Protein AF-A0A7S0W665-F1 (afdb_monomer)

pLDDT: mean 83.33, std 20.2, range [22.94, 98.56]

Solvent-accessible surface area (backbone atoms only — not comparable to full-atom values): 24867 Å² total; per-residue (Å²): 119,85,79,91,74,81,78,84,68,89,77,84,79,77,81,88,81,90,80,93,69,88,80,58,79,70,71,75,69,66,83,73,74,69,75,84,69,72,83,66,93,44,66,67,61,49,51,56,45,65,55,64,51,69,68,56,41,49,50,51,48,54,51,50,30,53,57,55,37,33,49,62,50,24,72,65,39,92,52,82,74,76,44,81,63,64,92,49,66,62,63,49,42,55,52,49,39,51,44,54,76,58,11,66,56,42,41,50,40,43,49,72,77,48,74,51,60,57,49,49,51,40,48,49,51,52,39,51,72,31,31,80,39,80,90,37,50,65,50,40,52,49,48,48,51,40,49,27,50,47,34,43,35,70,54,44,32,51,58,27,61,45,73,47,80,86,70,98,48,89,91,57,80,89,78,74,45,22,45,52,32,52,51,40,47,40,49,42,47,40,73,75,62,30,58,78,79,50,62,68,43,45,66,55,51,42,48,30,50,34,36,29,26,57,49,44,50,55,49,24,61,70,22,21,47,34,56,45,50,51,44,53,61,36,59,32,64,73,53,32,54,51,37,91,64,28,60,60,55,41,38,38,49,38,47,28,50,39,27,27,60,67,65,20,42,73,48,22,29,42,39,54,50,42,55,54,76,39,50,66,60,54,51,52,47,50,47,39,63,77,40,32,61,59,48,60,70,68,54,75,81,77,62,90,86,64,73,65,46,97,84,66,66,72,70,46,50,66,59,51,57,71,50,48,82,69,49,66,51,63,57,59,50,48,44,52,67,61,50,42,58,55,49,54,48,52,31,63,77,64,72,54,84,53,68,67,61,52,37,52,51,49,48,73,54,81,62,83,92,70,58,72,83,75,75,81,89,71,69,68,60,72,73,92,48,71,67,59,51,52,49,47,52,52,48,53,52,49,53,52,49,68,66,29,59,76,73,61,77,64,66,67,90,77,57,83,78,73,86,81,78,79,76,83,129

InterPro domains:
  IPR026705 HID1/Ecm30 [PTHR21575] (2-288)

Nearest PDB structures (foldseek):
  6v9i-assembly1_C  TM=2.830E-01  e=7.952E+00  Streptococcus sp. 'group G'
  7z87-assembly1_A  TM=1.787E-01  e=2.219E+00  Homo sapiens
  1qja-assembly1_B  TM=1.885E-01  e=2.510E+00  Homo sapiens
  6eww-assembly2_C  TM=2.090E-01  e=3.949E+00  Homo sapiens
  8x84-assembly1_A  TM=1.357E-01  e=3.637E+00  Drosophila melanogaster

Radius of gyration: 24.03 Å; Cα contacts (8 Å, |Δi|>4): 404; chains: 1; bounding box: 70×60×61 Å

Mean predicted aligned error: 9.69 Å

Structure (mmCIF, N/CA/C/O backbone):
data_AF-A0A7S0W665-F1
#
_entry.id   AF-A0A7S0W665-F1
#
loop_
_atom_site.group_PDB
_atom_site.id
_atom_site.type_symbol
_atom_site.label_atom_id
_atom_site.label_alt_id
_atom_site.label_comp_id
_atom_site.label_asym_id
_atom_site.label_entity_id
_atom_site.label_seq_id
_atom_site.pdbx_PDB_ins_code
_atom_site.Cartn_x
_atom_site.Cartn_y
_atom_site.Cartn_z
_atom_site.occupancy
_atom_site.B_iso_or_equiv
_atom_site.auth_seq_id
_atom_site.auth_comp_id
_atom_site.auth_asym_id
_atom_site.auth_atom_id
_atom_site.pdbx_PDB_model_num
ATOM 1 N N . ALA A 1 1 ? 0.084 18.029 -2.088 1.00 31.22 1 ALA A N 1
ATOM 2 C CA . ALA A 1 1 ? -0.510 18.255 -3.415 1.00 31.22 1 ALA A CA 1
ATOM 3 C C . ALA A 1 1 ? -1.843 17.535 -3.381 1.00 31.22 1 ALA A C 1
ATOM 5 O O . ALA A 1 1 ? -1.833 16.328 -3.185 1.00 31.22 1 ALA A O 1
ATOM 6 N N . CYS A 1 2 ? -2.950 18.279 -3.377 1.00 26.92 2 CYS A N 1
ATOM 7 C CA . CYS A 1 2 ? -4.285 17.713 -3.210 1.00 26.92 2 CYS A CA 1
ATOM 8 C C . CYS A 1 2 ? -4.665 16.903 -4.447 1.00 26.92 2 CYS A C 1
ATOM 10 O O . CYS A 1 2 ? -4.682 17.425 -5.556 1.00 26.92 2 CYS A O 1
ATOM 12 N N . LEU A 1 3 ? -4.980 15.628 -4.242 1.00 28.55 3 LEU A N 1
ATOM 13 C CA . LEU A 1 3 ? -5.912 14.928 -5.113 1.00 28.55 3 LEU A CA 1
ATOM 14 C C . LEU A 1 3 ? -7.303 15.428 -4.716 1.00 28.55 3 LEU A C 1
ATOM 16 O O . LEU A 1 3 ? -7.787 15.053 -3.640 1.00 28.55 3 LEU A O 1
ATOM 20 N N . ASP A 1 4 ? -7.889 16.303 -5.534 1.00 25.70 4 ASP A N 1
ATOM 21 C CA . ASP A 1 4 ? -9.275 16.750 -5.384 1.00 25.70 4 ASP A CA 1
ATOM 22 C C . ASP A 1 4 ? -10.193 15.533 -5.506 1.00 25.70 4 ASP A C 1
ATOM 24 O O . ASP A 1 4 ? -10.394 14.968 -6.579 1.00 25.70 4 ASP A O 1
ATOM 28 N N . TYR A 1 5 ? -10.700 15.087 -4.362 1.00 34.47 5 TYR A N 1
ATOM 29 C CA . TYR A 1 5 ? -11.682 14.023 -4.259 1.00 34.47 5 TYR A CA 1
ATOM 30 C C . TYR A 1 5 ? -12.914 14.606 -3.585 1.00 34.47 5 TYR A C 1
ATOM 32 O O . TYR A 1 5 ? -12.886 14.940 -2.402 1.00 34.47 5 TYR A O 1
ATOM 40 N N . THR A 1 6 ? -13.992 14.732 -4.350 1.00 25.66 6 THR A N 1
ATOM 41 C CA . THR A 1 6 ? -15.334 14.956 -3.819 1.00 25.66 6 THR A CA 1
ATOM 42 C C . THR A 1 6 ? -15.996 13.586 -3.646 1.00 25.66 6 THR A C 1
ATOM 44 O O . THR A 1 6 ? -16.159 12.869 -4.635 1.00 25.66 6 THR A O 1
ATOM 47 N N . PRO A 1 7 ? -16.351 13.169 -2.418 1.00 29.12 7 PRO A N 1
ATOM 48 C CA . PRO A 1 7 ? -17.139 11.958 -2.222 1.00 29.12 7 PRO A CA 1
ATOM 49 C C . PRO A 1 7 ? -18.530 12.138 -2.860 1.00 29.12 7 PRO A C 1
ATOM 51 O O . PRO A 1 7 ? -19.078 13.243 -2.808 1.00 29.12 7 PRO A O 1
ATOM 54 N N . PRO A 1 8 ? -19.128 11.088 -3.454 1.00 28.75 8 PRO A N 1
ATOM 55 C CA . PRO A 1 8 ? -20.492 11.182 -3.958 1.00 28.75 8 PRO A CA 1
ATOM 56 C C . PRO A 1 8 ? -21.454 11.455 -2.795 1.00 28.75 8 PRO A C 1
ATOM 58 O O . PRO A 1 8 ? -21.436 10.739 -1.792 1.00 28.75 8 PRO A O 1
ATOM 61 N N . SER A 1 9 ? -22.288 12.492 -2.922 1.00 29.56 9 SER A N 1
ATOM 62 C CA . SER A 1 9 ? -23.358 12.763 -1.963 1.00 29.56 9 SER A CA 1
ATOM 63 C C . SER A 1 9 ? -24.398 11.639 -1.996 1.00 29.56 9 SER A C 1
ATOM 65 O O . SER A 1 9 ? -24.643 11.011 -3.028 1.00 29.56 9 SER A O 1
ATOM 67 N N . ALA A 1 10 ? -25.037 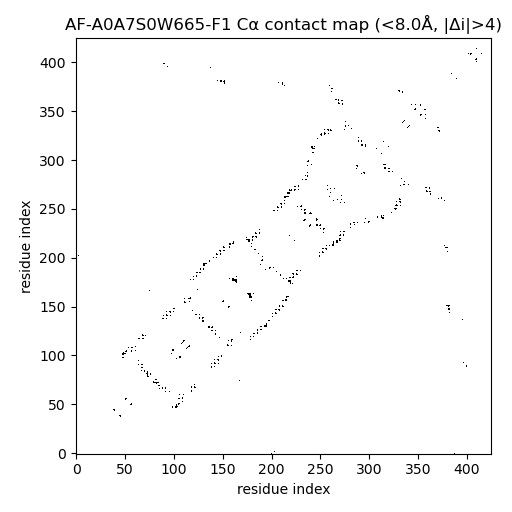11.393 -0.854 1.00 31.16 10 ALA A N 1
ATOM 68 C CA . ALA A 1 10 ? -26.037 10.342 -0.663 1.00 31.16 10 ALA A CA 1
ATOM 69 C C . ALA A 1 10 ? -27.364 10.559 -1.435 1.00 31.16 10 ALA A C 1
ATOM 71 O O . ALA A 1 10 ? -28.306 9.789 -1.258 1.00 31.16 10 ALA A O 1
ATOM 72 N N . ASP A 1 11 ? -27.448 11.554 -2.324 1.00 29.58 11 ASP A N 1
ATOM 73 C CA . ASP A 1 11 ? -28.678 11.927 -3.038 1.00 29.58 11 ASP A CA 1
ATOM 74 C C . ASP A 1 11 ? -28.893 11.191 -4.374 1.00 29.58 11 ASP A C 1
ATOM 76 O O . ASP A 1 11 ? -29.840 11.473 -5.104 1.00 29.58 11 ASP A O 1
ATOM 80 N N . GLY A 1 12 ? -28.090 10.168 -4.684 1.00 30.52 12 GLY A N 1
ATOM 81 C CA . GLY A 1 12 ? -28.318 9.289 -5.843 1.00 30.52 12 GLY A CA 1
ATOM 82 C C . GLY A 1 12 ? -29.525 8.342 -5.719 1.00 30.52 12 GLY A C 1
ATOM 83 O O . GLY A 1 12 ? -29.734 7.498 -6.586 1.00 30.52 12 GLY A O 1
ATOM 84 N N . ALA A 1 13 ? -30.314 8.439 -4.644 1.00 29.20 13 ALA A N 1
ATOM 85 C CA . ALA A 1 13 ? -31.317 7.447 -4.261 1.00 29.20 13 ALA A CA 1
ATOM 86 C C . ALA A 1 13 ? -32.775 7.841 -4.566 1.00 29.20 13 ALA A C 1
ATOM 88 O O . ALA A 1 13 ? -33.661 7.459 -3.805 1.00 29.20 13 ALA A O 1
ATOM 89 N N . LYS A 1 14 ? -33.070 8.572 -5.654 1.00 27.14 14 LYS A N 1
ATOM 90 C CA . LYS A 1 14 ? -34.447 8.677 -6.191 1.00 27.14 14 LYS A CA 1
ATOM 91 C C . LYS A 1 14 ? -34.475 8.824 -7.716 1.00 27.14 14 LYS A C 1
ATOM 93 O O . LYS A 1 14 ? -34.171 9.885 -8.246 1.00 27.14 14 LYS A O 1
ATOM 98 N N . GLY A 1 15 ? -34.919 7.764 -8.393 1.00 25.14 15 GLY A N 1
ATOM 99 C CA . GLY A 1 15 ? -35.281 7.764 -9.812 1.00 25.14 15 GLY A CA 1
ATOM 100 C C . GLY A 1 15 ? -35.408 6.348 -10.381 1.00 25.14 15 GLY A C 1
ATOM 101 O O . GLY A 1 15 ? -34.435 5.815 -10.902 1.00 25.14 15 GLY A O 1
ATOM 102 N N . SER A 1 16 ? -36.593 5.736 -10.251 1.00 24.62 16 SER A N 1
ATOM 103 C CA . SER A 1 16 ? -37.032 4.588 -11.068 1.00 24.62 16 SER A CA 1
ATOM 104 C C . SER A 1 16 ? -37.129 5.032 -12.548 1.00 24.62 16 SER A C 1
ATOM 106 O O . SER A 1 16 ? -37.187 6.226 -12.817 1.00 24.62 16 SER A O 1
ATOM 108 N N . GLU A 1 17 ? -37.102 4.200 -13.592 1.00 22.94 17 GLU A N 1
ATOM 109 C CA . GLU A 1 17 ? -37.810 2.939 -13.806 1.00 22.94 17 GLU A CA 1
ATOM 110 C C . GLU A 1 17 ? -37.361 2.333 -15.164 1.00 22.94 17 GLU A C 1
ATOM 112 O O . GLU A 1 17 ? -37.094 3.065 -16.111 1.00 22.94 17 GLU A O 1
ATOM 117 N N . ALA A 1 18 ? -37.309 0.998 -15.244 1.00 27.09 18 ALA A N 1
ATOM 118 C CA . ALA A 1 18 ? -37.391 0.142 -16.441 1.00 27.09 18 ALA A CA 1
ATOM 119 C C . ALA A 1 18 ? -36.543 0.446 -17.709 1.00 27.09 18 ALA A C 1
ATOM 121 O O . ALA A 1 18 ? -36.953 1.190 -18.593 1.00 27.09 18 ALA A O 1
ATOM 122 N N . ALA A 1 19 ? -35.481 -0.346 -17.918 1.00 24.44 19 ALA A N 1
ATOM 123 C CA . ALA A 1 19 ? -35.120 -0.854 -19.250 1.00 24.44 19 ALA A CA 1
ATOM 124 C C . ALA A 1 19 ? -34.327 -2.168 -19.135 1.00 24.44 19 ALA A C 1
ATOM 126 O O . ALA A 1 19 ? -33.175 -2.200 -18.709 1.00 24.44 19 ALA A O 1
ATOM 127 N N . SER A 1 20 ? -34.975 -3.267 -19.518 1.00 31.30 20 SER A N 1
ATOM 128 C CA . SER A 1 20 ? -34.331 -4.538 -19.843 1.00 31.30 20 SER A CA 1
ATOM 129 C C . SER A 1 20 ? -33.418 -4.330 -21.053 1.00 31.30 20 SER A C 1
ATOM 131 O O . SER A 1 20 ? -33.881 -3.945 -22.124 1.00 31.30 20 SER A O 1
ATOM 133 N N . GLY A 1 21 ? -32.121 -4.561 -20.878 1.00 24.28 21 GLY A N 1
ATOM 134 C CA . GLY A 1 21 ? -31.141 -4.491 -21.953 1.00 24.28 21 GLY A CA 1
ATOM 135 C C . GLY A 1 21 ? -29.820 -5.068 -21.477 1.00 24.28 21 GLY A C 1
ATOM 136 O O . GLY A 1 21 ? -29.106 -4.446 -20.700 1.00 24.28 21 GLY A O 1
ATOM 137 N N . THR A 1 22 ? -29.508 -6.284 -21.914 1.00 28.11 22 THR A N 1
ATOM 138 C CA . THR A 1 22 ? -28.185 -6.900 -21.777 1.00 28.11 22 THR A CA 1
ATOM 139 C C . THR A 1 22 ? -27.123 -5.959 -22.343 1.00 28.11 22 THR A C 1
ATOM 141 O O . THR A 1 22 ? -26.999 -5.816 -23.559 1.00 28.11 22 THR A O 1
ATOM 144 N N . VAL A 1 23 ? -26.366 -5.309 -21.460 1.00 27.28 23 VAL A N 1
ATOM 145 C CA . VAL A 1 23 ? -25.225 -4.470 -21.831 1.00 27.28 23 VAL A CA 1
ATOM 146 C C . VAL A 1 23 ? -24.094 -5.391 -22.284 1.00 27.28 23 VAL A C 1
ATOM 148 O O . VAL A 1 23 ? -23.522 -6.146 -21.499 1.00 27.28 23 VAL A O 1
ATOM 151 N N . SER A 1 24 ? -23.825 -5.364 -23.588 1.00 26.41 24 SER A N 1
ATOM 152 C CA . SER A 1 24 ? -22.732 -6.084 -24.240 1.00 26.41 24 SER A CA 1
ATOM 153 C C . SER A 1 24 ? -21.379 -5.679 -23.646 1.00 26.41 24 SER A C 1
ATOM 155 O O . SER A 1 24 ? -21.122 -4.503 -23.383 1.00 26.41 24 SER A O 1
ATOM 157 N N . THR A 1 25 ? -20.485 -6.660 -23.502 1.00 30.62 25 THR A N 1
ATOM 158 C CA . THR A 1 25 ? -19.102 -6.554 -23.004 1.00 30.62 25 THR A CA 1
ATOM 159 C C . THR A 1 25 ? -18.267 -5.481 -23.725 1.00 30.62 25 THR A C 1
ATOM 161 O O . THR A 1 25 ? -17.247 -5.042 -23.199 1.00 30.62 25 THR A O 1
ATOM 164 N N . GLN A 1 26 ? -18.721 -5.002 -24.888 1.00 28.03 26 GLN A N 1
ATOM 165 C CA . GLN A 1 26 ? -18.111 -3.894 -25.621 1.00 28.03 26 GLN A CA 1
ATOM 166 C C . GLN A 1 26 ? -18.263 -2.530 -24.917 1.00 28.03 26 GLN A C 1
ATOM 168 O O . GLN A 1 26 ? -17.349 -1.719 -24.985 1.00 28.03 26 GLN A O 1
ATOM 173 N N . GLN A 1 27 ? -19.361 -2.267 -24.196 1.00 29.58 27 GLN A N 1
ATOM 174 C CA . GLN A 1 27 ? -19.613 -0.945 -23.587 1.00 29.58 27 GLN A CA 1
ATOM 175 C C . GLN A 1 27 ? -18.812 -0.688 -22.295 1.00 29.58 27 GLN A C 1
ATOM 177 O O . GLN A 1 27 ? -18.712 0.450 -21.845 1.00 29.58 27 GLN A O 1
ATOM 182 N N . VAL A 1 28 ? -18.174 -1.718 -21.726 1.00 35.41 28 VAL A N 1
ATOM 183 C CA . VAL A 1 28 ? -17.243 -1.582 -20.585 1.00 35.41 28 VAL A CA 1
ATOM 184 C C . VAL A 1 28 ? -15.841 -1.142 -21.046 1.00 35.41 28 VAL A C 1
ATOM 186 O O . VAL A 1 28 ? -15.062 -0.631 -20.245 1.00 35.41 28 VAL A O 1
ATOM 189 N N . LEU A 1 29 ? -15.518 -1.274 -22.339 1.00 33.09 29 LEU A N 1
ATOM 190 C CA . LEU A 1 29 ? -14.212 -0.902 -22.904 1.00 33.09 29 LEU A CA 1
ATOM 191 C C . LEU A 1 29 ? -14.072 0.599 -23.235 1.00 33.09 29 LEU A C 1
ATOM 193 O O . LEU A 1 29 ? -12.955 1.059 -23.460 1.00 33.09 29 LEU A O 1
ATOM 197 N N . ASP A 1 30 ? -15.155 1.382 -23.186 1.00 27.45 30 ASP A N 1
ATOM 198 C CA . ASP A 1 30 ? -15.173 2.780 -23.656 1.00 27.45 30 ASP A CA 1
ATOM 199 C C . ASP A 1 30 ? -14.904 3.856 -22.581 1.00 27.45 30 ASP A C 1
ATOM 201 O O . ASP A 1 30 ? -15.060 5.051 -22.837 1.00 27.45 30 ASP A O 1
ATOM 205 N N . THR A 1 31 ? -14.431 3.494 -21.382 1.00 32.62 31 THR A N 1
ATOM 206 C CA . THR A 1 31 ? -14.080 4.486 -20.335 1.00 32.62 31 THR A CA 1
ATOM 207 C C . THR A 1 31 ? -12.664 5.066 -20.441 1.00 32.62 31 THR A C 1
ATOM 209 O O . THR A 1 31 ? -12.255 5.844 -19.582 1.00 32.62 31 THR A O 1
ATOM 212 N N . VAL A 1 32 ? -11.920 4.776 -21.514 1.00 36.34 32 VAL A N 1
ATOM 213 C CA . VAL A 1 32 ? -10.632 5.434 -21.806 1.00 36.34 32 VAL A CA 1
ATOM 214 C C . VAL A 1 32 ? -10.781 6.350 -23.016 1.00 36.34 32 VAL A C 1
ATOM 216 O O . VAL A 1 32 ? -10.191 6.119 -24.069 1.00 36.34 32 VAL A O 1
ATOM 219 N N . LYS A 1 33 ? -11.552 7.429 -22.863 1.00 31.08 33 LYS A N 1
ATOM 220 C CA . LYS A 1 33 ? -11.381 8.608 -23.716 1.00 31.08 33 LYS A CA 1
ATOM 221 C C . LYS A 1 33 ? -10.301 9.489 -23.102 1.00 31.08 33 LYS A C 1
ATOM 223 O O . LYS A 1 33 ? -10.585 10.497 -22.469 1.00 31.08 33 LYS A O 1
ATOM 228 N N . THR A 1 34 ? -9.046 9.090 -23.282 1.00 38.66 34 THR A N 1
ATOM 229 C CA . THR A 1 34 ? -8.000 10.098 -23.420 1.00 38.66 34 THR A CA 1
ATOM 230 C C . THR A 1 34 ? -8.235 10.740 -24.776 1.00 38.66 34 THR A C 1
ATOM 232 O O . THR A 1 34 ? -8.180 10.064 -25.802 1.00 38.66 34 THR A O 1
ATOM 235 N N . GLU A 1 35 ? -8.583 12.024 -24.780 1.00 33.91 35 GLU A N 1
ATOM 236 C CA . GLU A 1 35 ? -8.567 12.827 -25.997 1.00 33.91 35 GLU A CA 1
ATOM 237 C C . GLU A 1 35 ? -7.259 12.533 -26.740 1.00 33.91 35 GLU A C 1
ATOM 239 O O . GLU A 1 35 ? -6.186 12.504 -26.124 1.00 33.91 35 GLU A O 1
ATOM 244 N N . HIS A 1 36 ? -7.348 12.242 -28.041 1.00 37.19 36 HIS A N 1
ATOM 245 C CA . HIS A 1 36 ? -6.182 12.125 -28.907 1.00 37.19 36 HIS A CA 1
ATOM 246 C C . HIS A 1 36 ? -5.455 13.475 -28.897 1.00 37.19 36 HIS A C 1
ATOM 248 O O . HIS A 1 36 ? -5.715 14.333 -29.736 1.00 37.19 36 HIS A O 1
ATOM 254 N N . LYS A 1 37 ? -4.563 13.681 -27.920 1.00 45.69 37 LYS A N 1
ATOM 255 C CA . LYS A 1 37 ? -3.607 14.784 -27.931 1.00 45.69 37 LYS A CA 1
ATOM 256 C C . LYS A 1 37 ? -2.843 14.687 -29.245 1.00 45.69 37 LYS A C 1
ATOM 258 O O . LYS A 1 37 ? -2.347 13.608 -29.587 1.00 45.69 37 LYS A O 1
ATOM 263 N N . GLU A 1 38 ? -2.814 15.804 -29.966 1.00 46.25 38 GLU A N 1
ATOM 264 C CA . GLU A 1 38 ? -2.086 15.993 -31.219 1.00 46.25 38 GLU A CA 1
ATOM 265 C C . GLU A 1 38 ? -0.729 15.284 -31.168 1.00 46.25 38 GLU A C 1
ATOM 267 O O . GLU A 1 38 ? -0.041 15.312 -30.142 1.00 46.25 38 GLU A O 1
ATOM 272 N N . ALA A 1 39 ? -0.380 14.604 -32.266 1.00 46.72 39 ALA A N 1
ATOM 273 C CA . ALA A 1 39 ? 0.860 13.853 -32.397 1.00 46.72 39 ALA A CA 1
ATOM 274 C C . ALA A 1 39 ? 2.031 14.716 -31.918 1.00 46.72 39 ALA A C 1
ATOM 276 O O . ALA A 1 39 ? 2.359 15.739 -32.521 1.00 46.72 39 ALA A O 1
ATOM 277 N N . SER A 1 40 ? 2.642 14.333 -30.796 1.00 54.03 40 SER A N 1
ATOM 278 C CA . SER A 1 40 ? 3.812 15.046 -30.311 1.00 54.03 40 SER A CA 1
ATOM 279 C C . SER A 1 40 ? 4.882 14.964 -31.395 1.00 54.03 40 SER A C 1
ATOM 281 O O . SER A 1 40 ? 5.171 13.865 -31.864 1.00 54.03 40 SER A O 1
ATOM 283 N N . GLY A 1 41 ? 5.525 16.076 -31.752 1.00 66.31 41 GLY A N 1
ATOM 284 C CA . GLY A 1 41 ? 6.663 16.081 -32.684 1.00 66.31 41 GLY A CA 1
ATOM 285 C C . GLY A 1 41 ? 7.897 15.294 -32.200 1.00 66.31 41 GLY A C 1
ATOM 286 O O . GLY A 1 41 ? 8.976 15.435 -32.768 1.00 66.31 41 GLY A O 1
ATOM 287 N N . ASN A 1 42 ? 7.781 14.491 -31.136 1.00 83.69 42 ASN A N 1
ATOM 288 C CA . ASN A 1 42 ? 8.840 13.644 -30.613 1.00 83.69 42 ASN A CA 1
ATOM 289 C C . ASN A 1 42 ? 8.759 12.241 -31.238 1.00 83.69 42 ASN A C 1
ATOM 291 O O . ASN A 1 42 ? 7.949 11.409 -30.829 1.00 83.69 42 ASN A O 1
ATOM 295 N N . ALA A 1 43 ? 9.652 11.977 -32.194 1.00 87.62 43 ALA A N 1
ATOM 296 C CA . ALA A 1 43 ? 9.725 10.701 -32.904 1.00 87.62 43 ALA A CA 1
ATOM 297 C C . ALA A 1 43 ? 9.966 9.490 -31.981 1.00 87.62 43 ALA A C 1
ATOM 299 O O . ALA A 1 43 ? 9.463 8.406 -32.258 1.00 87.62 43 ALA A O 1
ATOM 300 N N . PHE A 1 44 ? 10.688 9.657 -30.865 1.00 86.00 44 PHE A N 1
ATOM 301 C CA . PHE A 1 44 ? 10.937 8.566 -29.913 1.00 86.00 44 PHE A CA 1
ATOM 302 C C . PHE A 1 44 ? 9.683 8.200 -29.124 1.00 86.00 44 PHE A C 1
ATOM 304 O O . PHE A 1 44 ? 9.409 7.026 -28.898 1.00 86.00 44 PHE A O 1
ATOM 311 N N . ARG A 1 45 ? 8.908 9.208 -28.722 1.00 86.44 45 ARG A N 1
ATOM 312 C CA . ARG A 1 45 ? 7.636 9.008 -28.030 1.00 86.44 45 ARG A CA 1
ATOM 313 C C . ARG A 1 45 ? 6.619 8.323 -28.942 1.00 86.44 45 ARG A C 1
ATOM 315 O O . ARG A 1 45 ? 5.941 7.398 -28.508 1.00 86.44 45 ARG A O 1
ATOM 322 N N . GLU A 1 46 ? 6.572 8.726 -30.211 1.00 87.81 46 GLU A N 1
ATOM 323 C CA . GLU A 1 46 ? 5.716 8.080 -31.207 1.00 87.81 46 GLU A CA 1
ATOM 324 C C . GLU A 1 46 ? 6.130 6.625 -31.462 1.00 87.81 46 GLU A C 1
ATOM 326 O O . GLU A 1 46 ? 5.276 5.741 -31.473 1.00 87.81 46 GLU A O 1
ATOM 331 N N . ALA A 1 47 ? 7.433 6.352 -31.581 1.00 87.06 47 ALA A N 1
ATOM 332 C CA . ALA A 1 47 ? 7.945 4.990 -31.724 1.00 87.06 47 ALA A CA 1
ATOM 333 C C . ALA A 1 47 ? 7.582 4.104 -30.518 1.00 87.06 47 ALA A C 1
ATOM 335 O O . ALA A 1 47 ? 7.152 2.969 -30.694 1.00 87.06 47 ALA A O 1
ATOM 336 N N . LEU A 1 48 ? 7.689 4.627 -29.289 1.00 86.56 48 LEU A N 1
ATOM 337 C CA . LEU A 1 48 ? 7.279 3.893 -28.086 1.00 86.56 48 LEU A CA 1
ATOM 338 C C . LEU A 1 48 ? 5.774 3.624 -28.048 1.00 86.56 48 LEU A C 1
ATOM 340 O O . LEU A 1 48 ? 5.369 2.555 -27.605 1.00 86.56 48 LEU A O 1
ATOM 344 N N . ARG A 1 49 ? 4.950 4.573 -28.500 1.00 89.19 49 ARG A N 1
ATOM 345 C CA . ARG A 1 49 ? 3.487 4.440 -28.519 1.00 89.19 49 ARG A CA 1
ATOM 346 C C . ARG A 1 49 ? 3.001 3.420 -29.548 1.00 89.19 49 ARG A C 1
ATOM 348 O O . ARG A 1 49 ? 1.987 2.775 -29.317 1.00 89.19 49 ARG A O 1
ATOM 355 N N . THR A 1 50 ? 3.693 3.324 -30.679 1.00 89.00 50 THR A N 1
ATOM 356 C CA . THR A 1 50 ? 3.284 2.512 -31.839 1.00 89.00 50 THR A CA 1
ATOM 357 C C . THR A 1 50 ? 3.878 1.108 -31.850 1.00 89.00 50 THR A C 1
ATOM 359 O O . THR A 1 50 ? 3.460 0.296 -32.665 1.00 89.00 50 THR A O 1
ATOM 362 N N . ALA A 1 51 ? 4.823 0.803 -30.956 1.00 87.88 51 ALA A N 1
ATOM 363 C CA . ALA A 1 51 ? 5.356 -0.546 -30.800 1.00 87.88 51 ALA A CA 1
ATOM 364 C C . ALA A 1 51 ? 4.270 -1.502 -30.272 1.00 87.88 51 ALA A C 1
ATOM 366 O O . ALA A 1 51 ? 3.981 -1.517 -29.075 1.00 87.88 51 ALA A O 1
ATOM 367 N N . ASP A 1 52 ? 3.683 -2.298 -31.161 1.00 89.31 52 ASP A N 1
ATOM 368 C CA . ASP A 1 52 ? 2.530 -3.166 -30.893 1.00 89.31 52 ASP A CA 1
ATOM 369 C C . ASP A 1 52 ? 2.825 -4.661 -31.106 1.00 89.31 52 ASP A C 1
ATOM 371 O O . ASP A 1 52 ? 2.099 -5.521 -30.603 1.00 89.31 52 ASP A O 1
ATOM 375 N N . SER A 1 53 ? 3.905 -4.996 -31.820 1.00 92.88 53 SER A N 1
ATOM 376 C CA . SER A 1 53 ? 4.235 -6.386 -32.119 1.00 92.88 53 SER A CA 1
ATOM 377 C C . SER A 1 53 ? 4.567 -7.165 -30.842 1.00 92.88 53 SER A C 1
ATOM 379 O O . SER A 1 53 ? 5.292 -6.684 -29.966 1.00 92.88 53 SER A O 1
ATOM 381 N N . GLU A 1 54 ? 4.076 -8.407 -30.744 1.00 91.75 54 GLU A N 1
ATOM 382 C CA . GLU A 1 54 ? 4.309 -9.267 -29.573 1.00 91.75 54 GLU A CA 1
ATOM 383 C C . GLU A 1 54 ? 5.810 -9.438 -29.282 1.00 91.75 54 GLU A C 1
ATOM 385 O O . GLU A 1 54 ? 6.237 -9.431 -28.128 1.00 91.75 54 GLU A O 1
ATOM 390 N N . ALA A 1 55 ? 6.630 -9.531 -30.333 1.00 93.81 55 ALA A N 1
ATOM 391 C CA . ALA A 1 55 ? 8.079 -9.636 -30.215 1.00 93.81 55 ALA A CA 1
ATOM 392 C C . ALA A 1 55 ? 8.704 -8.381 -29.580 1.00 93.81 55 ALA A C 1
ATOM 394 O O . ALA A 1 55 ? 9.568 -8.514 -28.707 1.00 93.81 55 ALA A O 1
ATOM 395 N N . ASP A 1 56 ? 8.250 -7.186 -29.969 1.00 93.06 56 ASP A N 1
ATOM 396 C CA . ASP A 1 56 ? 8.759 -5.919 -29.439 1.00 93.06 56 ASP A CA 1
ATOM 397 C C . ASP A 1 56 ? 8.355 -5.733 -27.976 1.00 93.06 56 ASP A C 1
ATOM 399 O O . ASP A 1 56 ? 9.211 -5.462 -27.128 1.00 93.06 56 ASP A O 1
ATOM 403 N N . VAL A 1 57 ? 7.079 -5.951 -27.636 1.00 93.38 57 VAL A N 1
ATOM 404 C CA . VAL A 1 57 ? 6.610 -5.831 -26.243 1.00 93.38 57 VAL A CA 1
ATOM 405 C C . VAL A 1 57 ? 7.245 -6.886 -25.335 1.00 93.38 57 VAL A C 1
ATOM 407 O O . VAL A 1 57 ? 7.635 -6.570 -24.207 1.00 93.38 57 VAL A O 1
ATOM 410 N N . ALA A 1 58 ? 7.467 -8.107 -25.835 1.00 94.62 58 ALA A N 1
ATOM 411 C CA . ALA A 1 58 ? 8.191 -9.151 -25.115 1.00 94.62 58 ALA A CA 1
ATOM 412 C C . ALA A 1 58 ? 9.662 -8.784 -24.891 1.00 94.62 58 ALA A C 1
ATOM 414 O O . ALA A 1 58 ? 10.192 -8.990 -23.794 1.00 94.62 58 ALA A O 1
ATOM 415 N N . PHE A 1 59 ? 10.332 -8.234 -25.908 1.00 95.25 59 PHE A N 1
ATOM 416 C CA . PHE A 1 59 ? 11.707 -7.755 -25.796 1.00 95.25 59 PHE A CA 1
ATOM 417 C C . PHE A 1 59 ? 11.818 -6.627 -24.765 1.00 95.25 59 PHE A C 1
ATOM 419 O O . PHE A 1 59 ? 12.670 -6.700 -23.873 1.00 95.25 59 PHE A O 1
ATOM 426 N N . MET A 1 60 ? 10.924 -5.635 -24.834 1.00 94.81 60 MET A N 1
ATOM 427 C CA . MET A 1 60 ? 10.863 -4.530 -23.877 1.00 94.81 60 MET A CA 1
ATOM 428 C C . MET A 1 60 ? 10.662 -5.046 -22.451 1.00 94.81 60 MET A C 1
ATOM 430 O O . MET A 1 60 ? 11.437 -4.693 -21.561 1.00 94.81 60 MET A O 1
ATOM 434 N N . PHE A 1 61 ? 9.691 -5.937 -22.227 1.00 95.75 61 PHE A N 1
ATOM 435 C CA . PHE A 1 61 ? 9.417 -6.492 -20.901 1.00 95.75 61 PHE A CA 1
ATOM 436 C C . PHE A 1 61 ? 10.619 -7.263 -20.344 1.00 95.75 61 PHE A C 1
ATOM 438 O O . PHE A 1 61 ? 11.060 -6.992 -19.227 1.00 95.75 61 PHE A O 1
ATOM 445 N N . ARG A 1 62 ? 11.206 -8.177 -21.129 1.00 96.38 62 ARG A N 1
ATOM 446 C CA . ARG A 1 62 ? 12.382 -8.959 -20.706 1.00 96.38 62 ARG A CA 1
ATOM 447 C C . ARG A 1 62 ? 13.577 -8.061 -20.397 1.00 96.38 62 ARG A C 1
ATOM 449 O O . ARG A 1 62 ? 14.290 -8.303 -19.424 1.00 96.38 62 ARG A O 1
ATOM 456 N N . GLY A 1 63 ? 13.798 -7.024 -21.206 1.00 95.62 63 GLY A N 1
ATOM 457 C CA . GLY A 1 63 ? 14.841 -6.028 -20.975 1.00 95.62 63 GLY A CA 1
ATOM 458 C C . GLY A 1 63 ? 14.639 -5.282 -19.656 1.00 95.62 63 GLY A C 1
ATOM 459 O O . GLY A 1 63 ? 15.559 -5.239 -18.836 1.00 95.62 63 GLY A O 1
ATOM 460 N N . MET A 1 64 ? 13.428 -4.764 -19.430 1.00 95.44 64 MET A N 1
ATOM 461 C CA . MET A 1 64 ? 13.039 -4.057 -18.205 1.00 95.44 64 MET A CA 1
ATOM 462 C C . MET A 1 64 ? 13.174 -4.944 -16.966 1.00 95.44 64 MET A C 1
ATOM 464 O O . MET A 1 64 ? 13.851 -4.563 -16.012 1.00 95.44 64 MET A O 1
ATOM 468 N N . SER A 1 65 ? 12.591 -6.145 -16.999 1.00 95.62 65 SER A N 1
ATOM 469 C CA . SER A 1 65 ? 12.652 -7.120 -15.904 1.00 95.62 65 SER A CA 1
ATOM 470 C C . SER A 1 65 ? 14.102 -7.464 -15.548 1.00 95.62 65 SER A C 1
ATOM 472 O O . SER A 1 65 ? 14.508 -7.355 -14.387 1.00 95.62 65 SER A O 1
ATOM 474 N N . ARG A 1 66 ? 14.934 -7.794 -16.546 1.00 95.38 66 ARG A N 1
ATOM 475 C CA . ARG A 1 66 ? 16.347 -8.138 -16.328 1.00 95.38 66 ARG A CA 1
ATOM 476 C C . ARG A 1 66 ? 17.129 -6.997 -15.679 1.00 95.38 66 ARG A C 1
ATOM 478 O O . ARG A 1 66 ? 17.913 -7.243 -14.766 1.00 95.38 66 ARG A O 1
ATOM 485 N N . LEU A 1 67 ? 16.938 -5.765 -16.151 1.00 96.12 67 LEU A N 1
ATOM 486 C CA . LEU A 1 67 ? 17.649 -4.599 -15.625 1.00 96.12 67 LEU A CA 1
ATOM 487 C C . LEU A 1 67 ? 17.166 -4.220 -14.216 1.00 96.12 67 LEU A C 1
ATOM 489 O O . LEU A 1 67 ? 18.000 -3.948 -13.358 1.00 96.12 67 LEU A O 1
ATOM 493 N N . LEU A 1 68 ? 15.858 -4.279 -13.937 1.00 95.38 68 LEU A N 1
ATOM 494 C CA . LEU A 1 68 ? 15.310 -4.007 -12.600 1.00 95.38 68 LEU A CA 1
ATOM 495 C C . LEU A 1 68 ? 15.768 -5.033 -11.558 1.00 95.38 68 LEU A C 1
ATOM 497 O O . LEU A 1 68 ? 15.998 -4.684 -10.404 1.00 95.38 68 LEU A O 1
ATOM 501 N N . ASN A 1 69 ? 15.911 -6.300 -11.950 1.00 93.75 69 ASN A N 1
ATOM 502 C CA . ASN A 1 69 ? 16.351 -7.359 -11.044 1.00 93.75 69 ASN A CA 1
ATOM 503 C C . ASN A 1 69 ? 17.872 -7.381 -10.818 1.00 93.75 69 ASN A C 1
ATOM 505 O O . ASN A 1 69 ? 18.318 -8.003 -9.852 1.00 93.75 69 ASN A O 1
ATOM 509 N N . ASN A 1 70 ? 18.667 -6.712 -11.661 1.00 94.25 70 ASN A N 1
ATOM 510 C CA . ASN A 1 70 ? 20.129 -6.756 -11.591 1.00 94.25 70 ASN A CA 1
ATOM 511 C C . ASN A 1 70 ? 20.704 -6.299 -10.232 1.00 94.25 70 ASN A C 1
ATOM 513 O O . ASN A 1 70 ? 21.520 -7.051 -9.699 1.00 94.25 70 ASN A O 1
ATOM 517 N N . PRO A 1 71 ? 20.281 -5.172 -9.618 1.00 90.38 71 PRO A N 1
ATOM 518 C CA . PRO A 1 71 ? 20.825 -4.758 -8.322 1.00 90.38 71 PRO A CA 1
ATOM 519 C C . PRO A 1 71 ? 20.610 -5.802 -7.219 1.00 90.38 71 PRO A C 1
ATOM 521 O O . PRO A 1 71 ? 21.534 -6.134 -6.481 1.00 90.38 71 PRO A O 1
ATOM 524 N N . GLY A 1 72 ? 19.414 -6.400 -7.164 1.00 86.88 72 GLY A N 1
ATOM 525 C CA . GLY A 1 72 ? 19.102 -7.459 -6.201 1.00 86.88 72 GLY A CA 1
ATOM 526 C C . GLY A 1 72 ? 19.871 -8.761 -6.455 1.00 86.88 72 GLY A C 1
ATOM 527 O O . GLY A 1 72 ? 20.214 -9.470 -5.516 1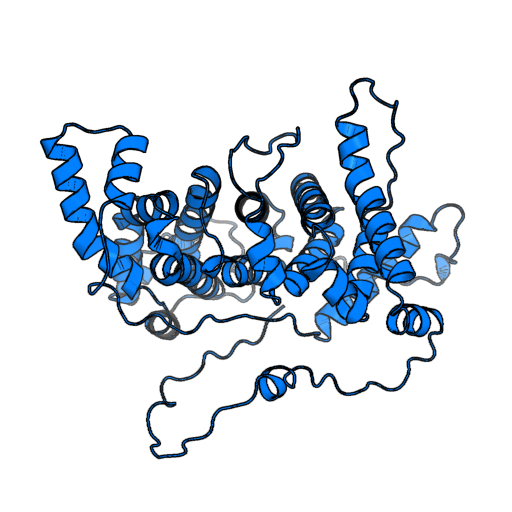.00 86.88 72 GLY A O 1
ATOM 528 N N . GLN A 1 73 ? 20.166 -9.086 -7.716 1.00 88.69 73 GLN A N 1
ATOM 529 C CA . GLN A 1 73 ? 21.012 -10.234 -8.063 1.00 88.69 73 GLN A CA 1
ATOM 530 C C . GLN A 1 73 ? 22.481 -9.979 -7.711 1.00 88.69 73 GLN A C 1
ATOM 532 O O . GLN A 1 73 ? 23.158 -10.883 -7.226 1.00 88.69 73 GLN A O 1
ATOM 537 N N . ALA A 1 74 ? 22.966 -8.753 -7.922 1.00 86.62 74 ALA A N 1
ATOM 538 C CA . ALA A 1 74 ? 24.330 -8.366 -7.593 1.00 86.62 74 ALA A CA 1
ATOM 539 C C . ALA A 1 74 ? 24.591 -8.421 -6.083 1.00 86.62 74 ALA A C 1
ATOM 541 O O . ALA A 1 74 ? 25.619 -8.953 -5.663 1.00 86.62 74 ALA A O 1
ATOM 542 N N . SER A 1 75 ? 23.639 -7.950 -5.273 1.00 83.56 75 SER A N 1
ATOM 543 C CA . SER A 1 75 ? 23.737 -7.985 -3.811 1.00 83.56 75 SER A CA 1
ATOM 544 C C . SER A 1 75 ? 23.561 -9.386 -3.216 1.00 83.56 75 SER A C 1
ATOM 546 O O . SER A 1 75 ? 24.167 -9.691 -2.191 1.00 83.56 75 SER A O 1
ATOM 548 N N . ALA A 1 76 ? 22.773 -10.252 -3.860 1.00 82.12 76 ALA A N 1
ATOM 549 C CA . ALA A 1 76 ? 22.539 -11.627 -3.416 1.00 82.12 76 ALA A CA 1
ATOM 550 C C . ALA A 1 76 ? 23.579 -12.642 -3.927 1.00 82.12 76 ALA A C 1
ATOM 552 O O . ALA A 1 76 ? 23.477 -13.829 -3.607 1.00 82.12 76 ALA A O 1
ATOM 553 N N . SER A 1 77 ? 24.558 -12.217 -4.734 1.00 83.56 77 SER A N 1
ATOM 554 C CA . SER A 1 77 ? 25.568 -13.133 -5.264 1.00 83.56 77 SER A CA 1
ATOM 555 C C . SER A 1 77 ? 26.470 -13.682 -4.156 1.00 83.56 77 SER A C 1
ATOM 557 O O . SER A 1 77 ? 26.933 -12.942 -3.290 1.00 83.56 77 SER A O 1
ATOM 559 N N . TYR A 1 78 ? 26.767 -14.984 -4.218 1.00 80.75 78 TYR A N 1
ATOM 560 C CA . TYR A 1 78 ? 27.630 -15.662 -3.244 1.00 80.75 78 TYR A CA 1
ATOM 561 C C . TYR A 1 78 ? 29.038 -15.052 -3.191 1.00 80.75 78 TYR A C 1
ATOM 563 O O . TYR A 1 78 ? 29.626 -14.917 -2.120 1.00 80.75 78 TYR A O 1
ATOM 571 N N . LEU A 1 79 ? 29.574 -14.666 -4.353 1.00 84.25 79 LEU A N 1
ATOM 572 C CA . LEU A 1 79 ? 30.862 -13.991 -4.452 1.00 84.25 79 LEU A CA 1
ATOM 573 C C . LEU A 1 79 ? 30.630 -12.492 -4.656 1.00 84.25 79 LEU A C 1
ATOM 575 O O . LEU A 1 79 ? 30.188 -12.068 -5.727 1.00 84.25 79 LEU A O 1
ATOM 579 N N . VAL A 1 80 ? 30.951 -11.695 -3.637 1.00 79.00 80 VAL A N 1
ATOM 580 C CA . VAL A 1 80 ? 30.831 -10.230 -3.678 1.00 79.00 80 VAL A CA 1
ATOM 581 C C . VAL A 1 80 ? 31.579 -9.679 -4.898 1.00 79.00 80 VAL A 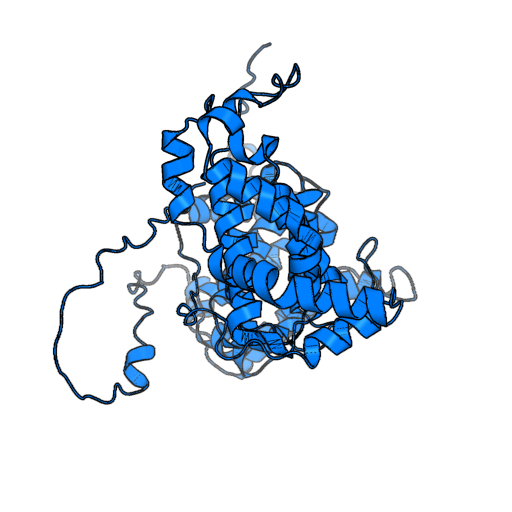C 1
ATOM 583 O O . VAL A 1 80 ? 32.750 -9.987 -5.107 1.00 79.00 80 VAL A O 1
ATOM 586 N N . GLY A 1 81 ? 30.892 -8.885 -5.724 1.00 78.88 81 GLY A N 1
ATOM 587 C CA . GLY A 1 81 ? 31.459 -8.273 -6.934 1.00 78.88 81 GLY A CA 1
ATOM 588 C C . GLY A 1 81 ? 31.496 -9.165 -8.183 1.00 78.88 81 GLY A C 1
ATOM 589 O O . GLY A 1 81 ? 31.942 -8.706 -9.231 1.00 78.88 81 GLY A O 1
ATOM 590 N N . SER A 1 82 ? 31.007 -10.411 -8.119 1.00 88.06 82 SER A N 1
ATOM 591 C CA . SER A 1 82 ? 30.946 -11.315 -9.289 1.00 88.06 82 SER A CA 1
ATOM 592 C C . SER A 1 82 ? 29.907 -10.916 -10.339 1.00 88.06 82 SER A C 1
ATOM 594 O O . SER A 1 82 ? 30.058 -11.237 -11.515 1.00 88.06 82 SER A O 1
ATOM 596 N N . ILE A 1 83 ? 28.860 -10.201 -9.928 1.00 89.00 83 ILE A N 1
ATOM 597 C CA . ILE A 1 83 ? 27.862 -9.614 -10.818 1.00 89.00 83 ILE A CA 1
ATOM 598 C C . ILE A 1 83 ? 28.028 -8.100 -10.738 1.00 89.00 83 ILE A C 1
ATOM 600 O O . ILE A 1 83 ? 27.967 -7.518 -9.654 1.00 89.00 83 ILE A O 1
ATOM 604 N N . LYS A 1 84 ? 28.235 -7.457 -11.891 1.00 88.94 84 LYS A N 1
ATOM 605 C CA . LYS A 1 84 ? 28.304 -5.997 -11.974 1.00 88.94 84 LYS A CA 1
ATOM 606 C C . LYS A 1 84 ? 26.918 -5.405 -11.726 1.00 88.94 84 LYS A C 1
ATOM 608 O O . LYS A 1 84 ? 25.980 -5.686 -12.476 1.00 88.94 84 LYS A O 1
ATOM 613 N N . GLU A 1 85 ? 26.823 -4.561 -10.706 1.00 89.69 85 GLU A N 1
ATOM 614 C CA . GLU A 1 85 ? 25.634 -3.757 -10.447 1.00 89.69 85 GLU A CA 1
ATOM 615 C C . GLU A 1 85 ? 25.506 -2.651 -11.502 1.00 89.69 85 GLU A C 1
ATOM 617 O O . GLU A 1 85 ? 26.441 -1.888 -11.770 1.00 89.69 85 GLU A O 1
ATOM 622 N N . ILE A 1 86 ? 24.333 -2.576 -12.123 1.00 90.50 86 ILE A N 1
ATOM 623 C CA . ILE A 1 86 ? 23.978 -1.558 -13.100 1.00 90.50 86 ILE A CA 1
ATOM 624 C C . ILE A 1 86 ? 23.213 -0.460 -12.365 1.00 90.50 86 ILE A C 1
ATOM 626 O O . ILE A 1 86 ? 22.027 -0.586 -12.069 1.00 90.50 86 ILE A O 1
ATOM 630 N N . GLY A 1 87 ? 23.883 0.657 -12.102 1.00 86.81 87 GLY A N 1
ATOM 631 C CA . GLY A 1 87 ? 23.244 1.816 -11.491 1.00 86.81 87 GLY A CA 1
ATOM 632 C C . GLY A 1 87 ? 22.455 2.622 -12.516 1.00 86.81 87 GLY A C 1
ATOM 633 O O . GLY A 1 87 ? 22.918 3.699 -12.861 1.00 86.81 87 GLY A O 1
ATOM 634 N N . CYS A 1 88 ? 21.313 2.140 -13.019 1.00 91.06 88 CYS A N 1
ATOM 635 C CA . CYS A 1 88 ? 20.389 2.905 -13.886 1.00 91.06 88 CYS A CA 1
ATOM 636 C C . CYS A 1 88 ? 18.907 2.800 -13.470 1.00 91.06 88 CYS A C 1
ATOM 638 O O . CYS A 1 88 ? 17.999 2.983 -14.280 1.00 91.06 88 CYS A O 1
ATOM 640 N N . THR A 1 89 ? 18.644 2.481 -12.199 1.00 92.75 89 THR A N 1
ATOM 641 C CA . THR A 1 89 ? 17.289 2.210 -11.696 1.00 92.75 89 THR A CA 1
ATOM 642 C C . THR A 1 89 ? 16.337 3.394 -11.874 1.00 92.75 89 THR A C 1
ATOM 644 O O . THR A 1 89 ? 15.183 3.193 -12.231 1.00 92.75 89 THR A O 1
ATOM 647 N N . GLN A 1 90 ? 16.797 4.630 -11.658 1.00 93.19 90 GLN A N 1
ATOM 648 C CA . GLN A 1 90 ? 15.948 5.823 -11.779 1.00 93.19 90 GLN A CA 1
ATOM 649 C C . GLN A 1 90 ? 15.506 6.058 -13.226 1.00 93.19 90 GLN A C 1
ATOM 651 O O . GLN A 1 90 ? 14.326 6.267 -13.496 1.00 93.19 90 GLN A O 1
ATOM 656 N N . GLU A 1 91 ? 16.451 5.964 -14.157 1.00 94.00 91 GLU A N 1
ATOM 657 C CA . GLU A 1 91 ? 16.223 6.094 -15.593 1.00 94.00 91 GLU A CA 1
ATOM 658 C C . GLU A 1 91 ? 15.277 5.000 -16.087 1.00 94.00 91 GLU A C 1
ATOM 660 O O . GLU A 1 91 ? 14.336 5.265 -16.832 1.00 94.00 91 GLU A O 1
ATOM 665 N N . LEU A 1 92 ? 15.487 3.772 -15.614 1.00 95.56 92 LEU A N 1
ATOM 666 C CA . LEU A 1 92 ? 14.664 2.629 -15.972 1.00 95.56 92 LEU A CA 1
ATOM 667 C C . LEU A 1 92 ? 13.215 2.794 -15.502 1.00 95.56 92 LEU A C 1
ATOM 669 O O . LEU A 1 92 ? 12.296 2.512 -16.264 1.00 95.56 92 LEU A O 1
ATOM 673 N N . LEU A 1 93 ? 13.003 3.303 -14.285 1.00 96.44 93 LEU A N 1
ATOM 674 C CA . LEU A 1 93 ? 11.668 3.591 -13.753 1.00 96.44 93 LEU A CA 1
ATOM 675 C C . LEU A 1 93 ? 10.966 4.712 -14.524 1.00 96.44 93 LEU A C 1
ATOM 677 O O . LEU A 1 93 ? 9.763 4.624 -14.753 1.00 96.44 93 LEU A O 1
ATOM 681 N N . ILE A 1 94 ? 11.704 5.741 -14.950 1.00 95.00 94 ILE A N 1
ATOM 682 C CA . ILE A 1 94 ? 11.179 6.824 -15.795 1.00 95.00 94 ILE A CA 1
ATOM 683 C C . ILE A 1 94 ? 10.671 6.259 -17.127 1.00 95.00 94 ILE A C 1
ATOM 685 O O . ILE A 1 94 ? 9.541 6.549 -17.525 1.00 95.00 94 ILE A O 1
ATOM 689 N N . VAL A 1 95 ? 11.486 5.439 -17.803 1.00 94.06 95 VAL A N 1
ATOM 690 C CA . VAL A 1 95 ? 11.101 4.829 -19.084 1.00 94.06 95 VAL A CA 1
ATOM 691 C C . VAL A 1 95 ? 9.948 3.849 -18.886 1.00 94.06 95 VAL A C 1
ATOM 693 O O . VAL A 1 95 ? 8.994 3.888 -19.654 1.00 94.06 95 VAL A O 1
ATOM 696 N N . LEU A 1 96 ? 9.987 3.019 -17.840 1.00 95.81 96 LEU A N 1
ATOM 697 C CA . LEU A 1 96 ? 8.915 2.078 -17.523 1.00 95.81 96 LEU A CA 1
ATOM 698 C C . LEU A 1 96 ? 7.586 2.795 -17.266 1.00 95.81 96 LEU A C 1
ATOM 700 O O . LEU A 1 96 ? 6.562 2.384 -17.803 1.00 95.81 96 LEU A O 1
ATOM 704 N N . TRP A 1 97 ? 7.599 3.868 -16.472 1.00 94.25 97 TRP A N 1
ATOM 705 C CA . TRP A 1 97 ? 6.402 4.658 -16.194 1.00 94.25 97 TRP A CA 1
ATOM 706 C C . TRP A 1 97 ? 5.790 5.204 -17.482 1.00 94.25 97 TRP A C 1
ATOM 708 O O . TRP A 1 97 ? 4.594 5.038 -17.703 1.00 94.25 97 TRP A O 1
ATOM 718 N N . LYS A 1 98 ? 6.612 5.782 -18.368 1.00 91.00 98 LYS A N 1
ATOM 719 C CA . LYS A 1 98 ? 6.142 6.285 -19.664 1.00 91.00 98 LYS A CA 1
ATOM 720 C C . LYS A 1 98 ? 5.672 5.196 -20.612 1.00 91.00 98 LYS A C 1
ATOM 722 O O . LYS A 1 98 ? 4.678 5.394 -21.299 1.00 91.00 98 LYS A O 1
ATOM 727 N N . LEU A 1 99 ? 6.336 4.049 -20.615 1.00 92.88 99 LEU A N 1
ATOM 728 C CA . LEU A 1 99 ? 5.929 2.917 -21.432 1.00 92.88 99 LEU A CA 1
ATOM 729 C C . LEU A 1 99 ? 4.559 2.375 -20.990 1.00 92.88 99 LEU A C 1
ATOM 731 O O . LEU A 1 99 ? 3.714 2.118 -21.837 1.00 92.88 99 LEU A O 1
ATOM 735 N N . ILE A 1 100 ? 4.310 2.275 -19.680 1.00 93.31 100 ILE A N 1
ATOM 736 C CA . ILE A 1 100 ? 3.014 1.852 -19.122 1.00 93.31 100 ILE A CA 1
ATOM 737 C C . ILE A 1 100 ? 1.909 2.890 -19.378 1.00 93.31 100 ILE A C 1
ATOM 739 O O . ILE A 1 100 ? 0.781 2.517 -19.686 1.00 93.31 100 ILE A O 1
ATOM 743 N N . ASP A 1 101 ? 2.218 4.179 -19.223 1.00 90.56 101 ASP A N 1
ATOM 744 C CA . ASP A 1 101 ? 1.269 5.292 -19.386 1.00 90.56 101 ASP A CA 1
ATOM 745 C C . ASP A 1 101 ? 0.852 5.493 -20.855 1.00 90.56 101 ASP A C 1
ATOM 747 O O . ASP A 1 101 ? -0.299 5.822 -21.139 1.00 90.56 101 ASP A O 1
ATOM 751 N N . GLU A 1 102 ? 1.770 5.281 -21.804 1.00 90.44 102 GLU A N 1
ATOM 752 C CA . GLU A 1 102 ? 1.564 5.670 -23.205 1.00 90.44 102 GLU A CA 1
ATOM 753 C C . GLU A 1 102 ? 1.361 4.503 -24.179 1.00 90.44 102 GLU A C 1
ATOM 755 O O . GLU A 1 102 ? 0.700 4.698 -25.201 1.00 90.44 102 GLU A O 1
ATOM 760 N N . ASN A 1 103 ? 1.871 3.302 -23.885 1.00 93.50 103 ASN A N 1
ATOM 761 C CA . ASN A 1 103 ? 1.712 2.123 -24.740 1.00 93.50 103 ASN A CA 1
ATOM 762 C C . ASN A 1 103 ? 0.722 1.122 -24.112 1.00 93.50 103 ASN A C 1
ATOM 764 O O . ASN A 1 103 ? 1.046 0.363 -23.192 1.00 93.50 103 ASN A O 1
ATOM 768 N N . LYS A 1 104 ? -0.511 1.115 -24.636 1.00 90.81 104 LYS A N 1
ATOM 769 C CA . LYS A 1 104 ? -1.599 0.249 -24.150 1.00 90.81 104 LYS A CA 1
ATOM 770 C C . LYS A 1 104 ? -1.343 -1.233 -24.432 1.00 90.81 104 LYS A C 1
ATOM 772 O O . LYS A 1 104 ? -1.752 -2.062 -23.620 1.00 90.81 104 LYS A O 1
ATOM 777 N N . ASP A 1 105 ? -0.669 -1.564 -25.530 1.00 92.25 105 ASP A N 1
ATOM 778 C CA . ASP A 1 105 ? -0.346 -2.944 -25.904 1.00 92.25 105 ASP A CA 1
ATOM 779 C C . ASP A 1 105 ? 0.712 -3.532 -24.974 1.00 92.25 105 ASP A C 1
ATOM 781 O O . ASP A 1 105 ? 0.548 -4.644 -24.472 1.00 92.25 105 ASP A O 1
ATOM 785 N N . PHE A 1 106 ? 1.732 -2.744 -24.621 1.00 94.88 106 PHE A N 1
ATOM 786 C CA . PHE A 1 106 ? 2.690 -3.106 -23.584 1.00 94.88 106 PHE A CA 1
ATOM 787 C C . PHE A 1 106 ? 1.993 -3.327 -22.237 1.00 94.88 106 PHE A C 1
ATOM 789 O O . PHE A 1 106 ? 2.213 -4.358 -21.601 1.00 94.88 106 PHE A O 1
ATOM 796 N N . LEU A 1 107 ? 1.110 -2.412 -21.814 1.00 94.19 107 LEU A N 1
ATOM 797 C CA . LEU A 1 107 ? 0.332 -2.583 -20.583 1.00 94.19 107 LEU A CA 1
ATOM 798 C C . LEU A 1 107 ? -0.531 -3.859 -20.627 1.00 94.19 107 LEU A C 1
ATOM 800 O O . LEU A 1 107 ? -0.539 -4.644 -19.680 1.00 94.19 107 LEU A O 1
ATOM 804 N N . ALA A 1 108 ? -1.236 -4.115 -21.728 1.00 93.00 108 ALA A N 1
ATOM 805 C CA . ALA A 1 108 ? -2.033 -5.328 -21.881 1.00 93.00 108 ALA A CA 1
ATOM 806 C C . ALA A 1 108 ? -1.162 -6.595 -21.825 1.00 93.00 108 ALA A C 1
ATOM 808 O O . ALA A 1 108 ? -1.541 -7.571 -21.170 1.00 93.00 108 ALA A O 1
ATOM 809 N N . TYR A 1 109 ? 0.012 -6.564 -22.458 1.00 93.56 109 TYR A N 1
ATOM 810 C CA . TYR A 1 109 ? 0.970 -7.662 -22.488 1.00 93.56 109 TYR A CA 1
ATOM 811 C C . TYR A 1 109 ? 1.520 -7.981 -21.090 1.00 93.56 109 TYR A C 1
ATOM 813 O O . TYR A 1 109 ? 1.430 -9.133 -20.657 1.00 93.56 109 TYR A O 1
ATOM 821 N N . ILE A 1 110 ? 1.988 -6.983 -20.325 1.00 93.88 110 ILE A N 1
ATOM 822 C CA . ILE A 1 110 ? 2.518 -7.219 -18.966 1.00 93.88 110 ILE A CA 1
ATOM 823 C C . ILE A 1 110 ? 1.458 -7.756 -17.996 1.00 93.88 110 ILE A C 1
ATOM 825 O O . ILE A 1 110 ? 1.797 -8.452 -17.044 1.00 93.88 110 ILE A O 1
ATOM 829 N N . LEU A 1 111 ? 0.178 -7.443 -18.225 1.00 92.88 111 LEU A N 1
ATOM 830 C CA . LEU A 1 111 ? -0.921 -7.869 -17.357 1.00 92.88 111 LEU A CA 1
ATOM 831 C C . LEU A 1 111 ? -1.484 -9.249 -17.704 1.00 92.88 111 LEU A C 1
ATOM 833 O O . LEU A 1 111 ? -2.092 -9.879 -16.838 1.00 92.88 111 LEU A O 1
ATOM 837 N N . ARG A 1 112 ? -1.355 -9.692 -18.961 1.00 91.94 112 ARG A N 1
ATOM 838 C CA . ARG A 1 112 ? -1.998 -10.921 -19.463 1.00 91.94 112 ARG A CA 1
ATOM 839 C C . ARG A 1 112 ? -1.016 -12.031 -19.816 1.00 91.94 112 ARG A C 1
ATOM 841 O O . ARG A 1 112 ? -1.336 -13.192 -19.592 1.00 91.94 112 ARG A O 1
ATOM 848 N N . ALA A 1 113 ? 0.131 -11.688 -20.394 1.00 87.50 113 ALA A N 1
ATOM 849 C CA . ALA A 1 113 ? 1.051 -12.651 -21.000 1.00 87.50 113 ALA A CA 1
ATOM 850 C C . ALA A 1 113 ? 2.312 -12.910 -20.160 1.00 87.50 113 ALA A C 1
ATOM 852 O O . ALA A 1 113 ? 3.056 -13.843 -20.448 1.00 87.50 113 ALA A O 1
ATOM 853 N N . CYS A 1 114 ? 2.571 -12.092 -19.137 1.00 90.75 114 CYS A N 1
ATOM 854 C CA . CYS A 1 114 ? 3.798 -12.138 -18.342 1.00 90.75 114 CYS A CA 1
ATOM 855 C C . CYS A 1 114 ? 3.525 -12.190 -16.837 1.00 90.75 114 CYS A C 1
ATOM 857 O O . CYS A 1 114 ? 2.442 -11.838 -16.369 1.00 90.75 114 CYS A O 1
ATOM 859 N N . ASP A 1 115 ? 4.551 -12.568 -16.070 1.00 92.94 115 ASP A N 1
ATOM 860 C CA . ASP A 1 115 ? 4.545 -12.380 -14.622 1.00 92.94 115 ASP A CA 1
ATOM 861 C C . ASP A 1 115 ? 4.943 -10.939 -14.276 1.00 92.94 115 ASP A C 1
ATOM 863 O O . ASP A 1 115 ? 6.120 -10.587 -14.184 1.00 92.94 115 ASP A O 1
ATOM 867 N N . VAL A 1 116 ? 3.940 -10.085 -14.059 1.00 94.56 116 VAL A N 1
ATOM 868 C CA . VAL A 1 116 ? 4.142 -8.684 -13.654 1.00 94.56 116 VAL A CA 1
ATOM 869 C C . VAL A 1 116 ? 4.970 -8.551 -12.365 1.00 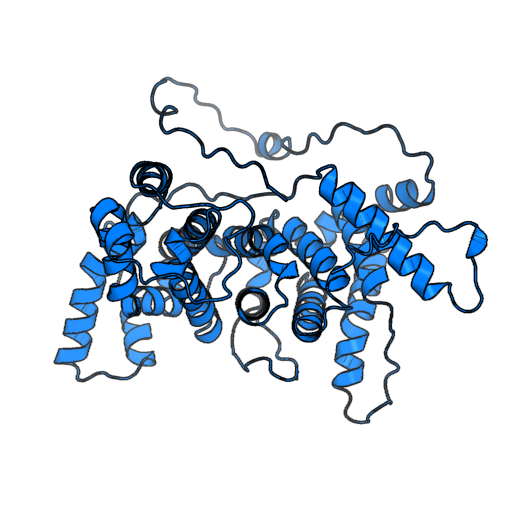94.56 116 VAL A C 1
ATOM 871 O O . VAL A 1 116 ? 5.617 -7.522 -12.149 1.00 94.56 116 VAL A O 1
ATOM 874 N N . ASN A 1 117 ? 5.015 -9.590 -11.519 1.00 95.69 117 ASN A N 1
ATOM 875 C CA . ASN A 1 117 ? 5.775 -9.567 -10.272 1.00 95.69 117 ASN A CA 1
ATOM 876 C C . ASN A 1 117 ? 7.291 -9.508 -10.502 1.00 95.69 117 ASN A C 1
ATOM 878 O O . ASN A 1 117 ? 8.013 -9.009 -9.635 1.00 95.69 117 ASN A O 1
ATOM 882 N N . GLU A 1 118 ? 7.776 -9.905 -11.684 1.00 95.00 118 GLU A N 1
ATOM 883 C CA . GLU A 1 118 ? 9.175 -9.709 -12.070 1.00 95.00 118 GLU A CA 1
ATOM 884 C C . GLU A 1 118 ? 9.586 -8.230 -12.091 1.00 95.00 118 GLU A C 1
ATOM 886 O O . GLU A 1 118 ? 10.754 -7.917 -11.869 1.00 95.00 118 GLU A O 1
ATOM 891 N N . ILE A 1 119 ? 8.634 -7.321 -12.316 1.00 96.00 119 ILE A N 1
ATOM 892 C CA . ILE A 1 119 ? 8.835 -5.870 -12.269 1.00 96.00 119 ILE A CA 1
ATOM 893 C C . ILE A 1 119 ? 8.460 -5.322 -10.887 1.00 96.00 119 ILE A C 1
ATOM 895 O O . ILE A 1 119 ? 9.200 -4.527 -10.315 1.00 96.00 119 ILE A O 1
ATOM 899 N N . VAL A 1 120 ? 7.341 -5.761 -10.308 1.00 96.75 120 VAL A N 1
ATOM 900 C CA . VAL A 1 120 ? 6.832 -5.221 -9.032 1.00 96.75 120 VAL A CA 1
ATOM 901 C C . VAL A 1 120 ? 7.789 -5.469 -7.871 1.00 96.75 120 VAL A C 1
ATOM 903 O O . VAL A 1 120 ? 8.070 -4.557 -7.095 1.00 96.75 120 VAL A O 1
ATOM 906 N N . VAL A 1 121 ? 8.313 -6.690 -7.739 1.00 95.94 121 VAL A N 1
ATOM 907 C CA . VAL A 1 121 ? 9.183 -7.060 -6.616 1.00 95.94 121 VAL A CA 1
ATOM 908 C C . VAL A 1 121 ? 10.452 -6.198 -6.560 1.00 95.94 121 VAL A C 1
ATOM 910 O O . VAL A 1 121 ? 10.695 -5.610 -5.504 1.00 95.94 121 VAL A O 1
ATOM 913 N N . PRO A 1 122 ? 11.262 -6.056 -7.631 1.00 95.62 122 PRO A N 1
ATOM 914 C CA . PRO A 1 122 ? 12.438 -5.188 -7.573 1.00 95.62 122 PRO A CA 1
ATOM 915 C C . PRO A 1 122 ? 12.089 -3.709 -7.357 1.00 95.62 122 PRO A C 1
ATOM 917 O O . PRO A 1 122 ? 12.843 -3.023 -6.670 1.00 95.62 122 PRO A O 1
ATOM 920 N N . ILE A 1 123 ? 10.943 -3.220 -7.852 1.00 97.38 123 ILE A N 1
ATOM 921 C CA . ILE A 1 123 ? 10.471 -1.854 -7.561 1.00 97.38 123 ILE A CA 1
ATOM 922 C C . ILE A 1 123 ? 10.243 -1.671 -6.056 1.00 97.38 123 ILE A C 1
ATOM 924 O O . ILE A 1 123 ? 10.760 -0.724 -5.463 1.00 97.38 123 ILE A O 1
ATOM 928 N N . LEU A 1 124 ? 9.513 -2.592 -5.422 1.00 97.12 124 LEU A N 1
ATOM 929 C CA . LEU A 1 124 ? 9.218 -2.539 -3.988 1.00 97.12 124 LEU A CA 1
ATOM 930 C C . LEU A 1 124 ? 10.482 -2.667 -3.132 1.00 97.12 124 LEU A C 1
ATOM 932 O O . LEU A 1 124 ? 10.627 -1.951 -2.142 1.00 97.12 124 LEU A O 1
ATOM 936 N N . VAL A 1 125 ? 11.419 -3.535 -3.524 1.00 94.62 125 VAL A N 1
ATOM 937 C CA . VAL A 1 125 ? 12.718 -3.667 -2.847 1.00 94.62 125 VAL A CA 1
ATOM 938 C C . VAL A 1 125 ? 13.527 -2.374 -2.966 1.00 94.62 125 VAL A C 1
ATOM 940 O O . VAL A 1 125 ? 14.012 -1.876 -1.952 1.00 94.62 125 VAL A O 1
ATOM 943 N N . ALA A 1 126 ? 13.593 -1.766 -4.154 1.00 94.88 126 ALA A N 1
ATOM 944 C CA . ALA A 1 126 ? 14.289 -0.496 -4.351 1.00 94.88 126 ALA A CA 1
ATOM 945 C C . ALA A 1 126 ? 13.669 0.642 -3.520 1.00 94.88 126 ALA A C 1
ATOM 947 O O . ALA A 1 126 ? 14.396 1.432 -2.915 1.00 94.88 126 ALA A O 1
ATOM 948 N N . MET A 1 127 ? 12.333 0.710 -3.428 1.00 96.44 127 MET A N 1
ATOM 949 C CA . MET A 1 127 ? 11.644 1.660 -2.544 1.00 96.44 127 MET A CA 1
ATOM 950 C C . MET A 1 127 ? 11.988 1.410 -1.072 1.00 96.44 127 MET A C 1
ATOM 952 O O . MET A 1 127 ? 12.251 2.353 -0.326 1.00 96.44 127 MET A O 1
ATOM 956 N N . PHE A 1 128 ? 12.007 0.145 -0.650 1.00 95.44 128 PHE A N 1
ATOM 957 C CA . PHE A 1 128 ? 12.317 -0.229 0.723 1.00 95.44 128 PHE A CA 1
ATOM 958 C C . PHE A 1 128 ? 13.752 0.138 1.113 1.00 95.44 128 PHE A C 1
ATOM 960 O O . PHE A 1 128 ? 13.971 0.677 2.197 1.00 95.44 128 PHE A O 1
ATOM 967 N N . GLU A 1 129 ? 14.732 -0.104 0.248 1.00 92.94 129 GLU A N 1
ATOM 968 C CA . GLU A 1 129 ? 16.132 0.267 0.485 1.00 92.94 129 GLU A CA 1
ATOM 969 C C . GLU A 1 129 ? 16.337 1.787 0.464 1.00 92.94 129 GLU A C 1
ATOM 971 O O . GLU A 1 129 ? 17.089 2.326 1.276 1.00 92.94 129 GLU A O 1
ATOM 976 N N . ALA A 1 130 ? 15.614 2.499 -0.405 1.00 93.31 130 ALA A N 1
ATOM 977 C CA . ALA A 1 130 ? 15.636 3.957 -0.483 1.00 93.31 130 ALA A CA 1
ATOM 978 C C . ALA A 1 130 ? 14.942 4.657 0.700 1.00 93.31 130 ALA A C 1
ATOM 980 O O . ALA A 1 130 ? 15.138 5.856 0.886 1.00 93.31 130 ALA A O 1
ATOM 981 N N . ARG A 1 131 ? 14.149 3.943 1.516 1.00 93.81 131 ARG A N 1
ATOM 982 C CA . ARG A 1 131 ? 13.226 4.543 2.501 1.00 93.81 131 ARG A CA 1
ATOM 983 C C . ARG A 1 131 ? 13.875 5.489 3.514 1.00 93.81 131 ARG A C 1
ATOM 985 O O . ARG A 1 131 ? 13.190 6.362 4.025 1.00 93.81 131 ARG A O 1
ATOM 992 N N . LYS A 1 132 ? 15.163 5.307 3.830 1.00 90.81 132 LYS A N 1
ATOM 993 C CA . LYS A 1 132 ? 15.904 6.119 4.817 1.00 90.81 132 LYS A CA 1
ATOM 994 C C . LYS A 1 132 ? 16.829 7.159 4.181 1.00 90.81 132 LYS A C 1
ATOM 996 O O . LYS A 1 132 ? 17.510 7.873 4.907 1.00 90.81 132 LYS A O 1
ATOM 1001 N N . ASP A 1 133 ? 16.882 7.225 2.853 1.00 90.00 133 ASP A N 1
ATOM 1002 C CA . ASP A 1 133 ? 17.812 8.070 2.108 1.00 90.00 133 ASP A CA 1
ATOM 1003 C C . ASP A 1 133 ? 17.057 9.214 1.405 1.00 90.00 133 ASP A C 1
ATOM 1005 O O . ASP A 1 133 ? 16.408 8.988 0.376 1.00 90.00 133 ASP A O 1
ATOM 1009 N N . PRO A 1 134 ? 17.144 10.459 1.917 1.00 89.06 134 PRO A N 1
ATOM 1010 C CA . PRO A 1 134 ? 16.486 11.609 1.304 1.00 89.06 134 PRO A CA 1
ATOM 1011 C C . PRO A 1 134 ? 16.912 11.869 -0.148 1.00 89.06 134 PRO A C 1
ATOM 1013 O O . PRO A 1 134 ? 16.120 12.391 -0.932 1.00 89.06 134 PRO A O 1
ATOM 1016 N N . SER A 1 135 ? 18.124 11.470 -0.552 1.00 88.50 135 SER A N 1
ATOM 1017 C CA . SER A 1 135 ? 18.593 11.650 -1.935 1.00 88.50 135 SER A CA 1
ATOM 1018 C C . SER A 1 135 ? 17.837 10.766 -2.937 1.00 88.50 135 SER A C 1
ATOM 1020 O O . SER A 1 135 ? 17.763 11.077 -4.127 1.00 88.50 135 SER A O 1
ATOM 1022 N N . LYS A 1 136 ? 17.206 9.687 -2.456 1.00 91.25 136 LYS A N 1
ATOM 1023 C CA . LYS A 1 136 ? 16.459 8.717 -3.267 1.00 91.25 136 LYS A CA 1
ATOM 1024 C C . LYS A 1 136 ? 14.946 8.927 -3.228 1.00 91.25 136 LYS A C 1
ATOM 1026 O O . LYS A 1 136 ? 14.207 8.121 -3.788 1.00 91.25 136 LYS A O 1
ATOM 1031 N N . ILE A 1 137 ? 14.463 10.033 -2.656 1.00 91.88 137 ILE A N 1
ATOM 1032 C CA . ILE A 1 137 ? 13.028 10.367 -2.628 1.00 91.88 137 ILE A CA 1
ATOM 1033 C C . ILE A 1 137 ? 12.421 10.378 -4.040 1.00 91.88 137 ILE A C 1
ATOM 1035 O O . ILE A 1 137 ? 11.300 9.903 -4.225 1.00 91.88 137 ILE A O 1
ATOM 1039 N N . GLY A 1 138 ? 13.159 10.864 -5.045 1.00 92.19 138 GLY A N 1
ATOM 1040 C CA . GLY A 1 138 ? 12.698 10.864 -6.437 1.00 92.19 138 GLY A CA 1
ATOM 1041 C C . GLY A 1 138 ? 12.444 9.459 -6.997 1.00 92.19 138 GLY A C 1
ATOM 1042 O O . GLY A 1 138 ? 11.450 9.253 -7.689 1.00 92.19 138 GLY A O 1
ATOM 1043 N N . LEU A 1 139 ? 13.270 8.476 -6.608 1.00 95.12 139 LEU A N 1
ATOM 1044 C CA . LEU A 1 139 ? 13.070 7.063 -6.953 1.00 95.12 139 LEU A CA 1
ATOM 1045 C C . LEU A 1 139 ? 11.765 6.540 -6.344 1.00 95.12 139 LEU A C 1
ATOM 1047 O O . LEU A 1 139 ? 10.987 5.883 -7.027 1.00 95.12 139 LEU A O 1
ATOM 1051 N N . ILE A 1 140 ? 11.491 6.868 -5.078 1.00 96.75 140 ILE A N 1
ATOM 1052 C CA . ILE A 1 140 ? 10.255 6.451 -4.402 1.00 96.75 140 ILE A CA 1
ATOM 1053 C C . ILE A 1 140 ? 9.030 7.054 -5.100 1.00 96.75 140 ILE A C 1
ATOM 1055 O O . ILE A 1 140 ? 8.057 6.339 -5.325 1.00 96.75 140 ILE A O 1
ATOM 1059 N N . HIS A 1 141 ? 9.074 8.328 -5.499 1.00 94.81 141 HIS A N 1
ATOM 1060 C CA . HIS A 1 141 ? 7.968 8.974 -6.215 1.00 94.81 141 HIS A CA 1
ATOM 1061 C C . HIS A 1 141 ? 7.658 8.289 -7.551 1.00 94.81 141 HIS A C 1
ATOM 1063 O O . HIS A 1 141 ? 6.511 7.911 -7.785 1.00 94.81 141 HIS A O 1
ATOM 1069 N N . ILE A 1 142 ? 8.664 8.079 -8.411 1.00 95.69 142 ILE A N 1
ATOM 1070 C CA . ILE A 1 142 ? 8.424 7.452 -9.719 1.00 95.69 142 ILE A CA 1
ATOM 1071 C C . ILE A 1 142 ? 7.954 5.998 -9.566 1.00 95.69 142 ILE A C 1
ATOM 1073 O O . ILE A 1 142 ? 7.000 5.596 -10.229 1.00 95.69 142 ILE A O 1
ATOM 1077 N N . SER A 1 143 ? 8.521 5.240 -8.619 1.00 97.94 143 SER A N 1
ATOM 1078 C CA . SER A 1 143 ? 8.042 3.895 -8.279 1.00 97.94 143 SER A CA 1
ATOM 1079 C C . SER A 1 143 ? 6.586 3.903 -7.809 1.00 97.94 143 SER A C 1
ATOM 1081 O O . SER A 1 143 ? 5.804 3.040 -8.200 1.00 97.94 143 SER A O 1
ATOM 1083 N N . THR A 1 144 ? 6.195 4.903 -7.015 1.00 96.44 144 THR A N 1
ATOM 1084 C CA . THR A 1 144 ? 4.813 5.061 -6.540 1.00 96.44 144 THR A CA 1
ATOM 1085 C C . THR A 1 144 ? 3.849 5.286 -7.700 1.00 96.44 144 THR A C 1
ATOM 1087 O O . THR A 1 144 ? 2.773 4.696 -7.713 1.00 96.44 144 THR A O 1
ATOM 1090 N N . PHE A 1 145 ? 4.226 6.086 -8.702 1.00 94.50 145 PHE A N 1
ATOM 1091 C CA . PHE A 1 145 ? 3.378 6.314 -9.875 1.00 94.50 145 PHE A CA 1
ATOM 1092 C C . PHE A 1 145 ? 3.254 5.084 -10.773 1.00 94.50 145 PHE A C 1
ATOM 1094 O O . PHE A 1 145 ? 2.164 4.826 -11.281 1.00 94.50 145 PHE A O 1
ATOM 1101 N N . VAL A 1 146 ? 4.321 4.292 -10.918 1.00 96.69 146 VAL A N 1
ATOM 1102 C CA . VAL A 1 146 ? 4.245 2.985 -11.592 1.00 96.69 146 VAL A CA 1
ATOM 1103 C C . VAL A 1 146 ? 3.261 2.067 -10.865 1.00 96.69 146 VAL A C 1
ATOM 1105 O O . VAL A 1 146 ? 2.351 1.524 -11.487 1.00 96.69 146 VAL A O 1
ATOM 1108 N N . MET A 1 147 ? 3.390 1.937 -9.541 1.00 97.88 147 MET A N 1
ATOM 1109 C CA . MET A 1 147 ? 2.491 1.104 -8.736 1.00 97.88 147 MET A CA 1
ATOM 1110 C C . MET A 1 147 ? 1.038 1.591 -8.790 1.00 97.88 147 MET A C 1
ATOM 1112 O O . MET A 1 147 ? 0.122 0.775 -8.881 1.00 97.88 147 MET A O 1
ATOM 1116 N N . LEU A 1 148 ? 0.820 2.908 -8.779 1.00 94.94 148 LEU A N 1
ATOM 1117 C CA . LEU A 1 148 ? -0.511 3.502 -8.840 1.00 94.94 148 LEU A CA 1
ATOM 1118 C C . LEU A 1 148 ? -1.193 3.235 -10.190 1.00 94.94 148 LEU A C 1
ATOM 1120 O O . LEU A 1 148 ? -2.351 2.817 -10.193 1.00 94.94 148 LEU A O 1
ATOM 1124 N N . LEU A 1 149 ? -0.477 3.403 -11.311 1.00 94.44 149 LEU A N 1
ATOM 1125 C CA . LEU A 1 149 ? -0.966 3.053 -12.653 1.00 94.44 149 LEU A CA 1
ATOM 1126 C C . LEU A 1 149 ? -1.386 1.582 -12.727 1.00 94.44 149 LEU A C 1
ATOM 1128 O O . LEU A 1 149 ? -2.511 1.282 -13.120 1.00 94.44 149 LEU A O 1
ATOM 1132 N N . LEU A 1 150 ? -0.507 0.677 -12.290 1.00 96.69 150 LEU A N 1
ATOM 1133 C CA . LEU A 1 150 ? -0.766 -0.762 -12.322 1.00 96.69 150 LEU A CA 1
ATOM 1134 C C . LEU A 1 150 ? -1.942 -1.162 -11.417 1.00 96.69 150 LEU A C 1
ATOM 1136 O O . LEU A 1 150 ? -2.770 -1.977 -11.814 1.00 96.69 150 LEU A O 1
ATOM 1140 N N . SER A 1 151 ? -2.068 -0.552 -10.234 1.00 97.25 151 SER A N 1
ATOM 1141 C CA . SER A 1 151 ? -3.164 -0.836 -9.293 1.00 97.25 151 SER A CA 1
ATOM 1142 C C . SER A 1 151 ? -4.555 -0.492 -9.827 1.00 97.25 151 SER A C 1
ATOM 1144 O O . SER A 1 151 ? -5.548 -1.002 -9.315 1.00 97.25 151 SER A O 1
ATOM 1146 N N . GLY A 1 152 ? -4.640 0.352 -10.860 1.00 95.50 152 GLY A N 1
ATOM 1147 C CA . GLY A 1 152 ? -5.894 0.666 -11.541 1.00 95.50 152 GLY A CA 1
ATOM 1148 C C . GLY A 1 152 ? -6.441 -0.481 -12.400 1.00 95.50 152 GLY A C 1
ATOM 1149 O O . GLY A 1 152 ? -7.572 -0.389 -12.878 1.00 95.50 152 GLY A O 1
ATOM 1150 N N . GLU A 1 153 ? -5.667 -1.551 -12.603 1.00 95.56 153 GLU A N 1
ATOM 1151 C CA . GLU A 1 153 ? -6.013 -2.665 -13.480 1.00 95.56 153 GLU A CA 1
ATOM 1152 C C . GLU A 1 153 ? -6.285 -3.953 -12.694 1.00 95.56 153 GLU A C 1
ATOM 1154 O O . GLU A 1 153 ? -5.456 -4.451 -11.936 1.00 95.56 153 GLU A O 1
ATOM 1159 N N . ARG A 1 154 ? -7.452 -4.566 -12.916 1.00 95.25 154 ARG A N 1
ATOM 1160 C CA . ARG A 1 154 ? -7.879 -5.764 -12.171 1.00 95.25 154 ARG A CA 1
ATOM 1161 C C . ARG A 1 154 ? -6.899 -6.935 -12.293 1.00 95.25 154 ARG A C 1
ATOM 1163 O O . ARG A 1 154 ? -6.648 -7.625 -11.307 1.00 95.25 154 ARG A O 1
ATOM 1170 N N . ASN A 1 155 ? -6.366 -7.178 -13.491 1.00 95.44 155 ASN A N 1
ATOM 1171 C CA . ASN A 1 155 ? -5.447 -8.296 -13.735 1.00 95.44 155 ASN A CA 1
ATOM 1172 C C . ASN A 1 155 ? -4.166 -8.165 -12.907 1.00 95.44 155 ASN A C 1
ATOM 1174 O O . ASN A 1 155 ? -3.679 -9.163 -12.384 1.00 95.44 155 ASN A O 1
ATOM 1178 N N . PHE A 1 156 ? -3.675 -6.938 -12.717 1.00 97.25 156 PHE A N 1
ATOM 1179 C CA . PHE A 1 156 ? -2.554 -6.673 -11.824 1.00 97.25 156 PHE A CA 1
ATOM 1180 C C . PHE A 1 156 ? -2.883 -7.121 -10.401 1.00 97.25 156 PHE A C 1
ATOM 1182 O O . PHE A 1 156 ? -2.158 -7.935 -9.834 1.00 97.25 156 PHE A O 1
ATOM 1189 N N . CYS A 1 157 ? -4.013 -6.660 -9.855 1.00 96.75 157 CYS A N 1
ATOM 1190 C CA . CYS A 1 157 ? -4.424 -6.986 -8.491 1.00 96.75 157 CYS A CA 1
ATOM 1191 C C . CYS A 1 157 ? -4.560 -8.501 -8.270 1.00 96.75 157 CYS A C 1
ATOM 1193 O O . CYS A 1 157 ? -4.166 -9.018 -7.227 1.00 96.75 157 CYS A O 1
ATOM 1195 N N . VAL A 1 158 ? -5.082 -9.228 -9.262 1.00 95.94 158 VAL A N 1
ATOM 1196 C CA . VAL A 1 158 ? -5.198 -10.690 -9.200 1.00 95.94 158 VAL A CA 1
ATOM 1197 C C . VAL A 1 158 ? -3.820 -11.363 -9.248 1.00 95.94 158 VAL A C 1
ATOM 1199 O O . VAL A 1 158 ? -3.569 -12.248 -8.426 1.00 95.94 158 VAL A O 1
ATOM 1202 N N . ASN A 1 159 ? -2.917 -10.922 -10.132 1.00 96.38 159 ASN A N 1
ATOM 1203 C CA . ASN A 1 159 ? -1.565 -11.481 -10.288 1.00 96.38 159 ASN A CA 1
ATOM 1204 C C . ASN A 1 159 ? -0.685 -11.313 -9.037 1.00 96.38 159 ASN A C 1
ATOM 1206 O O . ASN A 1 159 ? 0.214 -12.124 -8.803 1.00 96.38 159 ASN A O 1
ATOM 1210 N N . LEU A 1 160 ? -0.965 -10.319 -8.188 1.00 97.50 160 LEU A N 1
ATOM 1211 C CA . LEU A 1 160 ? -0.260 -10.135 -6.915 1.00 97.50 160 LEU A CA 1
ATOM 1212 C C . LEU A 1 160 ? -0.468 -11.290 -5.922 1.00 97.50 160 LEU A C 1
ATOM 1214 O O . LEU A 1 160 ? 0.320 -11.431 -4.989 1.00 97.50 160 LEU A O 1
ATOM 1218 N N . ASN A 1 161 ? -1.488 -12.135 -6.115 1.00 97.38 161 ASN A N 1
ATOM 1219 C CA . ASN A 1 161 ? -1.717 -13.315 -5.274 1.00 97.38 161 ASN A CA 1
ATOM 1220 C C . ASN A 1 161 ? -0.719 -14.455 -5.535 1.00 97.38 161 ASN A C 1
ATOM 1222 O O . ASN A 1 161 ? -0.733 -15.443 -4.800 1.00 97.38 161 ASN A O 1
ATOM 1226 N N . ALA A 1 162 ? 0.134 -14.348 -6.561 1.00 96.56 162 ALA A N 1
ATOM 1227 C CA . ALA A 1 162 ? 1.236 -15.284 -6.751 1.00 96.56 162 ALA A CA 1
ATOM 1228 C C . ALA A 1 162 ? 2.138 -15.318 -5.504 1.00 96.56 162 ALA A C 1
ATOM 1230 O O . ALA A 1 162 ? 2.326 -14.304 -4.825 1.00 96.56 162 ALA A O 1
ATOM 1231 N N . ALA A 1 163 ? 2.681 -16.498 -5.192 1.00 95.62 163 ALA A N 1
ATOM 1232 C CA . ALA A 1 163 ? 3.508 -16.693 -4.009 1.00 95.62 163 ALA A CA 1
ATOM 1233 C C . ALA A 1 163 ? 4.755 -15.798 -4.060 1.00 95.62 163 ALA A C 1
ATOM 1235 O O . ALA A 1 163 ? 5.450 -15.731 -5.076 1.00 95.62 163 ALA A O 1
ATOM 1236 N N . PHE A 1 164 ? 5.057 -15.131 -2.948 1.00 93.94 164 PHE A N 1
ATOM 1237 C CA . PHE A 1 164 ? 6.245 -14.299 -2.852 1.00 93.94 164 PHE A CA 1
ATOM 1238 C C . PHE A 1 164 ? 7.488 -15.175 -2.689 1.00 93.94 164 PHE A C 1
ATOM 1240 O O . PHE A 1 164 ? 7.665 -15.870 -1.683 1.00 93.94 164 PHE A O 1
ATOM 1247 N N . ILE A 1 165 ? 8.380 -15.110 -3.675 1.00 87.75 165 ILE A N 1
ATOM 1248 C CA . ILE A 1 165 ? 9.688 -15.755 -3.599 1.00 87.75 165 ILE A CA 1
ATOM 1249 C C . ILE A 1 165 ? 10.608 -14.862 -2.772 1.00 87.75 165 ILE A C 1
ATOM 1251 O O . ILE A 1 165 ? 10.952 -13.747 -3.170 1.00 87.75 165 ILE A O 1
ATOM 1255 N N . ARG A 1 166 ? 11.006 -15.370 -1.603 1.00 77.62 166 ARG A N 1
ATOM 1256 C CA . ARG A 1 166 ? 11.820 -14.629 -0.637 1.00 77.62 166 ARG A CA 1
ATOM 1257 C C . ARG A 1 166 ? 13.142 -14.182 -1.253 1.00 77.62 166 ARG A C 1
ATOM 1259 O O . ARG A 1 166 ? 13.834 -14.961 -1.905 1.00 77.62 166 ARG A O 1
ATOM 1266 N N . ARG A 1 167 ? 13.520 -12.939 -0.957 1.00 78.25 167 ARG A N 1
ATOM 1267 C CA . ARG A 1 167 ? 14.822 -12.363 -1.305 1.00 78.25 167 ARG A CA 1
ATOM 1268 C C . ARG A 1 167 ? 15.526 -11.879 -0.038 1.00 78.25 167 ARG A C 1
ATOM 1270 O O . ARG A 1 167 ? 14.853 -11.311 0.826 1.00 78.25 167 ARG A O 1
ATOM 1277 N N . PRO A 1 168 ? 16.844 -12.097 0.102 1.00 73.31 168 PRO A N 1
ATOM 1278 C CA . PRO A 1 168 ? 17.596 -11.635 1.259 1.00 73.31 168 PRO A CA 1
ATOM 1279 C C . PRO A 1 168 ? 17.791 -10.116 1.175 1.00 73.31 168 PRO A C 1
ATOM 1281 O O . PRO A 1 168 ? 18.804 -9.633 0.685 1.00 73.31 168 PRO A O 1
ATOM 1284 N N . VAL A 1 169 ? 16.798 -9.356 1.636 1.00 83.00 169 VAL A N 1
ATOM 1285 C CA . VAL A 1 169 ? 16.864 -7.892 1.726 1.00 83.00 169 VAL A CA 1
ATOM 1286 C C . VAL A 1 169 ? 17.082 -7.507 3.182 1.00 83.00 169 VAL A C 1
ATOM 1288 O O . VAL A 1 169 ? 16.340 -7.934 4.069 1.00 83.00 169 VAL A O 1
ATOM 1291 N N . LYS A 1 170 ? 18.108 -6.695 3.441 1.00 81.75 170 LYS A N 1
ATOM 1292 C CA . LYS A 1 170 ? 18.447 -6.245 4.795 1.00 81.75 170 LYS A CA 1
ATOM 1293 C C . LYS A 1 170 ? 17.266 -5.500 5.426 1.00 81.75 170 LYS A C 1
ATOM 1295 O O . LYS A 1 170 ? 16.672 -4.639 4.790 1.00 81.75 170 LYS A O 1
ATOM 1300 N N . ASP A 1 171 ? 16.958 -5.808 6.684 1.00 84.88 171 ASP A N 1
ATOM 1301 C CA . ASP A 1 171 ? 15.851 -5.248 7.484 1.00 84.88 171 ASP A CA 1
ATOM 1302 C C . ASP A 1 171 ? 14.427 -5.571 6.992 1.00 84.88 171 ASP A C 1
ATOM 1304 O O . ASP A 1 171 ? 13.457 -5.204 7.667 1.00 84.88 171 ASP A O 1
ATOM 1308 N N . LEU A 1 172 ? 14.262 -6.246 5.849 1.00 88.31 172 LEU A N 1
ATOM 1309 C CA . LEU A 1 172 ? 12.949 -6.696 5.403 1.00 88.31 172 LEU A CA 1
ATOM 1310 C C . LEU A 1 172 ? 12.535 -7.906 6.258 1.00 88.31 172 LEU A C 1
ATOM 1312 O O . LEU A 1 172 ? 13.272 -8.895 6.305 1.00 88.31 172 LEU A O 1
ATOM 1316 N N . PRO A 1 173 ? 11.382 -7.862 6.952 1.00 86.88 173 PRO A N 1
ATOM 1317 C CA . PRO A 1 173 ? 10.916 -9.002 7.729 1.00 86.88 173 PRO A CA 1
ATOM 1318 C C . PRO A 1 173 ? 10.764 -10.242 6.848 1.00 86.88 173 PRO A C 1
ATOM 1320 O O . PRO A 1 173 ? 10.244 -10.153 5.737 1.00 86.88 173 PRO A O 1
ATOM 1323 N N . GLN A 1 174 ? 11.172 -11.403 7.355 1.00 87.44 174 GLN A N 1
ATOM 1324 C CA . GLN A 1 174 ? 10.887 -12.665 6.680 1.00 87.44 174 GLN A CA 1
ATOM 1325 C C . GLN A 1 174 ? 9.408 -13.012 6.854 1.00 87.44 174 GLN A C 1
ATOM 1327 O O . GLN A 1 174 ? 8.878 -12.959 7.963 1.00 87.44 174 GLN A O 1
ATOM 1332 N N . PHE A 1 175 ? 8.746 -13.378 5.760 1.00 91.88 175 PHE A N 1
ATOM 1333 C CA . PHE A 1 175 ? 7.359 -13.824 5.779 1.00 91.88 175 PHE A CA 1
ATOM 1334 C C . PHE A 1 175 ? 7.110 -14.893 4.708 1.00 91.88 175 PHE A C 1
ATOM 1336 O O . PHE A 1 175 ? 7.902 -15.079 3.779 1.00 91.88 175 PHE A O 1
ATOM 1343 N N . THR A 1 176 ? 6.008 -15.620 4.870 1.00 92.38 176 THR A N 1
ATOM 1344 C CA . THR A 1 176 ? 5.432 -16.503 3.851 1.00 92.38 176 THR A CA 1
ATOM 1345 C C . THR A 1 176 ? 4.096 -15.902 3.457 1.00 92.38 176 THR A C 1
ATOM 1347 O O . THR A 1 176 ? 3.264 -15.662 4.330 1.00 92.38 176 THR A O 1
ATOM 1350 N N . GLY A 1 177 ? 3.908 -15.627 2.174 1.00 94.00 177 GLY A N 1
ATOM 1351 C CA . GLY A 1 177 ? 2.736 -14.919 1.682 1.00 94.00 177 GLY A CA 1
ATOM 1352 C C . GLY A 1 177 ? 2.809 -14.714 0.177 1.00 94.00 177 GLY A C 1
ATOM 1353 O O . GLY A 1 177 ? 3.514 -15.444 -0.524 1.00 94.00 177 GLY A O 1
ATOM 1354 N N . ASN A 1 178 ? 2.098 -13.710 -0.310 1.00 96.50 178 ASN A N 1
ATOM 1355 C CA . ASN A 1 178 ? 2.033 -13.339 -1.720 1.00 96.50 178 ASN A CA 1
ATOM 1356 C C . ASN A 1 178 ? 2.697 -11.977 -1.989 1.00 96.50 178 ASN A C 1
ATOM 1358 O O . ASN A 1 178 ? 3.212 -11.317 -1.085 1.00 96.50 178 ASN A O 1
ATOM 1362 N N . ASN A 1 179 ? 2.732 -11.553 -3.251 1.00 97.25 179 ASN A N 1
ATOM 1363 C CA . ASN A 1 179 ? 3.345 -10.276 -3.625 1.00 97.25 179 ASN A CA 1
ATOM 1364 C C . ASN A 1 179 ? 2.541 -9.060 -3.124 1.00 97.25 179 ASN A C 1
ATOM 1366 O O . ASN A 1 179 ? 3.129 -8.001 -2.896 1.00 97.25 179 ASN A O 1
ATOM 1370 N N . ALA A 1 180 ? 1.230 -9.196 -2.882 1.00 97.81 180 ALA A N 1
ATOM 1371 C CA . ALA A 1 180 ? 0.434 -8.135 -2.259 1.00 97.81 180 ALA A CA 1
ATOM 1372 C C . ALA A 1 180 ? 0.875 -7.867 -0.808 1.00 97.81 180 ALA A C 1
ATOM 1374 O O . ALA A 1 180 ? 0.971 -6.709 -0.402 1.00 97.81 180 ALA A O 1
ATOM 1375 N N . ASP A 1 181 ? 1.234 -8.908 -0.051 1.00 97.81 181 ASP A N 1
ATOM 1376 C CA . ASP A 1 181 ? 1.779 -8.768 1.305 1.00 97.81 181 ASP A CA 1
ATOM 1377 C C . ASP A 1 181 ? 3.037 -7.886 1.335 1.00 97.81 181 ASP A C 1
ATOM 1379 O O . ASP A 1 181 ? 3.190 -7.041 2.224 1.00 97.81 181 ASP A O 1
ATOM 1383 N N . LEU A 1 182 ? 3.921 -8.032 0.337 1.00 97.69 182 LEU A N 1
ATOM 1384 C CA . LEU A 1 182 ? 5.125 -7.208 0.221 1.00 97.69 182 LEU A CA 1
ATOM 1385 C C . LEU A 1 182 ? 4.777 -5.720 0.079 1.00 97.69 182 LEU A C 1
ATOM 1387 O O . LEU A 1 182 ? 5.419 -4.893 0.727 1.00 97.69 182 LEU A O 1
ATOM 1391 N N . ILE A 1 183 ? 3.751 -5.375 -0.711 1.00 98.31 183 ILE A N 1
ATOM 1392 C CA . ILE A 1 183 ? 3.291 -3.984 -0.880 1.00 98.31 183 ILE A CA 1
ATOM 1393 C C . ILE A 1 183 ? 2.901 -3.398 0.477 1.00 98.31 183 ILE A C 1
ATOM 1395 O O . ILE A 1 183 ? 3.393 -2.334 0.848 1.00 98.31 183 ILE A O 1
ATOM 1399 N N . TYR A 1 184 ? 2.080 -4.111 1.252 1.00 98.38 184 TYR A N 1
ATOM 1400 C CA . TYR A 1 184 ? 1.637 -3.661 2.575 1.00 98.38 184 TYR A CA 1
ATOM 1401 C C . TYR A 1 184 ? 2.806 -3.473 3.546 1.00 98.38 184 TYR A C 1
ATOM 1403 O O . TYR A 1 184 ? 2.849 -2.488 4.285 1.00 98.38 184 TYR A O 1
ATOM 1411 N N . ILE A 1 185 ? 3.778 -4.388 3.532 1.00 97.75 185 ILE A N 1
ATOM 1412 C CA . ILE A 1 185 ? 4.967 -4.306 4.388 1.00 97.75 185 ILE A CA 1
ATOM 1413 C C . ILE A 1 185 ? 5.840 -3.104 4.008 1.00 97.75 185 ILE A C 1
ATOM 1415 O O . ILE A 1 185 ? 6.261 -2.348 4.889 1.00 97.75 185 ILE A O 1
ATOM 1419 N N . VAL A 1 186 ? 6.106 -2.909 2.714 1.00 97.88 186 VAL A N 1
ATOM 1420 C CA . VAL A 1 186 ? 6.954 -1.817 2.219 1.00 97.88 186 VAL A CA 1
ATOM 1421 C C . VAL A 1 186 ? 6.275 -0.466 2.425 1.00 97.88 186 VAL A C 1
ATOM 1423 O O . VAL A 1 186 ? 6.901 0.441 2.970 1.00 97.88 186 VAL A O 1
ATOM 1426 N N . TYR A 1 187 ? 4.996 -0.330 2.074 1.00 98.50 187 TYR A N 1
ATOM 1427 C CA . TYR A 1 187 ? 4.266 0.935 2.197 1.00 98.50 187 TYR A CA 1
ATOM 1428 C C . TYR A 1 187 ? 4.076 1.343 3.650 1.00 98.50 187 TYR A C 1
ATOM 1430 O O . TYR A 1 187 ? 4.295 2.505 3.984 1.00 98.50 187 TYR A O 1
ATOM 1438 N N . HIS A 1 188 ? 3.794 0.390 4.544 1.00 98.12 188 HIS A N 1
ATOM 1439 C CA . HIS A 1 188 ? 3.829 0.668 5.976 1.00 98.12 188 HIS A CA 1
ATOM 1440 C C . HIS A 1 188 ? 5.182 1.254 6.384 1.00 98.12 188 HIS A C 1
ATOM 1442 O O . HIS A 1 188 ? 5.230 2.276 7.056 1.00 98.12 188 HIS A O 1
ATOM 1448 N N . ARG A 1 189 ? 6.298 0.627 5.992 1.00 97.00 189 ARG A N 1
ATOM 1449 C CA . ARG A 1 189 ? 7.640 1.089 6.384 1.00 97.00 189 ARG A CA 1
ATOM 1450 C C . ARG A 1 189 ? 7.979 2.457 5.793 1.00 97.00 189 ARG A C 1
ATOM 1452 O O . ARG A 1 189 ? 8.612 3.247 6.483 1.00 97.00 189 ARG A O 1
ATOM 1459 N N . LEU A 1 190 ? 7.516 2.766 4.584 1.00 97.19 190 LEU A N 1
ATOM 1460 C CA . LEU A 1 190 ? 7.633 4.104 3.995 1.00 97.19 190 LEU A CA 1
ATOM 1461 C C . LEU A 1 190 ? 6.835 5.154 4.780 1.00 97.19 190 LEU A C 1
ATOM 1463 O O . LEU A 1 190 ? 7.335 6.253 4.985 1.00 97.19 190 LEU A O 1
ATOM 1467 N N . ILE A 1 191 ? 5.638 4.816 5.263 1.00 96.50 191 ILE A N 1
ATOM 1468 C CA . ILE A 1 191 ? 4.795 5.723 6.058 1.00 96.50 191 ILE A CA 1
ATOM 1469 C C . ILE A 1 191 ? 5.342 5.914 7.483 1.00 96.50 191 ILE A C 1
ATOM 1471 O O . ILE A 1 191 ? 5.238 6.998 8.054 1.00 96.50 191 ILE A O 1
ATOM 1475 N N . THR A 1 192 ? 5.905 4.869 8.096 1.00 95.12 192 THR A N 1
ATOM 1476 C CA . THR A 1 192 ? 6.337 4.928 9.502 1.00 95.12 192 THR A CA 1
ATOM 1477 C C . THR A 1 192 ? 7.789 5.357 9.691 1.00 95.12 192 THR A C 1
ATOM 1479 O O . THR A 1 192 ? 8.105 5.963 10.707 1.00 95.12 192 THR A O 1
ATOM 1482 N N . GLU A 1 193 ? 8.684 5.001 8.765 1.00 93.31 193 GLU A N 1
ATOM 1483 C CA . GLU A 1 193 ? 10.133 5.263 8.867 1.00 93.31 193 GLU A CA 1
ATOM 1484 C C . GLU A 1 193 ? 10.657 6.218 7.791 1.00 93.31 193 GLU A C 1
ATOM 1486 O O . GLU A 1 193 ? 11.837 6.568 7.815 1.00 93.31 193 GLU A O 1
ATOM 1491 N N . GLY A 1 194 ? 9.823 6.582 6.817 1.00 92.50 194 GLY A N 1
ATOM 1492 C CA . GLY A 1 194 ? 10.233 7.434 5.712 1.00 92.50 194 GLY A CA 1
ATOM 1493 C C . GLY A 1 194 ? 10.464 8.889 6.124 1.00 92.50 194 GLY A C 1
ATOM 1494 O O . GLY A 1 194 ? 9.953 9.345 7.150 1.00 92.50 194 GLY A O 1
ATOM 1495 N N . PRO A 1 195 ? 11.223 9.650 5.319 1.00 91.62 195 PRO A N 1
ATOM 1496 C CA . PRO A 1 195 ? 11.430 11.065 5.568 1.00 91.62 195 PRO A CA 1
ATOM 1497 C C . PRO A 1 195 ? 10.109 11.847 5.383 1.00 91.62 195 PRO A C 1
ATOM 1499 O O . PRO A 1 195 ? 9.280 11.452 4.557 1.00 91.62 195 PRO A O 1
ATOM 1502 N N . PRO A 1 196 ? 9.903 12.977 6.090 1.00 88.56 196 PRO A N 1
ATOM 1503 C CA . PRO A 1 196 ? 8.633 13.719 6.087 1.00 88.56 196 PRO A CA 1
ATOM 1504 C C . PRO A 1 196 ? 8.124 14.135 4.699 1.00 88.56 196 PRO A C 1
ATOM 1506 O O . PRO A 1 196 ? 6.924 14.270 4.482 1.00 88.56 196 PRO A O 1
ATOM 1509 N N . GLN A 1 197 ? 9.021 14.307 3.726 1.00 89.62 197 GLN A N 1
ATOM 1510 C CA . GLN A 1 197 ? 8.681 14.617 2.336 1.00 89.62 197 GLN A CA 1
ATOM 1511 C C . GLN A 1 197 ? 7.779 13.546 1.691 1.00 89.62 197 GLN A C 1
ATOM 1513 O O . GLN A 1 197 ? 7.012 13.868 0.779 1.00 89.62 197 GLN A O 1
ATOM 1518 N N . LEU A 1 198 ? 7.833 12.293 2.169 1.00 91.62 198 LEU A N 1
ATOM 1519 C CA . LEU A 1 198 ? 6.979 11.208 1.682 1.00 91.62 198 LEU A CA 1
ATOM 1520 C C . LEU A 1 198 ? 5.513 11.345 2.108 1.00 91.62 198 LEU A C 1
ATOM 1522 O O . LEU A 1 198 ? 4.680 10.661 1.522 1.00 91.62 198 LEU A O 1
ATOM 1526 N N . GLU A 1 199 ? 5.163 12.237 3.044 1.00 90.38 199 GLU A N 1
ATOM 1527 C CA . GLU A 1 199 ? 3.756 12.488 3.409 1.00 90.38 199 GLU A CA 1
ATOM 1528 C C . GLU A 1 199 ? 2.921 12.879 2.179 1.00 90.38 199 GLU A C 1
ATOM 1530 O O . GLU A 1 199 ? 1.766 12.485 2.052 1.00 90.38 199 GLU A O 1
ATOM 1535 N N . SER A 1 200 ? 3.536 13.564 1.207 1.00 88.81 200 SER A N 1
ATOM 1536 C CA . SER A 1 200 ? 2.900 13.911 -0.071 1.00 88.81 200 SER A CA 1
ATOM 1537 C C . SER A 1 200 ? 2.492 12.707 -0.935 1.00 88.81 200 SER A C 1
ATOM 1539 O O . SER A 1 200 ? 1.678 12.867 -1.842 1.00 88.81 200 SER A O 1
ATOM 1541 N N . LEU A 1 201 ? 3.027 11.515 -0.652 1.00 92.94 201 LEU A N 1
ATOM 1542 C CA . LEU A 1 201 ? 2.724 10.262 -1.345 1.00 92.94 201 LEU A CA 1
ATOM 1543 C C . LEU A 1 201 ? 1.757 9.359 -0.570 1.00 92.94 201 LEU A C 1
ATOM 1545 O O . LEU A 1 201 ? 1.364 8.322 -1.103 1.00 92.94 201 LEU A O 1
ATOM 1549 N N . TYR A 1 202 ? 1.350 9.718 0.654 1.00 95.25 202 TYR A N 1
ATOM 1550 C CA . TYR A 1 202 ? 0.510 8.845 1.487 1.00 95.25 202 TYR A CA 1
ATOM 1551 C C . TYR A 1 202 ? -0.819 8.516 0.815 1.00 95.25 202 TYR A C 1
ATOM 1553 O O . TYR A 1 202 ? -1.210 7.351 0.796 1.00 95.25 202 TYR A O 1
ATOM 1561 N N . ASP A 1 203 ? -1.453 9.493 0.166 1.00 93.75 203 ASP A N 1
ATOM 1562 C CA . ASP A 1 203 ? -2.649 9.244 -0.639 1.00 93.75 203 ASP A CA 1
ATOM 1563 C C . ASP A 1 203 ? -2.399 8.215 -1.749 1.00 93.75 203 ASP A C 1
ATOM 1565 O O . ASP A 1 203 ? -3.230 7.338 -1.973 1.00 93.75 203 ASP A O 1
ATOM 1569 N N . CYS A 1 204 ? -1.251 8.271 -2.430 1.00 95.50 204 CYS A N 1
ATOM 1570 C CA . CYS A 1 204 ? -0.921 7.329 -3.502 1.00 95.50 204 CYS A CA 1
ATOM 1571 C C . CYS A 1 204 ? -0.660 5.918 -2.952 1.00 95.50 204 CYS A C 1
ATOM 1573 O O . CYS A 1 204 ? -1.116 4.930 -3.537 1.00 95.50 204 CYS A O 1
ATOM 1575 N N . PHE A 1 205 ? 0.027 5.816 -1.810 1.00 98.06 205 PHE A N 1
ATOM 1576 C CA . PHE A 1 205 ? 0.256 4.544 -1.127 1.00 98.06 205 PHE A CA 1
ATOM 1577 C C . PHE A 1 205 ? -1.062 3.898 -0.702 1.00 98.06 205 PHE A C 1
ATOM 1579 O O . PHE A 1 205 ? -1.335 2.751 -1.058 1.00 98.06 205 PHE A O 1
ATOM 1586 N N . LEU A 1 206 ? -1.907 4.655 -0.003 1.00 98.00 206 LEU A N 1
ATOM 1587 C CA . LEU A 1 206 ? -3.188 4.179 0.508 1.00 98.00 206 LEU A CA 1
ATOM 1588 C C . LEU A 1 206 ? -4.189 3.897 -0.616 1.00 98.00 206 LEU A C 1
ATOM 1590 O O . LEU A 1 206 ? -4.936 2.925 -0.529 1.00 98.00 206 LEU A O 1
ATOM 1594 N N . THR A 1 207 ? -4.150 4.665 -1.708 1.00 97.62 207 THR A N 1
ATOM 1595 C CA . THR A 1 207 ? -4.944 4.385 -2.912 1.00 97.62 207 THR A CA 1
ATOM 1596 C C . THR A 1 207 ? -4.547 3.054 -3.539 1.00 97.62 207 THR A C 1
ATOM 1598 O O . THR A 1 207 ? -5.413 2.224 -3.797 1.00 97.62 207 THR A O 1
ATOM 1601 N N . THR A 1 208 ? -3.245 2.810 -3.727 1.00 98.44 208 THR A N 1
ATOM 1602 C CA . THR A 1 208 ? -2.745 1.529 -4.255 1.00 98.44 208 THR A CA 1
ATOM 1603 C C . THR A 1 208 ? -3.200 0.372 -3.365 1.00 98.44 208 THR A C 1
ATOM 1605 O O . THR A 1 208 ? -3.733 -0.608 -3.874 1.00 98.44 208 THR A O 1
ATOM 1608 N N . MET A 1 209 ? -3.035 0.493 -2.039 1.00 98.56 209 MET A N 1
ATOM 1609 C CA . MET A 1 209 ? -3.453 -0.531 -1.071 1.00 98.56 209 MET A CA 1
ATOM 1610 C C . MET A 1 209 ? -4.968 -0.781 -1.119 1.00 98.56 209 MET A C 1
ATOM 1612 O O . MET A 1 209 ? -5.409 -1.927 -1.092 1.00 98.56 209 MET A O 1
ATOM 1616 N N . SER A 1 210 ? -5.772 0.273 -1.258 1.00 98.00 210 SER A N 1
ATOM 1617 C CA . SER A 1 210 ? -7.233 0.160 -1.351 1.00 98.00 210 SER A CA 1
ATOM 1618 C C . SER A 1 210 ? -7.668 -0.500 -2.660 1.00 98.00 210 SER A C 1
ATOM 1620 O O . SER A 1 210 ? -8.462 -1.436 -2.623 1.00 98.00 210 SER A O 1
ATOM 1622 N N . ASN A 1 211 ? -7.071 -0.118 -3.794 1.00 98.19 211 ASN A N 1
ATOM 1623 C CA . ASN A 1 211 ? -7.348 -0.712 -5.106 1.00 98.19 211 ASN A CA 1
ATOM 1624 C C . ASN A 1 211 ? -7.077 -2.226 -5.152 1.00 98.19 211 ASN A C 1
ATOM 1626 O O . ASN A 1 211 ? -7.820 -2.968 -5.797 1.00 98.19 211 ASN A O 1
ATOM 1630 N N . ILE A 1 212 ? -6.012 -2.694 -4.487 1.00 98.12 212 ILE A N 1
ATOM 1631 C CA . ILE A 1 212 ? -5.653 -4.122 -4.475 1.00 98.12 212 ILE A CA 1
ATOM 1632 C C . ILE A 1 212 ? -6.459 -4.924 -3.446 1.00 98.12 212 ILE A C 1
ATOM 1634 O O . ILE A 1 212 ? -6.724 -6.102 -3.679 1.00 98.12 212 ILE A O 1
ATOM 1638 N N . SER A 1 213 ? -6.895 -4.297 -2.346 1.00 97.81 213 SER A N 1
ATOM 1639 C CA . SER A 1 213 ? -7.532 -4.975 -1.208 1.00 97.81 213 SER A CA 1
ATOM 1640 C C . SER A 1 213 ? -8.715 -5.911 -1.517 1.00 97.81 213 SER A C 1
ATOM 1642 O O . SER A 1 213 ? -8.727 -6.998 -0.938 1.00 97.81 213 SER A O 1
ATOM 1644 N N . PRO A 1 214 ? -9.666 -5.619 -2.434 1.00 97.12 214 PRO A N 1
ATOM 1645 C CA . PRO A 1 214 ? -10.783 -6.538 -2.700 1.00 97.12 214 PRO A CA 1
ATOM 1646 C C . PRO A 1 214 ? -10.359 -7.816 -3.444 1.00 97.12 214 PRO A C 1
ATOM 1648 O O . PRO A 1 214 ? -11.124 -8.779 -3.519 1.00 97.12 214 PRO A O 1
ATOM 1651 N N . TYR A 1 215 ? -9.141 -7.843 -3.995 1.00 97.31 215 TYR A N 1
ATOM 1652 C CA . TYR A 1 215 ? -8.607 -8.967 -4.766 1.00 97.31 215 TYR A CA 1
ATOM 1653 C C . TYR A 1 215 ? -7.586 -9.810 -3.993 1.00 97.31 215 TYR A C 1
ATOM 1655 O O . TYR A 1 215 ? -7.121 -10.820 -4.526 1.00 97.31 215 TYR A O 1
ATOM 1663 N N . ILE A 1 216 ? -7.214 -9.418 -2.770 1.00 97.81 216 ILE A N 1
ATOM 1664 C CA . ILE A 1 216 ? -6.249 -10.163 -1.953 1.00 97.81 216 ILE A CA 1
ATOM 1665 C C . ILE A 1 216 ? -6.949 -11.374 -1.346 1.00 97.81 216 ILE A C 1
ATOM 1667 O O . ILE A 1 216 ? -7.777 -11.250 -0.445 1.00 97.81 216 ILE A O 1
ATOM 1671 N N . LYS A 1 217 ? -6.592 -12.563 -1.833 1.00 96.56 217 LYS A N 1
ATOM 1672 C CA . LYS A 1 217 ? -7.175 -13.825 -1.368 1.00 96.56 217 LYS A CA 1
ATOM 1673 C C . LYS A 1 217 ? -6.763 -14.143 0.061 1.00 96.56 217 LYS A C 1
ATOM 1675 O O . LYS A 1 217 ? -7.578 -14.635 0.823 1.00 96.56 217 LYS A O 1
ATOM 1680 N N . THR A 1 218 ? -5.504 -13.882 0.405 1.00 96.31 218 THR A N 1
ATOM 1681 C CA . THR A 1 218 ? -4.953 -14.181 1.729 1.00 96.31 218 THR A CA 1
ATOM 1682 C C . THR A 1 218 ? -3.937 -13.122 2.139 1.00 96.31 218 THR A C 1
ATOM 1684 O O . THR A 1 218 ? -2.964 -12.902 1.421 1.00 96.31 218 THR A O 1
ATOM 1687 N N . PHE A 1 219 ? -4.103 -12.522 3.311 1.00 97.12 219 PHE A N 1
ATOM 1688 C CA . PHE A 1 219 ? -3.068 -11.737 3.973 1.00 97.12 219 PHE A CA 1
ATOM 1689 C C . PHE A 1 219 ? -2.198 -12.636 4.845 1.00 97.12 219 PHE A C 1
ATOM 1691 O O . PHE A 1 219 ? -2.698 -13.369 5.699 1.00 97.12 219 PHE A O 1
ATOM 1698 N N . SER A 1 220 ? -0.885 -12.512 4.702 1.00 95.75 220 SER A N 1
ATOM 1699 C CA . SER A 1 220 ? 0.066 -12.989 5.700 1.00 95.75 220 SER A CA 1
ATOM 1700 C C . SER A 1 220 ? -0.113 -12.234 7.023 1.00 95.75 220 SER A C 1
ATOM 1702 O O . SER A 1 220 ? -0.486 -11.055 7.051 1.00 95.75 220 SER A O 1
ATOM 1704 N N . LEU A 1 221 ? 0.218 -12.886 8.142 1.00 94.69 221 LEU A N 1
ATOM 1705 C CA . LEU A 1 221 ? 0.167 -12.253 9.462 1.00 94.69 221 LEU A CA 1
ATOM 1706 C C . LEU A 1 221 ? 0.971 -10.933 9.530 1.00 94.69 221 LEU A C 1
ATOM 1708 O O . LEU A 1 221 ? 0.428 -9.939 10.025 1.00 94.69 221 LEU A O 1
ATOM 1712 N N . PRO A 1 222 ? 2.216 -10.846 9.008 1.00 95.56 222 PRO A N 1
ATOM 1713 C CA . PRO A 1 222 ? 2.953 -9.586 9.002 1.00 95.56 222 PRO A CA 1
ATOM 1714 C C . PRO A 1 222 ? 2.235 -8.469 8.240 1.00 95.56 222 PRO A C 1
ATOM 1716 O O . PRO A 1 222 ? 2.147 -7.362 8.768 1.00 95.56 222 PRO A O 1
ATOM 1719 N N . ALA A 1 223 ? 1.694 -8.735 7.048 1.00 97.44 223 ALA A N 1
ATOM 1720 C CA . ALA A 1 223 ? 0.995 -7.723 6.255 1.00 97.44 223 ALA A CA 1
ATOM 1721 C C . ALA A 1 223 ? -0.323 -7.277 6.903 1.00 97.44 223 ALA A C 1
ATOM 1723 O O . ALA A 1 223 ? -0.572 -6.075 7.006 1.00 97.44 223 ALA A O 1
ATOM 1724 N N . ALA A 1 224 ? -1.116 -8.221 7.424 1.00 97.38 224 ALA A N 1
ATOM 1725 C CA . ALA A 1 224 ? -2.336 -7.926 8.175 1.00 97.38 224 ALA A CA 1
ATOM 1726 C C . ALA A 1 224 ? -2.045 -7.032 9.392 1.00 97.38 224 ALA A C 1
ATOM 1728 O O . ALA A 1 224 ? -2.724 -6.031 9.625 1.00 97.38 224 ALA A O 1
ATOM 1729 N N . SER A 1 225 ? -0.984 -7.353 10.138 1.00 96.81 225 SER A N 1
ATOM 1730 C CA . SER A 1 225 ? -0.529 -6.546 11.272 1.00 96.81 225 SER A CA 1
ATOM 1731 C C . SER A 1 225 ? -0.076 -5.144 10.843 1.00 96.81 225 SER A C 1
ATOM 1733 O O . SER A 1 225 ? -0.374 -4.170 11.531 1.00 96.81 225 SER A O 1
ATOM 1735 N N . ARG A 1 226 ? 0.574 -4.999 9.675 1.00 97.69 226 ARG A N 1
ATOM 1736 C CA . ARG A 1 226 ? 0.950 -3.684 9.121 1.00 97.69 226 ARG A CA 1
ATOM 1737 C C . ARG A 1 226 ? -0.259 -2.842 8.722 1.00 97.69 226 ARG A C 1
ATOM 1739 O O . ARG A 1 226 ? -0.295 -1.670 9.082 1.00 97.69 226 ARG A O 1
ATOM 1746 N N . ALA A 1 227 ? -1.251 -3.418 8.044 1.00 98.06 227 ALA A N 1
ATOM 1747 C CA . ALA A 1 227 ? -2.489 -2.707 7.713 1.00 98.06 227 ALA A CA 1
ATOM 1748 C C . ALA A 1 227 ? -3.176 -2.176 8.981 1.00 98.06 227 ALA A C 1
ATOM 1750 O O . ALA A 1 227 ? -3.537 -1.004 9.073 1.00 98.06 227 ALA A O 1
ATOM 1751 N N . ALA A 1 228 ? -3.282 -3.035 9.993 1.00 97.75 228 ALA A N 1
ATOM 1752 C CA . ALA A 1 228 ? -3.924 -2.704 11.251 1.00 97.75 228 ALA A CA 1
ATOM 1753 C C . ALA A 1 228 ? -3.117 -1.700 12.096 1.00 97.75 228 ALA A C 1
ATOM 1755 O O . ALA A 1 228 ? -3.699 -0.812 12.709 1.00 97.75 228 ALA A O 1
ATOM 1756 N N . SER A 1 229 ? -1.783 -1.763 12.069 1.00 97.75 229 SER A N 1
ATOM 1757 C CA . SER A 1 229 ? -0.918 -0.775 12.726 1.00 97.75 229 SER A CA 1
ATOM 1758 C C . SER A 1 229 ? -1.024 0.619 12.095 1.00 97.75 229 SER A C 1
ATOM 1760 O O . SER A 1 229 ? -1.026 1.613 12.819 1.00 97.75 229 SER A O 1
ATOM 1762 N N . LEU A 1 230 ? -1.179 0.721 10.768 1.00 98.00 230 LEU A N 1
ATOM 1763 C CA . LEU A 1 230 ? -1.461 2.010 10.122 1.00 98.00 230 LEU A CA 1
ATOM 1764 C C . LEU A 1 230 ? -2.812 2.583 10.571 1.00 98.00 230 LEU A C 1
ATOM 1766 O O . LEU A 1 230 ? -2.939 3.796 10.726 1.00 98.00 230 LEU A O 1
ATOM 1770 N N . PHE A 1 231 ? -3.804 1.725 10.822 1.00 97.75 231 PHE A N 1
ATOM 1771 C CA . PHE A 1 231 ? -5.100 2.170 11.332 1.00 97.75 231 PHE A CA 1
ATOM 1772 C C . PHE A 1 231 ? -4.966 2.754 12.732 1.00 97.75 231 PHE A C 1
ATOM 1774 O O . PHE A 1 231 ? -5.422 3.868 12.956 1.00 97.75 231 PHE A O 1
ATOM 1781 N N . GLU A 1 232 ? -4.249 2.085 13.637 1.00 96.94 232 GLU A N 1
ATOM 1782 C CA . GLU A 1 232 ? -3.935 2.638 14.963 1.00 96.94 232 GLU A CA 1
ATOM 1783 C C . GLU A 1 232 ? -3.197 3.981 14.865 1.00 96.94 232 GLU A C 1
ATOM 1785 O O . GLU A 1 232 ? -3.485 4.920 15.608 1.00 96.94 232 GLU A O 1
ATOM 1790 N N . LEU A 1 233 ? -2.260 4.085 13.920 1.00 95.38 233 LEU A N 1
ATOM 1791 C CA . LEU A 1 233 ? -1.457 5.282 13.705 1.00 95.38 233 LEU A CA 1
ATOM 1792 C C . LEU A 1 233 ? -2.310 6.494 13.306 1.00 95.38 233 LEU A C 1
ATOM 1794 O O . LEU A 1 233 ? -2.090 7.590 13.827 1.00 95.38 233 LEU A O 1
ATOM 1798 N N . PHE A 1 234 ? -3.250 6.306 12.377 1.00 95.06 234 PHE A N 1
ATOM 1799 C CA . PHE A 1 234 ? -4.117 7.374 11.875 1.00 95.06 234 PHE A CA 1
ATOM 1800 C C . PHE A 1 234 ? -5.351 7.608 12.755 1.00 95.06 234 PHE A C 1
ATOM 1802 O O . PHE A 1 234 ? -5.853 8.728 12.792 1.00 95.06 234 PHE A O 1
ATOM 1809 N N . ALA A 1 235 ? -5.803 6.597 13.502 1.00 95.62 235 ALA A N 1
ATOM 1810 C CA . ALA A 1 235 ? -6.926 6.704 14.437 1.00 95.62 235 ALA A CA 1
ATOM 1811 C C . ALA A 1 235 ? -6.515 7.319 15.777 1.00 95.62 235 ALA A C 1
ATOM 1813 O O . ALA A 1 235 ? -7.375 7.724 16.556 1.00 95.62 235 ALA A O 1
ATOM 1814 N N . ASN A 1 236 ? -5.210 7.412 16.058 1.00 94.38 236 ASN A N 1
ATOM 1815 C CA . ASN A 1 236 ? -4.710 8.013 17.285 1.00 94.38 236 ASN A CA 1
ATOM 1816 C C . ASN A 1 236 ? -5.288 9.424 17.478 1.00 94.38 236 ASN A C 1
ATOM 1818 O O . ASN A 1 236 ? -4.967 10.339 16.719 1.00 94.38 236 ASN A O 1
ATOM 1822 N N . LYS A 1 237 ? -6.080 9.603 18.542 1.00 92.56 237 LYS A N 1
ATOM 1823 C CA . LYS A 1 237 ? -6.811 10.839 18.868 1.00 92.56 237 LYS A CA 1
ATOM 1824 C C . LYS A 1 237 ? -5.981 12.112 18.702 1.00 92.56 237 LYS A C 1
ATOM 1826 O O . LYS A 1 237 ? -6.440 13.085 18.108 1.00 92.56 237 LYS A O 1
ATOM 1831 N N . ASN A 1 238 ? -4.747 12.106 19.209 1.00 90.19 238 ASN A N 1
ATOM 1832 C CA . ASN A 1 238 ? -3.881 13.280 19.175 1.00 90.19 238 ASN A CA 1
ATOM 1833 C C . ASN A 1 238 ? -3.457 13.633 17.744 1.00 90.19 238 ASN A C 1
ATOM 1835 O O . ASN A 1 238 ? -3.431 14.802 17.381 1.00 90.19 238 ASN A O 1
ATOM 1839 N N . ARG A 1 239 ? -3.141 12.633 16.916 1.00 88.94 239 ARG A N 1
ATOM 1840 C CA . ARG A 1 239 ? -2.781 12.856 15.509 1.00 88.94 239 ARG A CA 1
ATOM 1841 C C . ARG A 1 239 ? -3.995 13.212 14.664 1.00 88.94 239 ARG A C 1
ATOM 1843 O O . ARG A 1 239 ? -3.923 14.156 13.880 1.00 88.94 239 ARG A O 1
ATOM 1850 N N . LEU A 1 240 ? -5.088 12.479 14.859 1.00 91.44 240 LEU A N 1
ATOM 1851 C CA . LEU A 1 240 ? -6.328 12.623 14.111 1.00 91.44 240 LEU A CA 1
ATOM 1852 C C . LEU A 1 240 ? -6.880 14.048 14.210 1.00 91.44 240 LEU A C 1
ATOM 1854 O O . LEU A 1 240 ? -7.196 14.650 13.194 1.00 91.44 240 LEU A O 1
ATOM 1858 N N . LEU A 1 241 ? -6.920 14.621 15.416 1.00 91.19 241 LEU A N 1
ATOM 1859 C CA . LEU A 1 241 ? -7.479 15.957 15.655 1.00 91.19 241 LEU A CA 1
ATOM 1860 C C . LEU A 1 241 ? -6.488 17.112 15.398 1.00 91.19 241 LEU A C 1
ATOM 1862 O O . LEU A 1 241 ? -6.842 18.276 15.574 1.00 91.19 241 LEU A O 1
ATOM 1866 N N . ARG A 1 242 ? -5.242 16.824 14.998 1.00 88.50 242 ARG A N 1
ATOM 1867 C CA . ARG A 1 242 ? -4.204 17.843 14.736 1.00 88.50 242 ARG A CA 1
ATOM 1868 C C . ARG A 1 242 ? -3.813 17.980 13.270 1.00 88.50 242 ARG A C 1
ATOM 1870 O O . ARG A 1 242 ? -3.124 18.938 12.930 1.00 88.50 242 ARG A O 1
ATOM 1877 N N . ASN A 1 243 ? -4.204 17.041 12.413 1.00 87.06 243 ASN A N 1
ATOM 1878 C CA . ASN A 1 243 ? -3.856 17.061 10.997 1.00 87.06 243 ASN A CA 1
ATOM 1879 C C . ASN A 1 243 ? -5.107 16.798 10.152 1.00 87.06 243 ASN A C 1
ATOM 1881 O O . ASN A 1 243 ? -5.713 15.731 10.233 1.00 87.06 243 ASN A O 1
ATOM 1885 N N . GLU A 1 244 ? -5.445 17.783 9.322 1.00 89.69 244 GLU A N 1
ATOM 1886 C CA . GLU A 1 244 ? -6.626 17.806 8.456 1.00 89.69 244 GLU A CA 1
ATOM 1887 C C . GLU A 1 244 ? -6.702 16.610 7.491 1.00 89.69 244 GLU A C 1
ATOM 1889 O O . GLU A 1 244 ? -7.793 16.164 7.150 1.00 89.69 244 GLU A O 1
ATOM 1894 N N . ASN A 1 245 ? -5.559 16.030 7.106 1.00 87.94 245 ASN A N 1
ATOM 1895 C CA . ASN A 1 245 ? -5.500 14.899 6.177 1.00 87.94 245 ASN A CA 1
ATOM 1896 C C . ASN A 1 245 ? -5.721 13.533 6.853 1.00 87.94 245 ASN A C 1
ATOM 1898 O O . ASN A 1 245 ? -5.987 12.547 6.169 1.00 87.94 245 ASN A O 1
ATOM 1902 N N . MET A 1 246 ? -5.608 13.426 8.183 1.00 90.38 246 MET A N 1
ATOM 1903 C CA . MET A 1 246 ? -5.677 12.128 8.878 1.00 90.38 246 MET A CA 1
ATOM 1904 C C . MET A 1 246 ? -7.025 11.402 8.714 1.00 90.38 246 MET A C 1
ATOM 1906 O O . MET A 1 246 ? -6.996 10.196 8.450 1.00 90.38 246 MET A O 1
ATOM 1910 N N . PRO A 1 247 ? -8.196 12.072 8.793 1.00 92.81 247 PRO A N 1
ATOM 1911 C CA . PRO A 1 247 ? -9.479 11.406 8.561 1.00 92.81 247 PRO A CA 1
ATOM 1912 C C . PRO A 1 247 ? -9.588 10.786 7.165 1.00 92.81 247 PRO A C 1
ATOM 1914 O O . PRO A 1 247 ? -10.124 9.692 7.010 1.00 92.81 247 PRO A O 1
ATOM 1917 N N . ARG A 1 248 ? -9.011 11.435 6.147 1.00 91.88 248 ARG A N 1
ATOM 1918 C CA . ARG A 1 248 ? -8.968 10.903 4.778 1.00 91.88 248 ARG A CA 1
ATOM 1919 C C . ARG A 1 248 ? -8.193 9.585 4.713 1.00 91.88 248 ARG A C 1
ATOM 1921 O O . ARG A 1 248 ? -8.639 8.642 4.065 1.00 91.88 248 ARG A O 1
ATOM 1928 N N . TYR A 1 249 ? -7.066 9.483 5.416 1.00 94.88 249 TYR A N 1
ATOM 1929 C CA . TYR A 1 249 ? -6.284 8.244 5.482 1.00 94.88 249 TYR A CA 1
ATOM 1930 C C . TYR A 1 249 ? -7.02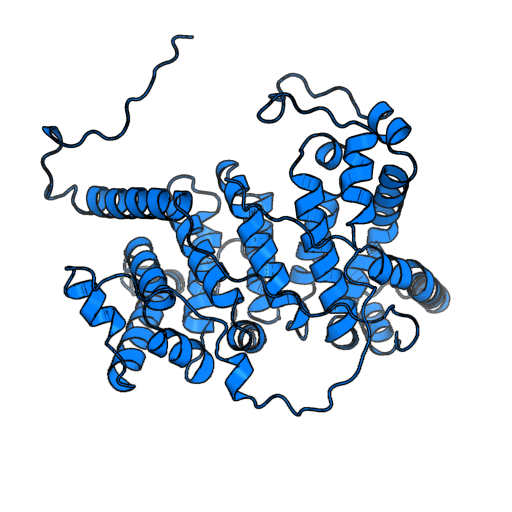6 7.113 6.207 1.00 94.88 249 TYR A C 1
ATOM 1932 O O . TYR A 1 249 ? -6.888 5.949 5.826 1.00 94.88 249 TYR A O 1
ATOM 1940 N N . LEU A 1 250 ? -7.860 7.442 7.200 1.00 94.75 250 LEU A N 1
ATOM 1941 C CA . LEU A 1 250 ? -8.726 6.466 7.864 1.00 94.75 250 LEU A CA 1
ATOM 1942 C C . LEU A 1 250 ? -9.766 5.862 6.926 1.00 94.75 250 LEU A C 1
ATOM 1944 O O . LEU A 1 250 ? -9.991 4.655 6.994 1.00 94.75 250 LEU A O 1
ATOM 1948 N N . VAL A 1 251 ? -10.360 6.663 6.035 1.00 95.06 251 VAL A N 1
ATOM 1949 C CA . VAL A 1 251 ? -11.330 6.163 5.046 1.00 95.06 251 VAL A CA 1
ATOM 1950 C C . VAL A 1 251 ? -10.707 5.052 4.198 1.00 95.06 251 VAL A C 1
ATOM 1952 O O . VAL A 1 251 ? -11.301 3.984 4.081 1.00 95.06 251 VAL A O 1
ATOM 1955 N N . PHE A 1 252 ? -9.484 5.248 3.691 1.00 96.50 252 PHE A N 1
ATOM 1956 C CA . PHE A 1 252 ? -8.780 4.218 2.918 1.00 96.50 252 PHE A CA 1
ATOM 1957 C C . PHE A 1 252 ? -8.539 2.931 3.720 1.00 96.50 252 PHE A C 1
ATOM 1959 O O . PHE A 1 252 ? -8.726 1.833 3.203 1.00 96.50 252 PHE A O 1
ATOM 1966 N N . LEU A 1 253 ? -8.134 3.031 4.990 1.00 97.19 253 LEU A N 1
ATOM 1967 C CA . LEU A 1 253 ? -7.870 1.834 5.795 1.00 97.19 253 LEU A CA 1
ATOM 1968 C C . LEU A 1 253 ? -9.144 1.083 6.186 1.00 97.19 253 LEU A C 1
ATOM 1970 O O . LEU A 1 253 ? -9.152 -0.147 6.165 1.00 97.19 253 LEU A O 1
ATOM 1974 N N . LEU A 1 254 ? -10.222 1.803 6.496 1.00 96.62 254 LEU A N 1
ATOM 1975 C CA . LEU A 1 254 ? -11.528 1.189 6.720 1.00 96.62 254 LEU A CA 1
ATOM 1976 C C . LEU A 1 254 ? -12.048 0.527 5.441 1.00 96.62 254 LEU A C 1
ATOM 1978 O O . LEU A 1 254 ? -12.585 -0.573 5.512 1.00 96.62 254 LEU A O 1
ATOM 1982 N N . GLU A 1 255 ? -11.833 1.134 4.273 1.00 96.00 255 GLU A N 1
ATOM 1983 C CA . GLU A 1 255 ? -12.149 0.517 2.983 1.00 96.00 255 GLU A CA 1
ATOM 1984 C C . GLU A 1 255 ? -11.344 -0.768 2.751 1.00 96.00 255 GLU A C 1
ATOM 1986 O O . GLU A 1 255 ? -11.922 -1.770 2.346 1.00 96.00 255 GLU A O 1
ATOM 1991 N N . ILE A 1 256 ? -10.046 -0.794 3.072 1.00 97.25 256 ILE A N 1
ATOM 1992 C CA . ILE A 1 256 ? -9.228 -2.016 2.992 1.00 97.25 256 ILE A CA 1
ATOM 1993 C C . ILE A 1 256 ? -9.805 -3.128 3.873 1.00 97.25 256 ILE A C 1
ATOM 1995 O O . ILE A 1 256 ? -9.915 -4.271 3.424 1.00 97.25 256 ILE A O 1
ATOM 1999 N N . PHE A 1 257 ? -10.170 -2.812 5.120 1.00 97.44 257 PHE A N 1
ATOM 2000 C CA . PHE A 1 257 ? -10.771 -3.798 6.017 1.00 97.44 257 PHE A CA 1
ATOM 2001 C C . PHE A 1 257 ? -12.110 -4.276 5.471 1.00 97.44 257 PHE A C 1
ATOM 2003 O O . PHE A 1 257 ? -12.315 -5.479 5.346 1.00 97.44 257 PHE A O 1
ATOM 2010 N N . ASN A 1 258 ? -12.988 -3.360 5.070 1.00 96.12 258 ASN A N 1
ATOM 2011 C CA . ASN A 1 258 ? -14.295 -3.700 4.524 1.00 96.12 258 ASN A CA 1
ATOM 2012 C C . ASN A 1 258 ? -14.181 -4.550 3.263 1.00 96.12 258 ASN A C 1
ATOM 2014 O O . ASN A 1 258 ? -14.879 -5.551 3.159 1.00 96.12 258 ASN A O 1
ATOM 2018 N N . ASN A 1 259 ? -13.260 -4.225 2.358 1.00 95.81 259 ASN A N 1
ATOM 2019 C CA . ASN A 1 259 ? -13.016 -5.012 1.159 1.00 95.81 259 ASN A CA 1
ATOM 2020 C C . ASN A 1 259 ? -12.616 -6.449 1.508 1.00 95.81 259 ASN A C 1
ATOM 2022 O O . ASN A 1 259 ? -13.186 -7.397 0.971 1.00 95.81 259 ASN A O 1
ATOM 2026 N N . ALA A 1 260 ? -11.685 -6.634 2.445 1.00 94.31 260 ALA A N 1
ATOM 2027 C CA . ALA A 1 260 ? -11.284 -7.971 2.866 1.00 94.31 260 ALA A CA 1
ATOM 2028 C C . ALA A 1 260 ? -12.423 -8.731 3.568 1.00 94.31 260 ALA A C 1
ATOM 2030 O O . ALA A 1 260 ? -12.626 -9.911 3.300 1.00 94.31 260 ALA A O 1
ATOM 2031 N N . ILE A 1 261 ? -13.196 -8.052 4.420 1.00 93.31 261 ILE A N 1
ATOM 2032 C CA . ILE A 1 261 ? -14.313 -8.632 5.181 1.00 93.31 261 ILE A CA 1
ATOM 2033 C C . ILE A 1 261 ? -15.503 -8.974 4.276 1.00 93.31 261 ILE A C 1
ATOM 2035 O O . ILE A 1 261 ? -16.190 -9.960 4.512 1.00 93.31 261 ILE A O 1
ATOM 2039 N N . GLN A 1 262 ? -15.784 -8.164 3.259 1.00 92.50 262 GLN A N 1
ATOM 2040 C CA . GLN A 1 262 ? -16.959 -8.341 2.405 1.00 92.50 262 GLN A CA 1
ATOM 2041 C C . GLN A 1 262 ? -16.681 -9.250 1.206 1.00 92.50 262 GLN A C 1
ATOM 2043 O O . GLN A 1 262 ? -17.566 -10.008 0.815 1.00 92.50 262 GLN A O 1
ATOM 2048 N N . TYR A 1 263 ? -15.473 -9.204 0.631 1.00 92.88 263 TYR A N 1
ATOM 2049 C CA . TYR A 1 263 ? -15.150 -9.939 -0.597 1.00 92.88 263 TYR A CA 1
ATOM 2050 C C . TYR A 1 263 ? -14.303 -11.188 -0.390 1.00 92.88 263 TYR A C 1
ATOM 2052 O O . TYR A 1 263 ? -14.383 -12.107 -1.200 1.00 92.88 263 TYR A O 1
ATOM 2060 N N . GLN A 1 264 ? -13.460 -11.215 0.643 1.00 93.19 264 GLN A N 1
ATOM 2061 C CA . GLN A 1 264 ? -12.420 -12.236 0.800 1.00 93.19 264 GLN A CA 1
ATOM 2062 C C . GLN A 1 264 ? -12.329 -12.745 2.249 1.00 93.19 264 GLN A C 1
ATOM 2064 O O . GLN A 1 264 ? -11.244 -13.091 2.715 1.00 93.19 264 GLN A O 1
ATOM 2069 N N . TYR A 1 265 ? -13.450 -12.779 2.980 1.00 92.25 265 TYR A N 1
ATOM 2070 C CA . TYR A 1 265 ? -13.467 -13.111 4.412 1.00 92.25 265 TYR A CA 1
ATOM 2071 C C . TYR A 1 265 ? -12.822 -14.470 4.711 1.00 92.25 265 TYR A C 1
ATOM 2073 O O . TYR A 1 265 ? -11.930 -14.562 5.552 1.00 92.25 265 TYR A O 1
ATOM 2081 N N . GLU A 1 266 ? -13.236 -15.503 3.972 1.00 89.50 266 GLU A N 1
ATOM 2082 C CA . GLU A 1 266 ? -12.808 -16.896 4.158 1.00 89.50 266 GLU A CA 1
ATOM 2083 C C . GLU A 1 266 ? -11.282 -17.058 4.077 1.00 89.50 266 GLU A C 1
ATOM 2085 O O . GLU A 1 266 ? -10.677 -17.794 4.855 1.00 89.50 266 GLU A O 1
ATOM 2090 N N . GLY A 1 267 ? -10.640 -16.323 3.166 1.00 91.88 267 GLY A N 1
ATOM 2091 C CA . GLY A 1 267 ? -9.196 -16.382 2.959 1.00 91.88 267 GLY A CA 1
ATOM 2092 C C . GLY A 1 267 ? -8.380 -15.427 3.839 1.00 91.88 267 GLY A C 1
ATOM 2093 O O . GLY A 1 267 ? -7.155 -15.538 3.881 1.00 91.88 267 GLY A O 1
ATOM 2094 N N . ASN A 1 268 ? -9.019 -14.518 4.587 1.00 95.50 268 ASN A N 1
ATOM 2095 C CA . ASN A 1 268 ? -8.336 -13.460 5.344 1.00 95.50 268 ASN A CA 1
ATOM 2096 C C . ASN A 1 268 ? -8.549 -13.496 6.873 1.00 95.50 268 ASN A C 1
ATOM 2098 O O . ASN A 1 268 ? -8.750 -12.444 7.490 1.00 95.50 268 ASN A O 1
ATOM 2102 N N . PRO A 1 269 ? -8.403 -14.658 7.542 1.00 94.94 269 PRO A N 1
ATOM 2103 C CA . PRO A 1 269 ? -8.597 -14.762 8.988 1.00 94.94 269 PRO A CA 1
ATOM 2104 C C . PRO A 1 269 ? -7.564 -13.948 9.779 1.00 94.94 269 PRO A C 1
ATOM 2106 O O . PRO A 1 269 ? -7.889 -13.408 10.833 1.00 94.94 269 PRO A O 1
ATOM 2109 N N . HIS A 1 270 ? -6.337 -13.791 9.264 1.00 95.44 270 HIS A N 1
ATOM 2110 C CA . HIS A 1 270 ? -5.319 -12.957 9.902 1.00 95.44 270 HIS A CA 1
ATOM 2111 C C . HIS A 1 270 ? -5.752 -11.492 9.974 1.00 95.44 270 HIS A C 1
ATOM 2113 O O . HIS A 1 270 ? -5.622 -10.878 11.028 1.00 95.44 270 HIS A O 1
ATOM 2119 N N . LEU A 1 271 ? -6.294 -10.919 8.895 1.00 96.50 271 LEU A N 1
ATOM 2120 C CA . LEU A 1 271 ? -6.742 -9.526 8.916 1.00 96.50 271 LEU A CA 1
ATOM 2121 C C . LEU A 1 271 ? -7.971 -9.350 9.813 1.00 96.50 271 LEU A C 1
ATOM 2123 O O . LEU A 1 271 ? -7.985 -8.432 10.632 1.00 96.50 271 LEU A O 1
ATOM 2127 N N . THR A 1 272 ? -8.938 -10.268 9.736 1.00 95.31 272 THR A N 1
ATOM 2128 C CA . THR A 1 272 ? -10.098 -10.304 10.640 1.00 95.31 272 THR A CA 1
ATOM 2129 C C . THR A 1 272 ? -9.654 -10.335 12.102 1.00 95.31 272 THR A C 1
ATOM 2131 O O . THR A 1 272 ? -10.088 -9.505 12.899 1.00 95.31 272 THR A O 1
ATOM 2134 N N . TYR A 1 273 ? -8.714 -11.214 12.455 1.00 95.06 273 TYR A N 1
ATOM 2135 C CA . TYR A 1 273 ? -8.160 -11.284 13.805 1.00 95.06 273 TYR A CA 1
ATOM 2136 C C . TYR A 1 273 ? -7.501 -9.967 14.238 1.00 95.06 273 TYR A C 1
ATOM 2138 O O . TYR A 1 273 ? -7.723 -9.485 15.351 1.00 95.06 273 TYR A O 1
ATOM 2146 N N . GLN A 1 274 ? -6.725 -9.337 13.351 1.00 96.06 274 GLN A N 1
ATOM 2147 C CA . GLN A 1 274 ? -6.091 -8.049 13.634 1.00 96.06 274 GLN A CA 1
ATOM 2148 C C . GLN A 1 274 ? -7.133 -6.932 13.866 1.00 96.06 274 GLN A C 1
ATOM 2150 O O . GLN A 1 274 ? -6.928 -6.107 14.760 1.00 96.06 274 GLN A O 1
ATOM 2155 N N . VAL A 1 275 ? -8.264 -6.918 13.153 1.00 96.25 275 VAL A N 1
ATOM 2156 C CA . VAL A 1 275 ? -9.378 -5.985 13.416 1.00 96.25 275 VAL A CA 1
ATOM 2157 C C . VAL A 1 275 ? -9.988 -6.237 14.801 1.00 96.25 275 VAL A C 1
ATOM 2159 O O . VAL A 1 275 ? -10.108 -5.300 15.593 1.00 96.25 275 VAL A O 1
ATOM 2162 N N . LEU A 1 276 ? -10.289 -7.497 15.141 1.00 95.06 276 LEU A N 1
ATOM 2163 C CA . LEU A 1 276 ? -10.890 -7.871 16.432 1.00 95.06 276 LEU A CA 1
ATOM 2164 C C . LEU A 1 276 ? -10.015 -7.468 17.627 1.00 95.06 276 LEU A C 1
ATOM 2166 O O . LEU A 1 276 ? -10.501 -6.893 18.604 1.00 95.06 276 LEU A O 1
ATOM 2170 N N . ARG A 1 277 ? -8.697 -7.686 17.532 1.00 94.31 277 ARG A N 1
ATOM 2171 C CA . ARG A 1 277 ? -7.738 -7.301 18.584 1.00 94.31 277 ARG A CA 1
ATOM 2172 C C . ARG A 1 277 ? -7.714 -5.801 18.878 1.00 94.31 277 ARG A C 1
ATOM 2174 O O . ARG A 1 277 ? -7.280 -5.401 19.957 1.00 94.31 277 ARG A O 1
ATOM 2181 N N . ARG A 1 278 ? -8.174 -4.970 17.942 1.00 95.88 278 ARG A N 1
ATOM 2182 C CA . ARG A 1 278 ? -8.122 -3.503 18.016 1.00 95.88 278 ARG A CA 1
ATOM 2183 C C . ARG A 1 278 ? -9.451 -2.877 18.415 1.00 95.88 278 ARG A C 1
ATOM 2185 O O . ARG A 1 278 ? -9.645 -1.682 18.217 1.00 95.88 278 ARG A O 1
ATOM 2192 N N . LYS A 1 279 ? -10.330 -3.647 19.069 1.00 95.75 279 LYS A N 1
ATOM 2193 C CA . LYS A 1 279 ? -11.626 -3.183 19.597 1.00 95.75 279 LYS A CA 1
ATOM 2194 C C . LYS A 1 279 ? -11.561 -1.852 20.357 1.00 95.75 279 LYS A C 1
ATOM 2196 O O . LYS A 1 279 ? -12.452 -1.026 20.207 1.00 95.75 279 LYS A O 1
ATOM 2201 N N . LYS A 1 280 ? -10.487 -1.617 21.124 1.00 96.44 280 LYS A N 1
ATOM 2202 C CA . LYS A 1 280 ? -10.282 -0.365 21.876 1.00 96.44 280 LYS A CA 1
ATOM 2203 C C . LYS A 1 280 ? -10.141 0.849 20.958 1.00 96.44 280 LYS A C 1
ATOM 2205 O O . LYS A 1 280 ? -10.747 1.873 21.225 1.00 96.44 280 LYS A O 1
ATOM 2210 N N . VAL A 1 281 ? -9.412 0.709 19.853 1.00 96.56 281 VAL A N 1
ATOM 2211 C CA . VAL A 1 281 ? -9.190 1.797 18.889 1.00 96.56 281 VAL A CA 1
ATOM 2212 C C . VAL A 1 281 ? -10.482 2.149 18.158 1.00 96.56 281 VAL A C 1
ATOM 2214 O O . VAL A 1 281 ? -10.765 3.322 17.948 1.00 96.56 281 VAL A O 1
ATOM 2217 N N . PHE A 1 282 ? -11.305 1.149 17.826 1.00 96.75 282 PHE A N 1
ATOM 2218 C CA . PHE A 1 282 ? -12.644 1.396 17.286 1.00 96.75 282 PHE A CA 1
ATOM 2219 C C . PHE A 1 282 ? -13.551 2.096 18.302 1.00 96.75 282 PHE A C 1
ATOM 2221 O O . PHE A 1 282 ? -14.219 3.052 17.933 1.00 96.75 282 PHE A O 1
ATOM 2228 N N . ALA A 1 283 ? -13.536 1.675 19.571 1.00 95.69 283 ALA A N 1
ATOM 2229 C CA . ALA A 1 283 ? -14.313 2.327 20.624 1.00 95.69 283 ALA A CA 1
ATOM 2230 C C . ALA A 1 283 ? -13.890 3.793 20.838 1.00 95.69 283 ALA A C 1
ATOM 2232 O O . ALA A 1 283 ? -14.746 4.669 20.902 1.00 95.69 283 ALA A O 1
ATOM 2233 N N . GLU A 1 284 ? -12.583 4.071 20.873 1.00 94.94 284 GLU A N 1
ATOM 2234 C CA . GLU A 1 284 ? -12.045 5.436 20.953 1.00 94.94 284 GLU A CA 1
ATOM 2235 C C . GLU A 1 284 ? -12.458 6.283 19.741 1.00 94.94 284 GLU A C 1
ATOM 2237 O O . GLU A 1 284 ? -12.846 7.439 19.894 1.00 94.94 284 GLU A O 1
ATOM 2242 N N . LEU A 1 285 ? -12.409 5.718 18.529 1.00 95.44 285 LEU A N 1
ATOM 2243 C CA . LEU A 1 285 ? -12.842 6.414 17.318 1.00 95.44 285 LEU A CA 1
ATOM 2244 C C . LEU A 1 285 ? -14.347 6.719 17.347 1.00 95.44 285 LEU A C 1
ATOM 2246 O O . LEU A 1 285 ? -14.745 7.826 16.987 1.00 95.44 285 LEU A O 1
ATOM 2250 N N . THR A 1 286 ? -15.173 5.779 17.814 1.00 94.50 286 THR A N 1
ATOM 2251 C CA . THR A 1 286 ? -16.611 5.995 18.025 1.00 94.50 286 THR A CA 1
ATOM 2252 C C . THR A 1 286 ? -16.858 7.108 19.042 1.00 94.50 286 THR A C 1
ATOM 2254 O O . THR A 1 286 ? -17.646 8.004 18.762 1.00 94.50 286 THR A O 1
ATOM 2257 N N . GLU A 1 287 ? -16.128 7.137 20.159 1.00 94.12 287 GLU A N 1
ATOM 2258 C CA . GLU A 1 287 ? -16.246 8.203 21.163 1.00 94.12 287 GLU A CA 1
ATOM 2259 C C . GLU A 1 287 ? -15.879 9.583 20.591 1.00 94.12 287 GLU A C 1
ATOM 2261 O O . GLU A 1 287 ? -16.567 10.571 20.857 1.00 94.12 287 GLU A O 1
ATOM 2266 N N . ILE A 1 288 ? -14.823 9.662 19.770 1.00 93.69 288 ILE A N 1
ATOM 2267 C CA . ILE A 1 288 ? -14.420 10.905 19.090 1.00 93.69 288 ILE A CA 1
ATOM 2268 C C . ILE A 1 288 ? -15.527 11.402 18.155 1.00 93.69 288 ILE A C 1
ATOM 2270 O O . ILE A 1 288 ? -15.779 12.606 18.095 1.00 93.69 288 ILE A O 1
ATOM 2274 N N . VAL A 1 289 ? -16.164 10.487 17.426 1.00 92.94 289 VAL A N 1
ATOM 2275 C CA . VAL A 1 289 ? -17.231 10.801 16.471 1.00 92.94 289 VAL A CA 1
ATOM 2276 C C . VAL A 1 289 ? -18.526 11.209 17.179 1.00 92.94 289 VAL A C 1
ATOM 2278 O O . VAL A 1 289 ? -19.162 12.176 16.767 1.00 92.94 289 VAL A O 1
ATOM 2281 N N . GLU A 1 290 ? -18.910 10.514 18.250 1.00 92.94 290 GLU A N 1
ATOM 2282 C CA . GLU A 1 290 ? -20.144 10.787 18.994 1.00 92.94 290 GLU A CA 1
ATOM 2283 C C . GLU A 1 290 ? -20.042 12.056 19.850 1.00 92.94 290 GLU A C 1
ATOM 2285 O O . GLU A 1 290 ? -20.992 12.834 19.922 1.00 92.94 290 GLU A O 1
ATOM 2290 N N . ASN A 1 291 ? -18.881 12.299 20.471 1.00 94.06 291 ASN A N 1
ATOM 2291 C CA . ASN A 1 291 ? -18.657 13.414 21.394 1.00 94.06 291 ASN A CA 1
ATOM 2292 C C . ASN A 1 291 ? -17.435 14.268 20.995 1.00 94.06 291 ASN A C 1
ATOM 2294 O O . ASN A 1 291 ? -16.479 14.408 21.772 1.00 94.06 291 ASN A O 1
ATOM 2298 N N . PRO A 1 292 ? -17.455 14.921 19.817 1.00 92.81 292 PRO A N 1
ATOM 2299 C CA . PRO A 1 292 ? -16.283 15.602 19.272 1.00 92.81 292 PRO A CA 1
ATOM 2300 C C . PRO A 1 292 ? -15.809 16.775 20.137 1.00 92.81 292 PRO A C 1
ATOM 2302 O O . PRO A 1 292 ? -14.607 16.989 20.284 1.00 92.81 292 PRO A O 1
ATOM 2305 N N . ALA A 1 293 ? -16.727 17.514 20.770 1.00 92.06 293 ALA A N 1
ATOM 2306 C CA . ALA A 1 293 ? -16.378 18.632 21.650 1.00 92.06 293 ALA A CA 1
ATOM 2307 C C . ALA A 1 293 ? -15.561 18.175 22.873 1.00 92.06 293 ALA A C 1
ATOM 2309 O O . ALA A 1 293 ? -14.541 18.783 23.200 1.00 92.06 293 ALA A O 1
ATOM 2310 N N . ALA A 1 294 ? -15.969 17.073 23.512 1.00 92.12 294 ALA A N 1
ATOM 2311 C CA . ALA A 1 294 ? -15.246 16.490 24.640 1.00 92.12 294 ALA A CA 1
ATOM 2312 C C . ALA A 1 294 ? -13.898 15.905 24.195 1.00 92.12 294 ALA A C 1
ATOM 2314 O O . ALA A 1 294 ? -12.878 16.093 24.861 1.00 92.12 294 ALA A O 1
ATOM 2315 N N . ALA A 1 295 ? -13.868 15.249 23.031 1.00 91.12 295 ALA A N 1
ATOM 2316 C CA . ALA A 1 295 ? -12.644 14.697 22.470 1.00 91.12 295 ALA A CA 1
ATOM 2317 C C . ALA A 1 295 ? -11.586 15.779 22.195 1.00 91.12 295 ALA A C 1
ATOM 2319 O O . ALA A 1 295 ? -10.423 15.585 22.554 1.00 91.12 295 ALA A O 1
ATOM 2320 N N . ILE A 1 296 ? -11.992 16.916 21.622 1.00 90.31 296 ILE A N 1
ATOM 2321 C CA . ILE A 1 296 ? -11.116 18.065 21.355 1.00 90.31 296 ILE A CA 1
ATOM 2322 C C . ILE A 1 296 ? -10.659 18.722 22.664 1.00 90.31 296 ILE A C 1
ATOM 2324 O O . ILE A 1 296 ? -9.475 19.019 22.811 1.00 90.31 296 ILE A O 1
ATOM 2328 N N . ALA A 1 297 ? -11.560 18.907 23.636 1.00 89.31 297 ALA A N 1
ATOM 2329 C CA . ALA A 1 297 ? -11.226 19.511 24.929 1.00 89.31 297 ALA A CA 1
ATOM 2330 C C . ALA A 1 297 ? -10.213 18.680 25.738 1.00 89.31 297 ALA A C 1
ATOM 2332 O O . ALA A 1 297 ? -9.392 19.236 26.462 1.00 89.31 297 ALA A O 1
ATOM 2333 N N . ALA A 1 298 ? -10.242 17.355 25.589 1.00 88.81 298 ALA A N 1
ATOM 2334 C CA . ALA A 1 298 ? -9.328 16.430 26.254 1.00 88.81 298 ALA A CA 1
ATOM 2335 C C . ALA A 1 298 ? -7.960 16.278 25.551 1.00 88.81 298 ALA A C 1
ATOM 2337 O O . ALA A 1 298 ? -7.180 15.397 25.920 1.00 88.81 298 ALA A O 1
ATOM 2338 N N . LEU A 1 299 ? -7.660 17.073 24.516 1.00 86.94 299 LEU A N 1
ATOM 2339 C CA . LEU A 1 299 ? -6.352 17.036 23.863 1.00 86.94 299 LEU A CA 1
ATOM 2340 C C . LEU A 1 299 ? -5.262 17.595 24.791 1.00 86.94 299 LEU A C 1
ATOM 2342 O O . LEU A 1 299 ? -5.436 18.670 25.368 1.00 86.94 299 LEU A O 1
ATOM 2346 N N . PRO A 1 300 ? -4.102 16.922 24.902 1.00 84.94 300 PRO A N 1
ATOM 2347 C CA . PRO A 1 300 ? -2.977 17.467 25.648 1.00 84.94 300 PRO A CA 1
ATOM 2348 C C . PRO A 1 300 ? -2.467 18.745 24.973 1.00 84.94 300 PRO A C 1
ATOM 2350 O O . PRO A 1 300 ? -2.595 18.905 23.753 1.00 84.94 300 PRO A O 1
ATOM 2353 N N . ALA A 1 301 ? -1.843 19.637 25.751 1.00 76.62 301 ALA A N 1
ATOM 2354 C CA . ALA A 1 301 ? -1.145 20.798 25.207 1.00 76.62 301 ALA A CA 1
ATOM 2355 C C . ALA A 1 301 ? -0.139 20.357 24.129 1.00 76.62 301 ALA A C 1
ATOM 2357 O O . ALA A 1 301 ? 0.462 19.283 24.212 1.00 76.62 301 ALA A O 1
ATOM 2358 N N . ALA A 1 302 ? -0.005 21.155 23.067 1.00 69.00 302 ALA A N 1
ATOM 2359 C CA . ALA A 1 302 ? 0.964 20.863 22.016 1.00 69.00 302 ALA A CA 1
ATOM 2360 C C . ALA A 1 302 ? 2.380 20.818 22.619 1.00 69.00 302 ALA A C 1
ATOM 2362 O O . ALA A 1 302 ? 2.703 21.713 23.399 1.00 69.00 302 ALA A O 1
ATOM 2363 N N . PRO A 1 303 ? 3.216 19.818 22.288 1.00 66.94 303 PRO A N 1
ATOM 2364 C CA . PRO A 1 303 ? 4.597 19.814 22.749 1.00 66.94 303 PRO A CA 1
ATOM 2365 C C . PRO A 1 303 ? 5.307 21.085 22.259 1.00 66.94 303 PRO A C 1
ATOM 2367 O O . PRO A 1 303 ? 5.145 21.477 21.096 1.00 66.94 303 PRO A O 1
ATOM 2370 N N . GLU A 1 304 ? 6.061 21.736 23.148 1.00 44.94 304 GLU A N 1
ATOM 2371 C CA . GLU A 1 304 ? 6.862 22.919 22.822 1.00 44.94 304 GLU A CA 1
ATOM 2372 C C . GLU A 1 304 ? 7.829 22.577 21.677 1.00 44.94 304 GLU A C 1
ATOM 2374 O O . GLU A 1 304 ? 8.551 21.583 21.734 1.00 44.94 304 GLU A O 1
ATOM 2379 N N . GLY A 1 305 ? 7.781 23.350 20.588 1.00 52.31 305 GLY A N 1
ATOM 2380 C CA . GLY A 1 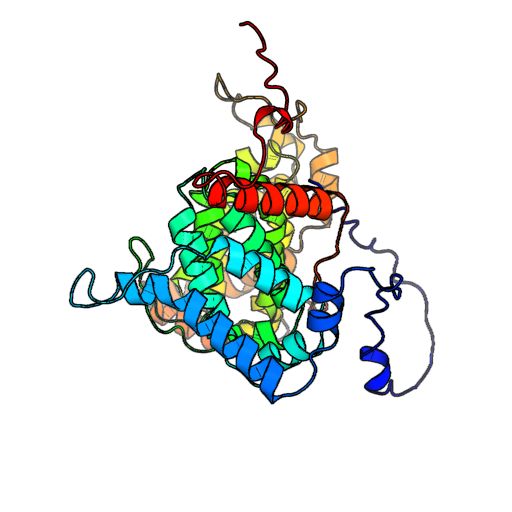305 ? 8.545 23.077 19.363 1.00 52.31 305 GLY A CA 1
ATOM 2381 C C . GLY A 1 305 ? 7.800 22.283 18.282 1.00 52.31 305 GLY A C 1
ATOM 2382 O O . GLY A 1 305 ? 8.347 22.095 17.195 1.00 52.31 305 GLY A O 1
ATOM 2383 N N . SER A 1 306 ? 6.547 21.863 18.509 1.00 47.97 306 SER A N 1
ATOM 2384 C CA . SER A 1 306 ? 5.695 21.416 17.400 1.00 47.97 306 SER A CA 1
ATOM 2385 C C . SER A 1 306 ? 5.340 22.611 16.518 1.00 47.97 306 SER A C 1
ATOM 2387 O O . SER A 1 306 ? 4.648 23.539 16.938 1.00 47.97 306 SER A O 1
ATOM 2389 N N . THR A 1 307 ? 5.836 22.605 15.280 1.00 45.34 307 THR A N 1
ATOM 2390 C CA . THR A 1 307 ? 5.351 23.530 14.261 1.00 45.34 307 THR A CA 1
ATOM 2391 C C . THR A 1 307 ? 3.841 23.316 14.132 1.00 45.34 307 THR A C 1
ATOM 2393 O O . THR A 1 307 ? 3.409 22.168 13.978 1.00 45.34 307 THR A O 1
ATOM 2396 N N . PRO A 1 308 ? 3.008 24.371 14.239 1.00 47.53 308 PRO A N 1
ATOM 2397 C CA . PRO A 1 308 ? 1.597 24.237 13.911 1.00 47.53 308 PRO A CA 1
ATOM 2398 C C . PRO A 1 308 ? 1.526 23.620 12.514 1.00 47.53 308 PRO A C 1
ATOM 2400 O O . PRO A 1 308 ? 2.260 24.056 11.622 1.00 47.53 308 PRO A O 1
ATOM 2403 N N . GLY A 1 309 ? 0.717 22.565 12.343 1.00 51.41 309 GLY A N 1
ATOM 2404 C CA . GLY A 1 309 ? 0.552 21.904 11.045 1.00 51.41 309 GLY A CA 1
ATOM 2405 C C . GLY A 1 309 ? 0.378 22.963 9.959 1.00 51.41 309 GLY A C 1
ATOM 2406 O O . GLY A 1 309 ? -0.229 23.997 10.244 1.00 51.41 309 GLY A O 1
ATOM 2407 N N . LYS A 1 310 ? 0.981 22.759 8.776 1.00 46.75 310 LYS A N 1
ATOM 2408 C CA . LYS A 1 310 ? 0.987 23.735 7.667 1.00 46.75 310 LYS A CA 1
ATOM 2409 C C . LYS A 1 310 ? -0.366 24.467 7.599 1.00 46.75 310 LYS A C 1
ATOM 2411 O O . LYS A 1 310 ? -1.345 23.868 7.182 1.00 46.75 310 LYS A O 1
ATOM 2416 N N . GLY A 1 311 ? -0.419 25.723 8.059 1.00 56.03 311 GLY A N 1
ATOM 2417 C CA . GLY A 1 311 ? -1.643 26.538 8.065 1.00 56.03 311 GLY A CA 1
ATOM 2418 C C . GLY A 1 311 ? -2.332 26.808 9.414 1.00 56.03 311 GLY A C 1
ATOM 2419 O O . GLY A 1 311 ? -3.366 27.464 9.412 1.00 56.03 311 GLY A O 1
ATOM 2420 N N . GLY A 1 312 ? -1.810 26.372 10.567 1.00 67.88 312 GLY A N 1
ATOM 2421 C CA . GLY A 1 312 ? -2.410 26.735 11.867 1.00 67.88 312 GLY A CA 1
ATOM 2422 C C . GLY A 1 312 ? -3.767 26.075 12.148 1.00 67.88 312 GLY A C 1
ATOM 2423 O O . GLY A 1 312 ? -4.559 26.607 12.927 1.00 67.88 312 GLY A O 1
ATOM 2424 N N . PHE A 1 313 ? -4.025 24.924 11.520 1.00 83.75 313 PHE A N 1
ATOM 2425 C CA . PHE A 1 313 ? -5.256 24.150 11.668 1.00 83.75 313 PHE A CA 1
ATOM 2426 C C . PHE A 1 313 ? -5.583 23.839 13.140 1.00 83.75 313 PHE A C 1
ATOM 2428 O O . PHE A 1 313 ? -4.717 23.433 13.921 1.00 83.75 313 PHE A O 1
ATOM 2435 N N . LYS A 1 314 ? -6.862 23.990 13.502 1.00 85.06 314 LYS A N 1
ATOM 2436 C CA . LYS A 1 314 ? -7.430 23.583 14.792 1.00 85.06 314 LYS A CA 1
ATOM 2437 C C . LYS A 1 314 ? -8.729 22.825 14.540 1.00 85.06 314 LYS A C 1
ATOM 2439 O O . LYS A 1 314 ? -9.627 23.365 13.900 1.00 85.06 314 LYS A O 1
ATOM 2444 N N . ALA A 1 315 ? -8.838 21.606 15.065 1.00 88.31 315 ALA A N 1
ATOM 2445 C CA . ALA A 1 315 ? -10.060 20.820 14.939 1.00 88.31 315 ALA A CA 1
ATOM 2446 C C . ALA A 1 315 ? -11.243 21.503 15.642 1.00 88.31 315 ALA A C 1
ATOM 2448 O O . ALA A 1 315 ? -11.132 21.955 16.784 1.00 88.31 315 ALA A O 1
ATOM 2449 N N . THR A 1 316 ? -12.386 21.530 14.961 1.00 91.81 316 THR A N 1
ATOM 2450 C CA . THR A 1 316 ? -13.681 21.965 15.497 1.00 91.81 316 THR A CA 1
ATOM 2451 C C . THR A 1 316 ? -14.654 20.789 15.511 1.00 91.81 316 THR A C 1
ATOM 2453 O O . THR A 1 316 ? -14.476 19.813 14.781 1.00 91.81 316 THR A O 1
ATOM 2456 N N . ALA A 1 317 ? -15.703 20.869 16.332 1.00 91.94 317 ALA A N 1
ATOM 2457 C CA . ALA A 1 317 ? -16.731 19.828 16.363 1.00 91.94 317 ALA A CA 1
ATOM 2458 C C . ALA A 1 317 ? -17.456 19.685 15.010 1.00 91.94 317 ALA A C 1
ATOM 2460 O O . ALA A 1 317 ? -17.768 18.574 14.591 1.00 91.94 317 ALA A O 1
ATOM 2461 N N . GLU A 1 318 ? -17.662 20.798 14.300 1.00 91.12 318 GLU A N 1
ATOM 2462 C CA . GLU A 1 318 ? -18.238 20.816 12.949 1.00 91.12 318 GLU A CA 1
ATOM 2463 C C . GLU A 1 318 ? -17.336 20.115 11.932 1.00 91.12 318 GLU A C 1
ATOM 2465 O O . GLU A 1 318 ? -17.822 19.338 11.114 1.00 91.12 318 GLU A O 1
ATOM 2470 N N . TRP A 1 319 ? -16.019 20.329 12.018 1.00 93.38 319 TRP A N 1
ATOM 2471 C CA . TRP A 1 319 ? -15.057 19.640 11.163 1.00 93.38 319 TRP A CA 1
ATOM 2472 C C . TRP A 1 319 ? -15.074 18.125 11.394 1.00 93.38 319 TRP A C 1
ATOM 2474 O O . TRP A 1 319 ? -15.112 17.378 10.420 1.00 93.38 319 TRP A O 1
ATOM 2484 N N . VAL A 1 320 ? -15.115 17.667 12.657 1.00 93.50 320 VAL A N 1
ATOM 2485 C CA . VAL A 1 320 ? -15.238 16.229 12.973 1.00 93.50 320 VAL A CA 1
ATOM 2486 C C . VAL A 1 320 ? -16.514 15.643 12.376 1.00 93.50 320 VAL A C 1
ATOM 2488 O O . VAL A 1 320 ? -16.474 14.599 11.727 1.00 93.50 320 VAL A O 1
ATOM 2491 N N . LYS A 1 321 ? -17.634 16.356 12.525 1.00 90.56 321 LYS A N 1
ATOM 2492 C CA . LYS A 1 321 ? -18.918 15.946 11.952 1.00 90.56 321 LYS A CA 1
ATOM 2493 C C . LYS A 1 321 ? -18.890 15.878 10.417 1.00 90.56 321 LYS A C 1
ATOM 2495 O O . LYS A 1 321 ? -19.559 15.044 9.821 1.00 90.56 321 LYS A O 1
ATOM 2500 N N . GLY A 1 322 ? -18.098 16.731 9.765 1.00 90.88 322 GLY A N 1
ATOM 2501 C CA . GLY A 1 322 ? -17.985 16.773 8.305 1.00 90.88 322 GLY A CA 1
ATOM 2502 C C . GLY A 1 322 ? -17.434 15.486 7.679 1.00 90.88 322 GLY A C 1
ATOM 2503 O O . GLY A 1 322 ? -17.818 15.141 6.560 1.00 90.88 322 GLY A O 1
ATOM 2504 N N . TRP A 1 323 ? -16.566 14.760 8.390 1.00 92.50 323 TRP A N 1
ATOM 2505 C CA . TRP A 1 323 ? -16.008 13.487 7.919 1.00 92.50 323 TRP A CA 1
ATOM 2506 C C . TRP A 1 323 ? -16.549 12.258 8.653 1.00 92.50 323 TRP A C 1
ATOM 2508 O O . TRP A 1 323 ? -16.421 11.156 8.121 1.00 92.50 323 TRP A O 1
ATOM 2518 N N . SER A 1 324 ? -17.160 12.405 9.835 1.00 89.69 324 SER A N 1
ATOM 2519 C CA . SER A 1 324 ? -17.667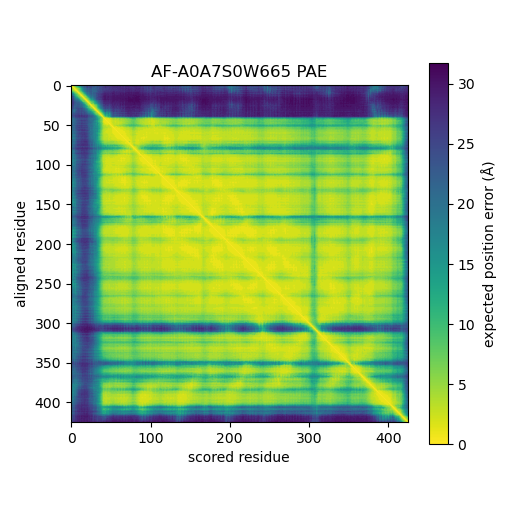 11.270 10.619 1.00 89.69 324 SER A CA 1
ATOM 2520 C C . SER A 1 324 ? -18.645 10.401 9.841 1.00 89.69 324 SER A C 1
ATOM 2522 O O . SER A 1 324 ? -18.536 9.176 9.860 1.00 89.69 324 SER A O 1
ATOM 2524 N N . ASP A 1 325 ? -19.556 11.042 9.111 1.00 86.06 325 ASP A N 1
ATOM 2525 C CA . ASP A 1 325 ? -20.630 10.368 8.377 1.00 86.06 325 ASP A CA 1
ATOM 2526 C C . ASP A 1 325 ? -20.094 9.602 7.157 1.00 86.06 325 ASP A C 1
ATOM 2528 O O . ASP A 1 325 ? -20.750 8.704 6.632 1.00 86.06 325 ASP A O 1
ATOM 2532 N N . GLN A 1 326 ? -18.875 9.929 6.720 1.00 88.31 326 GLN A N 1
ATOM 2533 C CA . GLN A 1 326 ? -18.207 9.301 5.583 1.00 88.31 326 GLN A CA 1
ATOM 2534 C C . GLN A 1 326 ? -17.359 8.090 5.990 1.00 88.31 326 GLN A C 1
ATOM 2536 O O . GLN A 1 326 ? -16.863 7.383 5.114 1.00 88.31 326 GLN A O 1
ATOM 2541 N N . LEU A 1 327 ? -17.163 7.831 7.291 1.00 92.38 327 LEU A N 1
ATOM 2542 C CA . LEU A 1 327 ? -16.357 6.703 7.753 1.00 92.38 327 LEU A CA 1
ATOM 2543 C C . LEU A 1 327 ? -17.132 5.383 7.620 1.00 92.38 327 LEU A C 1
ATOM 2545 O O . LEU A 1 327 ? -18.115 5.168 8.337 1.00 92.38 327 LEU A O 1
ATOM 2549 N N . PRO A 1 328 ? -16.673 4.427 6.792 1.00 92.44 328 PRO A N 1
ATOM 2550 C CA . PRO A 1 328 ? -17.393 3.181 6.587 1.00 92.44 328 PRO A CA 1
ATOM 2551 C C . PRO A 1 328 ? -17.069 2.179 7.711 1.00 92.44 328 PRO A C 1
ATOM 2553 O O . PRO A 1 328 ? -16.452 1.144 7.489 1.00 92.44 328 PRO A O 1
ATOM 2556 N N . MET A 1 329 ? -17.464 2.477 8.952 1.00 92.38 329 MET A N 1
ATOM 2557 C CA . MET A 1 329 ? -17.136 1.649 10.127 1.00 92.38 329 MET A CA 1
ATOM 2558 C C . MET A 1 329 ? -18.028 0.408 10.280 1.00 92.38 329 MET A C 1
ATOM 2560 O O . MET A 1 329 ? -17.674 -0.519 11.006 1.00 92.38 329 MET A O 1
ATOM 2564 N N . GLN A 1 330 ? -19.186 0.376 9.613 1.00 91.56 330 GLN A N 1
ATOM 2565 C CA . GLN A 1 330 ? -20.242 -0.612 9.866 1.00 91.56 330 GLN A CA 1
ATOM 2566 C C . GLN A 1 330 ? -19.796 -2.082 9.739 1.00 91.56 330 GLN A C 1
ATOM 2568 O O . GLN A 1 330 ? -20.076 -2.841 10.668 1.00 91.56 330 GLN A O 1
ATOM 2573 N N . PRO A 1 331 ? -19.083 -2.528 8.684 1.00 93.00 331 PRO A N 1
ATOM 2574 C CA . PRO A 1 331 ? -18.666 -3.932 8.590 1.00 93.00 331 PRO A CA 1
ATOM 2575 C C . PRO A 1 331 ? -17.704 -4.344 9.716 1.00 93.00 331 PRO A C 1
ATOM 2577 O O . PRO A 1 331 ? -17.893 -5.390 10.338 1.00 93.00 331 PRO A O 1
ATOM 2580 N N . CYS A 1 332 ? -16.727 -3.493 10.044 1.00 95.00 332 CYS A N 1
ATOM 2581 C CA . CYS A 1 332 ? -15.808 -3.711 11.166 1.00 95.00 332 CYS A CA 1
ATOM 2582 C C . CYS A 1 332 ? -16.542 -3.756 12.516 1.00 95.00 332 CYS A C 1
ATOM 2584 O O . CYS A 1 332 ? -16.287 -4.646 13.327 1.00 95.00 332 CYS A O 1
ATOM 2586 N N . LEU A 1 333 ? -17.485 -2.838 12.754 1.00 94.12 333 LEU A N 1
ATOM 2587 C CA . LEU A 1 333 ? -18.288 -2.821 13.980 1.00 94.12 333 LEU A CA 1
ATOM 2588 C C . LEU A 1 333 ? -19.170 -4.067 14.106 1.00 94.12 333 LEU A C 1
ATOM 2590 O O . LEU A 1 333 ? -19.283 -4.619 15.196 1.00 94.12 333 LEU A O 1
ATOM 2594 N N . ARG A 1 334 ? -19.738 -4.568 13.003 1.00 92.75 334 ARG A N 1
ATOM 2595 C CA . ARG A 1 334 ? -20.515 -5.818 13.003 1.00 92.75 334 ARG A CA 1
ATOM 2596 C C . ARG A 1 334 ? -19.670 -7.033 13.370 1.00 92.75 334 ARG A C 1
ATOM 2598 O O . ARG A 1 334 ? -20.143 -7.874 14.132 1.00 92.75 334 ARG A O 1
ATOM 2605 N N . LEU A 1 335 ? -18.424 -7.111 12.898 1.00 92.25 335 LEU A N 1
ATOM 2606 C CA . LEU A 1 335 ? -17.489 -8.141 13.363 1.00 92.25 335 LEU A CA 1
ATOM 2607 C C . LEU A 1 335 ? -17.233 -8.020 14.865 1.00 92.25 335 LEU A C 1
ATOM 2609 O O . LEU A 1 335 ? -17.326 -9.008 15.585 1.00 92.25 335 LEU A O 1
ATOM 2613 N N . LEU A 1 336 ? -16.959 -6.811 15.355 1.00 93.88 336 LEU A N 1
ATOM 2614 C CA . LEU A 1 336 ? -16.720 -6.583 16.780 1.00 93.88 336 LEU A CA 1
ATOM 2615 C C . LEU A 1 336 ? -17.943 -6.904 17.650 1.00 93.88 336 LEU A C 1
ATOM 2617 O O . LEU A 1 336 ? -17.778 -7.345 18.778 1.00 93.88 336 LEU A O 1
ATOM 2621 N N . GLN A 1 337 ? -19.161 -6.702 17.154 1.00 92.62 337 GLN A N 1
ATOM 2622 C CA . GLN A 1 337 ? -20.385 -6.968 17.913 1.00 92.62 337 GLN A CA 1
ATOM 2623 C C . GLN A 1 337 ? -20.765 -8.451 17.935 1.00 92.62 337 GLN A C 1
ATOM 2625 O O . GLN A 1 337 ? -21.235 -8.937 18.959 1.00 92.62 337 GLN A O 1
ATOM 2630 N N . HIS A 1 338 ? -20.590 -9.167 16.821 1.00 90.94 338 HIS A N 1
ATOM 2631 C CA . HIS A 1 338 ? -21.083 -10.541 16.689 1.00 90.94 338 HIS A CA 1
ATOM 2632 C C . HIS A 1 338 ? -19.992 -11.603 16.820 1.00 90.94 338 HIS A C 1
ATOM 2634 O O . HIS A 1 338 ? -20.238 -12.645 17.420 1.00 90.94 338 HIS A O 1
ATOM 2640 N N . LEU A 1 339 ? -18.803 -11.358 16.266 1.00 91.94 339 LEU A N 1
ATOM 2641 C CA . LEU A 1 339 ? -17.723 -12.345 16.203 1.00 91.94 339 LEU A CA 1
ATOM 2642 C C . LEU A 1 339 ? -16.803 -12.275 17.423 1.00 91.94 339 LEU A C 1
ATOM 2644 O O . LEU A 1 339 ? -16.327 -13.306 17.888 1.00 91.94 339 LEU A O 1
ATOM 2648 N N . LEU A 1 340 ? -16.567 -11.075 17.963 1.00 91.81 340 LEU A N 1
ATOM 2649 C CA . LEU A 1 340 ? -15.709 -10.915 19.137 1.00 91.81 340 LEU A CA 1
ATOM 2650 C C . LEU A 1 340 ? -16.235 -11.673 20.372 1.00 91.81 340 LEU A C 1
ATOM 2652 O O . LEU A 1 340 ? -15.419 -12.364 20.974 1.00 91.81 340 LEU A O 1
ATOM 2656 N N . PRO A 1 341 ? -17.534 -11.615 20.750 1.00 92.88 341 PRO A N 1
ATOM 2657 C CA . PRO A 1 341 ? -18.013 -12.350 21.923 1.00 92.88 341 PRO A CA 1
ATOM 2658 C C . PRO A 1 341 ? -17.846 -13.866 21.770 1.00 92.88 341 PRO A C 1
ATOM 2660 O O . PRO A 1 341 ? -17.385 -14.521 22.696 1.00 92.88 341 PRO A O 1
ATOM 2663 N N . GLN A 1 342 ? -18.132 -14.402 20.577 1.00 91.88 342 GLN A N 1
ATOM 2664 C CA . GLN A 1 342 ? -17.947 -15.826 20.265 1.00 91.88 342 GLN A CA 1
ATOM 2665 C C . GLN A 1 342 ? -16.474 -16.240 20.358 1.00 91.88 342 GLN A C 1
ATOM 2667 O O . GLN A 1 342 ? -16.155 -17.313 20.860 1.00 91.88 342 GLN A O 1
ATOM 2672 N N . LEU A 1 343 ? -15.563 -15.378 19.895 1.00 90.75 343 LEU A N 1
ATOM 2673 C CA . LEU A 1 343 ? -14.130 -15.621 20.012 1.00 90.75 343 LEU A CA 1
ATOM 2674 C C . LEU A 1 343 ? -13.664 -15.585 21.477 1.00 90.75 343 LEU A C 1
ATOM 2676 O O . LEU A 1 343 ? -12.853 -16.414 21.879 1.00 90.75 343 LEU A O 1
ATOM 2680 N N . GLU A 1 344 ? -14.152 -14.635 22.277 1.00 90.12 344 GLU A N 1
ATOM 2681 C CA . GLU A 1 344 ? -13.806 -14.529 23.700 1.00 90.12 344 GLU A CA 1
ATOM 2682 C C . GLU A 1 344 ? -14.320 -15.731 24.507 1.00 90.12 344 GLU A C 1
ATOM 2684 O O . GLU A 1 344 ? -13.586 -16.254 25.348 1.00 90.12 344 GLU A O 1
ATOM 2689 N N . GLU A 1 345 ? -15.530 -16.209 24.212 1.00 90.12 345 GLU A N 1
ATOM 2690 C CA . GLU A 1 345 ? -16.100 -17.437 24.777 1.00 90.12 345 GLU A CA 1
ATOM 2691 C C . GLU A 1 345 ? -15.256 -18.661 24.396 1.00 90.12 345 GLU A C 1
ATOM 2693 O O . GLU A 1 345 ? -14.764 -19.360 25.280 1.00 90.12 345 GLU A O 1
ATOM 2698 N N . PHE A 1 346 ? -14.954 -18.842 23.106 1.00 88.62 346 PHE A N 1
ATOM 2699 C CA . PHE A 1 346 ? -14.109 -19.935 22.615 1.00 88.62 346 PHE A CA 1
ATOM 2700 C C . PHE A 1 346 ? -12.716 -19.963 23.271 1.00 88.62 346 PHE A C 1
ATOM 2702 O O . PHE A 1 346 ? -12.235 -21.019 23.690 1.00 88.62 346 PHE A O 1
ATOM 2709 N N . CYS A 1 347 ? -12.063 -18.804 23.406 1.00 87.06 347 CYS A N 1
ATOM 2710 C CA . CYS A 1 347 ? -10.760 -18.710 24.066 1.00 87.06 347 CYS A CA 1
ATOM 2711 C C . CYS A 1 347 ? -10.841 -19.031 25.567 1.00 87.06 347 CYS A C 1
ATOM 2713 O O . CYS A 1 347 ? -9.921 -19.652 26.106 1.00 87.06 347 CYS A O 1
ATOM 2715 N N . THR A 1 348 ? -11.927 -18.628 26.236 1.00 86.62 348 THR A N 1
ATOM 2716 C CA . THR A 1 348 ? -12.128 -18.842 27.679 1.00 86.62 348 THR A CA 1
ATOM 2717 C C . THR A 1 348 ? -12.460 -20.301 27.989 1.00 86.62 348 THR A C 1
ATOM 2719 O O . THR A 1 348 ? -11.859 -20.883 28.890 1.00 86.62 348 THR A O 1
ATOM 2722 N N . GLU A 1 349 ? -13.366 -20.917 27.227 1.00 84.12 349 GLU A N 1
ATOM 2723 C CA . GLU A 1 349 ? -13.778 -22.313 27.414 1.00 84.12 349 GLU A CA 1
ATOM 2724 C C . GLU A 1 349 ? -12.676 -23.302 27.022 1.00 84.12 349 GLU A C 1
ATOM 2726 O O . GLU A 1 349 ? -12.468 -24.312 27.696 1.00 84.12 349 GLU A O 1
ATOM 2731 N N . GLY A 1 350 ? -11.933 -23.003 25.953 1.00 76.00 350 GLY A N 1
ATOM 2732 C CA . GLY A 1 350 ? -10.865 -23.865 25.454 1.00 76.00 350 GLY A CA 1
ATOM 2733 C C . GLY A 1 350 ? -9.488 -23.631 26.089 1.00 76.00 350 GLY A C 1
ATOM 2734 O O . GLY A 1 350 ? -8.558 -24.369 25.767 1.00 76.00 350 GLY A O 1
ATOM 2735 N N . ASN A 1 351 ? -9.322 -22.610 26.945 1.00 74.75 351 ASN A N 1
ATOM 2736 C CA . ASN A 1 351 ? -8.018 -22.118 27.429 1.00 74.75 351 ASN A CA 1
ATOM 2737 C C . ASN A 1 351 ? -6.994 -21.936 26.285 1.00 74.75 351 ASN A C 1
ATOM 2739 O O . ASN A 1 351 ? -5.817 -22.299 26.387 1.00 74.75 351 ASN A O 1
ATOM 2743 N N . VAL A 1 352 ? -7.471 -21.419 25.151 1.00 76.12 352 VAL A N 1
ATOM 2744 C CA . VAL A 1 352 ? -6.688 -21.292 23.921 1.00 76.12 352 VAL A CA 1
ATOM 2745 C C . VAL A 1 352 ? -6.006 -19.930 23.894 1.00 76.12 352 VAL A C 1
ATOM 2747 O O . VAL A 1 352 ? -6.662 -18.899 23.794 1.00 76.12 352 VAL A O 1
ATOM 2750 N N . ASN A 1 353 ? -4.672 -19.934 23.913 1.00 76.19 353 ASN A N 1
ATOM 2751 C CA . ASN A 1 353 ? -3.847 -18.735 23.712 1.00 76.19 353 ASN A CA 1
ATOM 2752 C C . ASN A 1 353 ? -3.058 -18.764 22.389 1.00 76.19 353 ASN A C 1
ATOM 2754 O O . ASN A 1 353 ? -2.275 -17.855 22.114 1.00 76.19 353 ASN A O 1
ATOM 2758 N N . ASP A 1 354 ? -3.232 -19.814 21.584 1.00 84.06 354 ASP A N 1
ATOM 2759 C CA . ASP A 1 354 ? -2.513 -20.003 20.326 1.00 84.06 354 ASP A CA 1
ATOM 2760 C C . ASP A 1 354 ? -3.202 -19.243 19.178 1.00 84.06 354 ASP A C 1
ATOM 2762 O O . ASP A 1 354 ? -4.375 -19.472 18.869 1.00 84.06 354 ASP A O 1
ATOM 2766 N N . GLU A 1 355 ? -2.461 -18.340 18.528 1.00 82.25 355 GLU A N 1
ATOM 2767 C CA . GLU A 1 355 ? -2.948 -17.545 17.394 1.00 82.25 355 GLU A CA 1
ATOM 2768 C C . GLU A 1 355 ? -3.368 -18.417 16.198 1.00 82.25 355 GLU A C 1
ATOM 2770 O O . GLU A 1 355 ? -4.303 -18.056 15.485 1.00 82.25 355 GLU A O 1
ATOM 2775 N N . GLY A 1 356 ? -2.738 -19.576 15.988 1.00 85.50 356 GLY A N 1
ATOM 2776 C CA . GLY A 1 356 ? -3.103 -20.523 14.936 1.00 85.50 356 GLY A CA 1
ATOM 2777 C C . GLY A 1 356 ? -4.492 -21.125 15.144 1.00 85.50 356 GLY A C 1
ATOM 2778 O O . GLY A 1 356 ? -5.295 -21.145 14.215 1.00 85.50 356 GLY A O 1
ATOM 2779 N N . VAL A 1 357 ? -4.815 -21.519 16.379 1.00 86.94 357 VAL A N 1
ATOM 2780 C CA . VAL A 1 357 ? -6.130 -22.094 16.720 1.00 86.94 357 VAL A CA 1
ATOM 2781 C C . VAL A 1 357 ? -7.236 -21.044 16.586 1.00 86.94 357 VAL A C 1
ATOM 2783 O O . VAL A 1 357 ? -8.310 -21.336 16.063 1.00 86.94 357 VAL A O 1
ATOM 2786 N N . VAL A 1 358 ? -6.960 -19.797 16.984 1.00 88.50 358 VAL A N 1
ATOM 2787 C CA . VAL A 1 358 ? -7.884 -18.670 16.772 1.00 88.50 358 VAL A CA 1
ATOM 2788 C C . VAL A 1 358 ? -8.120 -18.419 15.282 1.00 88.50 358 VAL A C 1
ATOM 2790 O O . VAL A 1 358 ? -9.255 -18.234 14.848 1.00 88.50 358 VAL A O 1
ATOM 2793 N N . VAL A 1 359 ? -7.057 -18.430 14.478 1.00 89.12 359 VAL A N 1
ATOM 2794 C CA . VAL A 1 359 ? -7.151 -18.269 13.023 1.00 89.12 359 VAL A CA 1
ATOM 2795 C C . VAL A 1 359 ? -7.988 -19.384 12.392 1.00 89.12 359 VAL A C 1
ATOM 2797 O O . VAL A 1 359 ? -8.789 -19.099 11.503 1.00 89.12 359 VAL A O 1
ATOM 2800 N N . ASP A 1 360 ? -7.852 -20.625 12.853 1.00 89.06 360 ASP A N 1
ATOM 2801 C CA . ASP A 1 360 ? -8.642 -21.748 12.346 1.00 89.06 360 ASP A CA 1
ATOM 2802 C C . ASP A 1 360 ? -10.121 -21.654 12.751 1.00 89.06 360 ASP A C 1
ATOM 2804 O O . ASP A 1 360 ? -10.993 -21.856 11.903 1.00 89.06 360 ASP A O 1
ATOM 2808 N N . PHE A 1 361 ? -10.422 -21.220 13.979 1.00 90.56 361 PHE A N 1
ATOM 2809 C CA . PHE A 1 361 ? -11.790 -20.894 14.398 1.00 90.56 361 PHE A CA 1
ATOM 2810 C C . PHE A 1 361 ? -12.428 -19.831 13.486 1.00 90.56 361 PHE A C 1
ATOM 2812 O O . PHE A 1 361 ? -13.555 -19.999 13.005 1.00 90.56 361 PHE A O 1
ATOM 2819 N N . LEU A 1 362 ? -11.689 -18.759 13.175 1.00 90.88 362 LEU A N 1
ATOM 2820 C CA . LEU A 1 362 ? -12.168 -17.679 12.306 1.00 90.88 362 LEU A CA 1
ATOM 2821 C C . LEU A 1 362 ? -12.438 -18.143 10.869 1.00 90.88 362 LEU A C 1
ATOM 2823 O O . LEU A 1 362 ? -13.382 -17.647 10.257 1.00 90.88 362 LEU A O 1
ATOM 2827 N N . LYS A 1 363 ? -11.665 -19.105 10.344 1.00 88.38 363 LYS A N 1
ATOM 2828 C CA . LYS A 1 363 ? -11.927 -19.721 9.028 1.00 88.38 363 LYS A CA 1
ATOM 2829 C C . LYS A 1 363 ? -13.221 -20.532 9.018 1.00 88.38 363 LYS A C 1
ATOM 2831 O O . LYS A 1 363 ? -13.928 -20.531 8.019 1.00 88.38 363 LYS A O 1
ATOM 2836 N N . THR A 1 364 ? -13.524 -21.236 10.111 1.00 87.56 364 THR A N 1
ATOM 2837 C CA . THR A 1 364 ? -14.746 -22.055 10.214 1.00 87.56 364 THR A CA 1
ATOM 2838 C C . THR A 1 364 ? -16.003 -21.236 10.503 1.00 87.56 364 THR A C 1
ATOM 2840 O O . THR A 1 364 ? -17.114 -21.669 10.196 1.00 87.56 364 THR A O 1
ATOM 2843 N N . THR A 1 365 ? -15.845 -20.041 11.074 1.00 87.69 365 THR A N 1
ATOM 2844 C CA . THR A 1 365 ? -16.971 -19.192 11.465 1.00 87.69 365 THR A CA 1
ATOM 2845 C C . THR A 1 365 ? -17.499 -18.408 10.272 1.00 87.69 365 THR A C 1
ATOM 2847 O O . THR A 1 365 ? -16.770 -17.655 9.636 1.00 87.69 365 THR A O 1
ATOM 2850 N N . THR A 1 366 ? -18.791 -18.542 9.982 1.00 84.75 366 THR A N 1
ATOM 2851 C CA . THR A 1 366 ? -19.424 -17.898 8.825 1.00 84.75 366 THR A CA 1
ATOM 2852 C C . THR A 1 366 ? -20.079 -16.568 9.206 1.00 84.75 366 THR A C 1
ATOM 2854 O O . THR A 1 366 ? -20.847 -16.501 10.159 1.00 84.75 366 THR A O 1
ATOM 2857 N N . MET A 1 367 ? -19.833 -15.520 8.411 1.00 83.25 367 MET A N 1
ATOM 2858 C CA . MET A 1 367 ? -20.433 -14.180 8.579 1.00 83.25 367 MET A CA 1
ATOM 2859 C C . MET A 1 367 ? -21.576 -13.880 7.586 1.00 83.25 367 MET A C 1
ATOM 2861 O O . MET A 1 367 ? -22.075 -12.753 7.507 1.00 83.25 367 MET A O 1
ATOM 2865 N N . VAL A 1 368 ? -21.995 -14.879 6.805 1.00 76.69 368 VAL A N 1
ATOM 2866 C CA . VAL A 1 368 ? -23.062 -14.756 5.800 1.00 76.69 368 VAL A CA 1
ATOM 2867 C C . VAL A 1 368 ? -24.381 -14.369 6.474 1.00 76.69 368 VAL A C 1
ATOM 2869 O O . VAL A 1 368 ? -24.795 -14.981 7.452 1.00 76.69 368 VAL A O 1
ATOM 2872 N N . GLY A 1 369 ? -25.041 -13.335 5.947 1.00 79.69 369 GLY A N 1
ATOM 2873 C CA . GLY A 1 369 ? -26.317 -12.822 6.463 1.00 79.69 369 GLY A CA 1
ATOM 2874 C C . GLY A 1 369 ? -26.207 -11.834 7.632 1.00 79.69 369 GLY A C 1
ATOM 2875 O O . GLY A 1 369 ? -27.204 -11.202 7.969 1.00 79.69 369 GLY A O 1
ATOM 2876 N N . LEU A 1 370 ? -25.018 -11.655 8.222 1.00 84.44 370 LEU A N 1
ATOM 2877 C CA . LEU A 1 370 ? -24.781 -10.701 9.319 1.00 84.44 370 LEU A CA 1
ATOM 2878 C C . LEU A 1 370 ? -24.142 -9.387 8.850 1.00 84.44 370 LEU A C 1
ATOM 2880 O O . LEU A 1 370 ? -24.312 -8.345 9.487 1.00 84.44 370 LEU A O 1
ATOM 2884 N N . LEU A 1 371 ? -23.382 -9.441 7.756 1.00 87.56 371 LEU A N 1
ATOM 2885 C CA . LEU A 1 371 ? -22.724 -8.276 7.175 1.00 87.56 371 LEU A CA 1
ATOM 2886 C C . LEU A 1 371 ? -23.711 -7.435 6.349 1.00 87.56 371 LEU A C 1
ATOM 2888 O O . LEU A 1 371 ? -24.626 -7.986 5.732 1.00 87.56 371 LEU A O 1
ATOM 2892 N N . PRO A 1 372 ? -23.527 -6.102 6.302 1.00 86.25 372 PRO A N 1
ATOM 2893 C CA . PRO A 1 372 ? -24.294 -5.252 5.400 1.00 86.25 372 PRO A CA 1
ATOM 2894 C C . PRO A 1 372 ? -23.999 -5.611 3.939 1.00 86.25 372 PRO A C 1
ATOM 2896 O O . PRO A 1 372 ? -22.967 -6.214 3.631 1.00 86.25 372 PRO A O 1
ATOM 2899 N N . VAL A 1 373 ? -24.892 -5.189 3.039 1.00 85.25 373 VAL A N 1
ATOM 2900 C CA . VAL A 1 373 ? -24.721 -5.380 1.593 1.00 85.25 373 VAL A CA 1
ATOM 2901 C C . VAL A 1 373 ? -23.344 -4.847 1.163 1.00 85.25 373 VAL A C 1
ATOM 2903 O O . VAL A 1 373 ? -23.004 -3.714 1.523 1.00 85.25 373 VAL A O 1
ATOM 2906 N N . PRO A 1 374 ? -22.542 -5.638 0.423 1.00 84.56 374 PRO A N 1
ATOM 2907 C CA . PRO A 1 374 ? -21.245 -5.195 -0.070 1.00 84.56 374 PRO A CA 1
ATOM 2908 C C . PRO A 1 374 ? -21.356 -3.914 -0.896 1.00 84.56 374 PRO A C 1
ATOM 2910 O O . PRO A 1 374 ? -22.188 -3.818 -1.800 1.00 84.56 374 PRO A O 1
ATOM 2913 N N . HIS A 1 375 ? -20.512 -2.928 -0.592 1.00 84.56 375 HIS A N 1
ATOM 2914 C CA . HIS A 1 375 ? -20.415 -1.720 -1.414 1.00 84.56 375 HIS A CA 1
ATOM 2915 C C . HIS A 1 375 ? -19.713 -2.059 -2.729 1.00 84.56 375 HIS A C 1
ATOM 2917 O O . HIS A 1 375 ? -18.808 -2.878 -2.683 1.00 84.56 375 HIS A O 1
ATOM 2923 N N . PRO A 1 376 ? -20.016 -1.432 -3.879 1.00 89.19 376 PRO A N 1
ATOM 2924 C CA . PRO A 1 376 ? -19.293 -1.697 -5.123 1.00 89.19 376 PRO A CA 1
ATOM 2925 C C . PRO A 1 376 ? -17.772 -1.557 -4.962 1.00 89.19 376 PRO A C 1
ATOM 2927 O O . PRO A 1 376 ? -17.298 -0.697 -4.215 1.00 89.19 376 PRO A O 1
ATOM 2930 N N . ILE A 1 377 ? -17.004 -2.392 -5.668 1.00 90.62 377 ILE A N 1
ATOM 2931 C CA . ILE A 1 377 ? -15.542 -2.279 -5.696 1.00 90.62 377 ILE A CA 1
ATOM 2932 C C . ILE A 1 377 ? -15.166 -0.938 -6.338 1.00 90.62 377 ILE A C 1
ATOM 2934 O O . ILE A 1 377 ? -15.431 -0.713 -7.520 1.00 90.62 377 ILE A O 1
ATOM 2938 N N . LEU A 1 378 ? -14.525 -0.063 -5.563 1.00 89.31 378 LEU A N 1
ATOM 2939 C CA . LEU A 1 378 ? -14.047 1.235 -6.027 1.00 89.31 378 LEU A CA 1
ATOM 2940 C C . LEU A 1 378 ? -12.600 1.109 -6.507 1.00 89.31 378 LEU A C 1
ATOM 2942 O O . LEU A 1 378 ? -11.692 0.880 -5.713 1.00 89.31 378 LEU A O 1
ATOM 2946 N N . ILE A 1 379 ? -12.375 1.282 -7.811 1.00 91.81 379 ILE A N 1
ATOM 2947 C CA . ILE A 1 379 ? -11.028 1.331 -8.390 1.00 91.81 379 ILE A CA 1
ATOM 2948 C C . ILE A 1 379 ? -10.691 2.770 -8.750 1.00 91.81 379 ILE A C 1
ATOM 2950 O O . ILE A 1 379 ? -11.322 3.380 -9.614 1.00 91.81 379 ILE A O 1
ATOM 2954 N N . ARG A 1 380 ? -9.665 3.306 -8.095 1.00 93.25 380 ARG A N 1
ATOM 2955 C CA . ARG A 1 380 ? -9.160 4.659 -8.324 1.00 93.25 380 ARG A CA 1
ATOM 2956 C C . ARG A 1 380 ? -7.998 4.594 -9.305 1.00 93.25 380 ARG A C 1
ATOM 2958 O O . ARG A 1 380 ? -6.899 4.179 -8.940 1.00 93.25 380 ARG A O 1
ATOM 2965 N N . LYS A 1 381 ? -8.235 4.984 -10.558 1.00 88.19 381 LYS A N 1
ATOM 2966 C CA . LYS A 1 381 ? -7.181 5.043 -11.580 1.00 88.19 381 LYS A CA 1
ATOM 2967 C C . LYS A 1 381 ? -6.353 6.318 -11.436 1.00 88.19 381 LYS A C 1
ATOM 2969 O O . LYS A 1 381 ? -6.876 7.366 -11.061 1.00 88.19 381 LYS A O 1
ATOM 2974 N N . TYR A 1 382 ? -5.066 6.222 -11.758 1.00 86.25 382 TYR A N 1
ATOM 2975 C CA . TYR A 1 382 ? -4.201 7.392 -11.856 1.00 86.25 382 TYR A CA 1
ATOM 2976 C C . TYR A 1 382 ? -4.747 8.367 -12.905 1.00 86.25 382 TYR A C 1
ATOM 2978 O O . TYR A 1 382 ? -5.066 7.970 -14.026 1.00 86.25 382 TYR A O 1
ATOM 2986 N N . GLN A 1 383 ? -4.825 9.642 -12.535 1.00 80.31 383 GLN A N 1
ATOM 2987 C CA . GLN A 1 383 ? -5.135 10.730 -13.450 1.00 80.31 383 GLN A CA 1
ATOM 2988 C C . GLN A 1 383 ? -3.933 11.662 -13.529 1.00 80.31 383 GLN A C 1
ATOM 2990 O O . GLN A 1 383 ? -3.395 12.098 -12.507 1.00 80.31 383 GLN A O 1
ATOM 2995 N N . GLN A 1 384 ? -3.511 11.960 -14.755 1.00 76.19 384 GLN A N 1
ATOM 2996 C CA . GLN A 1 384 ? -2.466 12.944 -14.989 1.00 76.19 384 GLN A CA 1
ATOM 2997 C C . GLN A 1 384 ? -2.943 14.314 -14.510 1.00 76.19 384 GLN A C 1
ATOM 2999 O O . GLN A 1 384 ? -4.058 14.736 -14.804 1.00 76.19 384 GLN A O 1
ATOM 3004 N N . ASN A 1 385 ? -2.072 15.022 -13.801 1.00 81.56 385 ASN A N 1
ATOM 3005 C CA . ASN A 1 385 ? -2.311 16.397 -13.386 1.00 81.56 385 ASN A CA 1
ATOM 3006 C C . ASN A 1 385 ? -1.073 17.261 -13.688 1.00 81.56 385 ASN A C 1
ATOM 3008 O O . ASN A 1 385 ? 0.027 16.748 -13.943 1.00 81.56 385 ASN A O 1
ATOM 3012 N N . GLU A 1 386 ? -1.256 18.582 -13.691 1.00 81.00 386 GLU A N 1
ATOM 3013 C CA . GLU A 1 386 ? -0.187 19.537 -14.009 1.00 81.00 386 GLU A CA 1
ATOM 3014 C C . GLU A 1 386 ? 0.978 19.442 -13.020 1.00 81.00 386 GLU A C 1
ATOM 3016 O O . GLU A 1 386 ? 2.139 19.472 -13.424 1.00 81.00 386 GLU A O 1
ATOM 3021 N N . TYR A 1 387 ? 0.687 19.228 -11.736 1.00 80.94 387 TYR A N 1
ATOM 3022 C CA . TYR A 1 387 ? 1.703 19.116 -10.690 1.00 80.94 387 TYR A CA 1
ATOM 3023 C C . TYR A 1 387 ? 2.605 17.894 -10.876 1.00 80.94 387 TYR A C 1
ATOM 3025 O O . TYR A 1 387 ? 3.823 18.004 -10.752 1.00 80.94 387 TYR A O 1
ATOM 3033 N N . THR A 1 388 ? 2.039 16.735 -11.209 1.00 83.81 388 THR A N 1
ATOM 3034 C CA . THR A 1 388 ? 2.790 15.514 -11.506 1.00 83.81 388 THR A CA 1
ATOM 3035 C C . THR A 1 388 ? 3.578 15.676 -12.798 1.00 83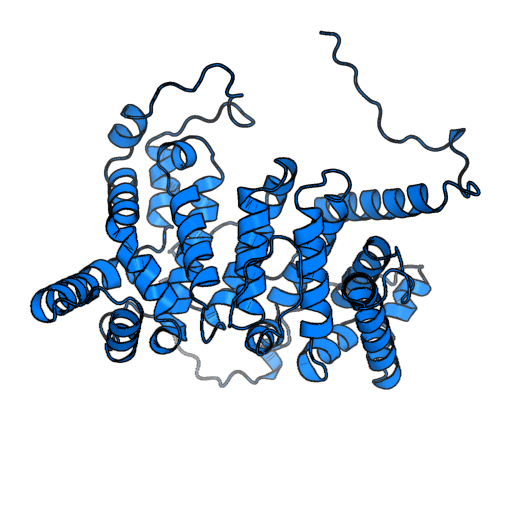.81 388 THR A C 1
ATOM 3037 O O . THR A 1 388 ? 4.715 15.220 -12.864 1.00 83.81 388 THR A O 1
ATOM 3040 N N . SER A 1 389 ? 3.031 16.377 -13.794 1.00 84.06 389 SER A N 1
ATOM 3041 C CA . SER A 1 389 ? 3.741 16.673 -15.045 1.00 84.06 389 SER A CA 1
ATOM 3042 C C . SER A 1 389 ? 4.952 17.585 -14.811 1.00 84.06 389 SER A C 1
ATOM 3044 O O . SER A 1 389 ? 6.045 17.308 -15.312 1.00 84.06 389 SER A O 1
ATOM 3046 N N . LEU A 1 390 ? 4.789 18.633 -13.998 1.00 86.19 390 LEU A N 1
ATOM 3047 C CA . LEU A 1 390 ? 5.859 19.548 -13.602 1.00 86.19 390 LEU A CA 1
ATOM 3048 C C . LEU A 1 390 ? 6.921 18.838 -12.757 1.00 86.19 390 LEU A C 1
ATOM 3050 O O . LEU A 1 390 ? 8.117 18.954 -13.038 1.00 86.19 390 LEU A O 1
ATOM 3054 N N . TRP A 1 391 ? 6.491 18.074 -11.749 1.00 89.31 391 TRP A N 1
ATOM 3055 C CA . TRP A 1 391 ? 7.383 17.281 -10.910 1.00 89.31 391 TRP A CA 1
ATOM 3056 C C . TRP A 1 391 ? 8.181 16.287 -11.753 1.00 89.31 391 TRP A C 1
ATOM 3058 O O . TRP A 1 391 ? 9.402 16.230 -11.633 1.00 89.31 391 TRP A O 1
ATOM 3068 N N . PHE A 1 392 ? 7.515 15.557 -12.651 1.00 89.00 392 PHE A N 1
ATOM 3069 C CA . PHE A 1 392 ? 8.162 14.565 -13.502 1.00 89.00 392 PHE A CA 1
ATOM 3070 C C . PHE A 1 392 ? 9.188 15.214 -14.424 1.00 89.00 392 PHE A C 1
ATOM 3072 O O . PHE A 1 392 ? 10.323 14.758 -14.484 1.00 89.00 392 PHE A O 1
ATOM 3079 N N . THR A 1 393 ? 8.823 16.314 -15.084 1.00 88.94 393 THR A N 1
ATOM 3080 C CA . THR A 1 393 ? 9.747 17.074 -15.938 1.00 88.94 393 THR A CA 1
ATOM 3081 C C . THR A 1 393 ? 10.977 17.522 -15.149 1.00 88.94 393 THR A C 1
ATOM 3083 O O . THR A 1 393 ? 12.106 17.311 -15.588 1.00 88.94 393 THR A O 1
ATOM 3086 N N . THR A 1 394 ? 10.771 18.072 -13.951 1.00 89.00 394 THR A N 1
ATOM 3087 C CA . THR A 1 394 ? 11.858 18.501 -13.057 1.00 89.00 394 THR A CA 1
ATOM 3088 C C . THR A 1 394 ? 12.747 17.327 -12.646 1.00 89.00 394 THR A C 1
ATOM 3090 O O . THR A 1 394 ? 13.971 17.437 -12.670 1.00 89.00 394 THR A O 1
ATOM 3093 N N . TYR A 1 395 ? 12.145 16.187 -12.306 1.00 90.62 395 TYR A N 1
ATOM 3094 C CA . TYR A 1 395 ? 12.866 14.987 -11.901 1.00 90.62 395 TYR A CA 1
ATOM 3095 C C . TYR A 1 395 ? 13.693 14.396 -13.048 1.00 90.62 395 TYR A C 1
ATOM 3097 O O . TYR A 1 395 ? 14.877 14.125 -12.859 1.00 90.62 395 TYR A O 1
ATOM 3105 N N . VAL A 1 396 ? 13.112 14.261 -14.246 1.00 91.31 396 VAL A N 1
ATOM 3106 C CA . VAL A 1 396 ? 13.808 13.762 -15.444 1.00 91.31 396 VAL A CA 1
ATOM 3107 C C . VAL A 1 396 ? 15.022 14.628 -15.756 1.00 91.31 396 VAL A C 1
ATOM 3109 O O . VAL A 1 396 ? 16.124 14.100 -15.888 1.00 91.31 396 VAL A O 1
ATOM 3112 N N . TRP A 1 397 ? 14.854 15.953 -15.816 1.00 88.88 397 TRP A N 1
ATOM 3113 C CA . TRP A 1 397 ? 15.977 16.858 -16.064 1.00 88.88 397 TRP A CA 1
ATOM 3114 C C . TRP A 1 397 ? 17.021 16.816 -14.950 1.00 88.88 397 TRP A C 1
ATOM 3116 O O . TRP A 1 397 ? 18.210 16.879 -15.246 1.00 88.88 397 TRP A O 1
ATOM 3126 N N . GLY A 1 398 ? 16.606 16.639 -13.693 1.00 88.00 398 GLY A N 1
ATOM 3127 C CA . GLY A 1 398 ? 17.523 16.431 -12.574 1.00 88.00 398 GLY A CA 1
ATOM 3128 C C . GLY A 1 398 ? 18.376 15.170 -12.735 1.00 88.00 398 GLY A C 1
ATOM 3129 O O . GLY A 1 398 ? 19.593 15.231 -12.581 1.00 88.00 398 GLY A O 1
ATOM 3130 N N . VAL A 1 399 ? 17.765 14.040 -13.103 1.00 89.06 399 VAL A N 1
ATOM 3131 C CA . VAL A 1 399 ? 18.483 12.778 -13.358 1.00 89.06 399 VAL A CA 1
ATOM 3132 C C . VAL A 1 399 ? 19.443 12.929 -14.540 1.00 89.06 399 VAL A C 1
ATOM 3134 O O . VAL A 1 399 ? 20.617 12.578 -14.427 1.00 89.06 399 VAL A O 1
ATOM 3137 N N . VAL A 1 400 ? 18.977 13.505 -15.653 1.00 88.00 400 VAL A N 1
ATOM 3138 C CA . VAL A 1 400 ? 19.803 13.748 -16.845 1.00 88.00 400 VAL A CA 1
ATOM 3139 C C . VAL A 1 400 ? 20.990 14.650 -16.508 1.00 88.00 400 VAL A C 1
ATOM 3141 O O . VAL A 1 400 ? 22.123 14.314 -16.850 1.00 88.00 400 VAL A O 1
ATOM 3144 N N . TYR A 1 401 ? 20.765 15.748 -15.787 1.00 85.25 401 TYR A N 1
ATOM 3145 C CA . TYR A 1 401 ? 21.826 16.647 -15.337 1.00 85.25 401 TYR A CA 1
ATOM 3146 C C . TYR A 1 401 ? 22.867 15.911 -14.484 1.00 85.25 401 TYR A C 1
ATOM 3148 O O . TYR A 1 401 ? 24.046 15.922 -14.822 1.00 85.25 401 TYR A O 1
ATOM 3156 N N . LEU A 1 402 ? 22.439 15.183 -13.445 1.00 85.00 402 LEU A N 1
ATOM 3157 C CA . LEU A 1 402 ? 23.351 14.466 -12.545 1.00 85.00 402 LEU A CA 1
ATOM 3158 C C . LEU A 1 402 ? 24.194 13.398 -13.258 1.00 85.00 402 LEU A C 1
ATOM 3160 O O . LEU A 1 402 ? 25.356 13.197 -12.905 1.00 85.00 402 LEU A O 1
ATOM 3164 N N . ARG A 1 403 ? 23.635 12.716 -14.264 1.00 85.12 403 ARG A N 1
ATOM 3165 C CA . ARG A 1 403 ? 24.362 11.702 -15.051 1.00 85.12 403 ARG A CA 1
ATOM 3166 C C . ARG A 1 403 ? 25.325 12.280 -16.063 1.00 85.12 403 ARG A C 1
ATOM 3168 O O . ARG A 1 403 ? 26.304 11.628 -16.410 1.00 85.12 403 ARG A O 1
ATOM 3175 N N . THR A 1 404 ? 25.035 13.479 -16.539 1.00 84.19 404 THR A N 1
ATOM 3176 C CA . THR A 1 404 ? 25.822 14.154 -17.566 1.00 84.19 404 THR A CA 1
ATOM 3177 C C . THR A 1 404 ? 26.801 15.158 -16.977 1.00 84.19 404 THR A C 1
ATOM 3179 O O . THR A 1 404 ? 27.338 15.963 -17.722 1.00 84.19 404 THR A O 1
ATOM 3182 N N . SER A 1 405 ? 27.071 15.117 -15.669 1.00 77.00 405 SER A N 1
ATOM 3183 C CA . SER A 1 405 ? 28.059 15.993 -15.027 1.00 77.00 405 SER A CA 1
ATOM 3184 C C . SER A 1 405 ? 29.503 15.672 -15.436 1.00 77.00 405 SER A C 1
ATOM 3186 O O . SER A 1 405 ? 30.357 16.557 -15.418 1.00 77.00 405 SER A O 1
ATOM 3188 N N . HIS A 1 406 ? 29.797 14.420 -15.816 1.00 76.25 406 HIS A N 1
ATOM 3189 C CA . HIS A 1 406 ? 31.152 13.967 -16.150 1.00 76.25 406 HIS A CA 1
ATOM 3190 C C . HIS A 1 406 ? 31.165 12.985 -17.340 1.00 76.25 406 HIS A C 1
ATOM 3192 O O . HIS A 1 406 ? 30.868 11.805 -17.142 1.00 76.25 406 HIS A O 1
ATOM 3198 N N . PRO A 1 407 ? 31.565 13.417 -18.556 1.00 73.50 407 PRO A N 1
ATOM 3199 C CA . PRO A 1 407 ? 31.863 14.795 -18.975 1.00 73.50 407 PRO A CA 1
ATOM 3200 C C . PRO A 1 407 ? 30.595 15.674 -19.041 1.00 73.50 407 PRO A C 1
ATOM 3202 O O . PRO A 1 407 ? 29.535 15.140 -19.364 1.00 73.50 407 PRO A O 1
ATOM 3205 N N . PRO A 1 408 ? 30.692 16.993 -18.767 1.00 76.44 408 PRO A N 1
ATOM 3206 C CA . PRO A 1 408 ? 29.550 17.907 -18.762 1.00 76.44 408 PRO A CA 1
ATOM 3207 C C . PRO A 1 408 ? 28.908 17.998 -20.151 1.00 76.44 408 PRO A C 1
ATOM 3209 O O . PRO A 1 408 ? 29.527 18.506 -21.085 1.00 76.44 408 PRO A O 1
ATOM 3212 N N . LEU A 1 409 ? 27.669 17.517 -20.294 1.00 78.50 409 LEU A N 1
ATOM 3213 C CA . LEU A 1 409 ? 26.889 17.704 -21.528 1.00 78.50 409 LEU A CA 1
ATOM 3214 C C . LEU A 1 409 ? 26.323 19.125 -21.627 1.00 78.50 409 LEU A C 1
ATOM 3216 O O . LEU A 1 409 ? 26.179 19.664 -22.722 1.00 78.50 409 LEU A O 1
ATOM 3220 N N . PHE A 1 410 ? 25.985 19.717 -20.482 1.00 77.75 410 PHE A N 1
ATOM 3221 C CA . PHE A 1 410 ? 25.373 21.035 -20.404 1.00 77.75 410 PHE A CA 1
ATOM 3222 C C . PHE A 1 410 ? 26.344 22.065 -19.844 1.00 77.75 410 PHE A C 1
ATOM 3224 O O . PHE A 1 410 ? 27.117 21.782 -18.928 1.00 77.75 410 PHE A O 1
ATOM 3231 N N . ASP A 1 411 ? 26.244 23.288 -20.355 1.00 71.88 411 ASP A N 1
ATOM 3232 C CA . ASP A 1 411 ? 26.943 24.425 -19.778 1.00 71.88 411 ASP A CA 1
ATOM 3233 C C . ASP A 1 411 ? 26.244 24.871 -18.485 1.00 71.88 411 ASP A C 1
ATOM 3235 O O . ASP A 1 411 ? 25.147 25.440 -18.504 1.00 71.88 411 ASP A O 1
ATOM 3239 N N . GLY A 1 412 ? 26.897 24.617 -17.349 1.00 67.62 412 GLY A N 1
ATOM 3240 C CA . GLY A 1 412 ? 26.408 24.997 -16.025 1.00 67.62 412 GLY A CA 1
ATOM 3241 C C . GLY A 1 412 ? 26.162 26.501 -15.864 1.00 67.62 412 GLY A C 1
ATOM 3242 O O . GLY A 1 412 ? 25.316 26.875 -15.057 1.00 67.62 412 GLY A O 1
ATOM 3243 N N . ALA A 1 413 ? 26.816 27.361 -16.657 1.00 70.38 413 ALA A N 1
ATOM 3244 C CA . ALA A 1 413 ? 26.599 28.810 -16.617 1.00 70.38 413 ALA A CA 1
ATOM 3245 C C . ALA A 1 413 ? 25.199 29.223 -17.109 1.00 70.38 413 ALA A C 1
ATOM 3247 O O . ALA A 1 413 ? 24.686 30.277 -16.728 1.00 70.38 413 ALA A O 1
ATOM 3248 N N . HIS A 1 414 ? 24.562 28.383 -17.927 1.00 70.19 414 HIS A N 1
ATOM 3249 C CA . HIS A 1 414 ? 23.238 28.628 -18.496 1.00 70.19 414 HIS A CA 1
ATOM 3250 C C . HIS A 1 414 ? 22.115 27.896 -17.741 1.00 70.19 414 HIS A C 1
ATOM 3252 O O . HIS A 1 414 ? 20.936 28.088 -18.048 1.00 70.19 414 HIS A O 1
ATOM 3258 N N . ILE A 1 415 ? 22.452 27.082 -16.733 1.00 67.25 415 ILE A N 1
ATOM 3259 C CA . ILE A 1 415 ? 21.483 26.321 -15.941 1.00 67.25 415 ILE A CA 1
ATOM 3260 C C . ILE A 1 415 ? 21.114 27.101 -14.675 1.00 67.25 415 ILE A C 1
ATOM 3262 O O . ILE A 1 415 ? 21.907 27.247 -13.750 1.00 67.25 415 ILE A O 1
ATOM 3266 N N . LYS A 1 416 ? 19.859 27.554 -14.600 1.00 60.72 416 LYS A N 1
ATOM 3267 C CA . LYS A 1 416 ? 19.277 28.152 -13.390 1.00 60.72 416 LYS A CA 1
ATOM 3268 C C . LYS A 1 416 ? 18.520 27.090 -12.591 1.00 60.72 416 LYS A C 1
ATOM 3270 O O . LYS A 1 416 ? 17.304 26.964 -12.721 1.00 60.72 416 LYS A O 1
ATOM 3275 N N . LEU A 1 417 ? 19.227 26.319 -11.767 1.00 56.56 417 LEU A N 1
ATOM 3276 C CA . LEU A 1 417 ? 18.593 25.492 -10.734 1.00 56.56 417 LEU A CA 1
ATOM 3277 C C . LEU A 1 417 ? 18.227 26.422 -9.569 1.00 56.56 417 LEU A C 1
ATOM 3279 O O . LEU A 1 417 ? 19.121 26.979 -8.952 1.00 56.56 417 LEU A O 1
ATOM 3283 N N . PHE A 1 418 ? 16.923 26.662 -9.390 1.00 50.41 418 PHE A N 1
ATOM 3284 C CA . PHE A 1 418 ? 16.223 27.392 -8.311 1.00 50.41 418 PHE A CA 1
ATOM 3285 C C . PHE A 1 418 ? 17.056 28.295 -7.375 1.00 50.41 418 PHE A C 1
ATOM 3287 O O . PHE A 1 418 ? 17.959 27.861 -6.667 1.00 50.41 418 PHE A O 1
ATOM 3294 N N . THR A 1 419 ? 16.638 29.558 -7.261 1.00 39.19 419 THR A N 1
ATOM 3295 C CA . THR A 1 419 ? 17.142 30.509 -6.262 1.00 39.19 419 THR A CA 1
ATOM 3296 C C . THR A 1 419 ? 16.913 29.989 -4.843 1.00 39.19 419 THR A C 1
ATOM 3298 O O . THR A 1 419 ? 15.770 29.889 -4.397 1.00 39.19 419 THR A O 1
ATOM 3301 N N . ILE A 1 420 ? 17.997 29.699 -4.121 1.00 37.84 420 ILE A N 1
ATOM 3302 C CA . ILE A 1 420 ? 17.966 29.497 -2.670 1.00 37.84 420 ILE A CA 1
ATOM 3303 C C . ILE A 1 420 ? 17.701 30.867 -2.041 1.00 37.84 420 ILE A C 1
ATOM 3305 O O . ILE A 1 420 ? 18.565 31.741 -2.050 1.00 37.84 420 ILE A O 1
ATOM 3309 N N . SER A 1 421 ? 16.490 31.079 -1.531 1.00 30.23 421 SER A N 1
ATOM 3310 C CA . SER A 1 421 ? 16.201 32.216 -0.661 1.00 30.23 421 SER A CA 1
ATOM 3311 C C . SER A 1 421 ? 16.847 31.932 0.692 1.00 30.23 421 SER A C 1
ATOM 3313 O O . SER A 1 421 ? 16.329 31.128 1.466 1.00 30.23 421 SER A O 1
ATOM 3315 N N . TYR A 1 422 ? 17.991 32.552 0.974 1.00 35.25 422 TYR A N 1
ATOM 3316 C CA . TYR A 1 422 ? 18.453 32.661 2.352 1.00 35.25 422 TYR A CA 1
ATOM 3317 C C . TYR A 1 422 ? 17.453 33.564 3.078 1.00 35.25 422 TYR A C 1
ATOM 3319 O O . TYR A 1 422 ? 17.314 34.739 2.747 1.00 35.25 422 TYR A O 1
ATOM 3327 N N . VAL A 1 423 ? 16.686 32.989 4.002 1.00 36.88 423 VAL A N 1
ATOM 3328 C CA . VAL A 1 423 ? 16.005 33.777 5.028 1.00 36.88 423 VAL A CA 1
ATOM 3329 C C . VAL A 1 423 ? 17.069 33.999 6.090 1.00 36.88 423 VAL A C 1
ATOM 3331 O O . VAL A 1 423 ? 17.416 33.058 6.804 1.00 36.88 423 VAL A O 1
ATOM 3334 N N . ASP A 1 424 ? 17.660 35.193 6.106 1.00 37.78 424 ASP A N 1
ATOM 3335 C CA . ASP A 1 424 ? 18.579 35.588 7.171 1.00 37.78 424 ASP A CA 1
ATOM 3336 C C . ASP A 1 424 ? 17.847 35.477 8.518 1.00 37.78 424 ASP A C 1
ATOM 3338 O O . ASP A 1 424 ? 16.698 35.911 8.649 1.00 37.78 424 ASP A O 1
ATOM 3342 N N . ALA A 1 425 ? 18.498 34.792 9.461 1.00 34.16 425 ALA A N 1
ATOM 3343 C CA . ALA A 1 425 ? 17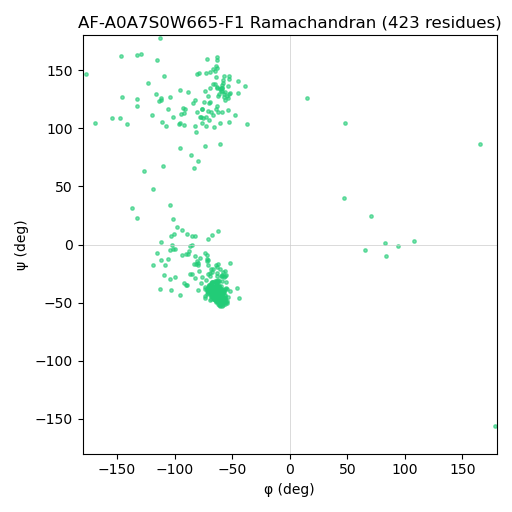.980 34.436 10.780 1.00 34.16 425 ALA A CA 1
ATOM 3344 C C . ALA A 1 425 ? 17.875 35.631 11.735 1.00 34.16 425 ALA A C 1
ATOM 3346 O O . ALA A 1 425 ? 18.733 36.542 11.642 1.00 34.16 425 ALA A O 1
#

Foldseek 3Di:
DDPDDDDDDPPPPDDDDDDDDDDDPVVVPPPPPPPPDPDPPDPVLVVLLPPQDPVRLVVLVVVLLCLLCQQLCQVQDPDNPPGDNDPCLLVSLLVLLSSCVRHVNSVVCCLPPHLVCSNLVSLLLLLQVCQQPPVCVSSVVSSLSSLQQLLLDPSSLQSQQDWDDDGPRPPQDDWTGGNLLSLLSSLLCSVPVGDPVCVVCLCSSLLSLLSSLLNHQAHTLNSLLSLLVVLCVLLPLQNVQQDLCSLVSLQSSLSSLLSCVVRRQLRYLSNLVSLLVVVVSVVSSVCCLVPVVVSLVPHDDDPPPPDRPVPNDGGDNVSSPVRSVVRPCQQSVLCNVPVNVVLVVCCVVVVDPDPVVSSVVSSPDDCPPSGDDRDDRDRDHDDDDPVVVVSSVVSVVVVVQVVCVVVNPDDPVPDDDDDDPPPDD

Organism: NCBI:txid464990

Sequence (425 aa):
ACLDYTPPSADGAKGSEAASGTVSTQQVLDTVKTEHKEASGNAFREALRTADSEADVAFMFRGMSRLLNNPGQASASYLVGSIKEIGCTQELLIVLWKLIDENKDFLAYILRACDVNEIVVPILVAMFEARKDPSKIGLIHISTFVMLLLSGERNFCVNLNAAFIRRPVKDLPQFTGNNADLIYIVYHRLITEGPPQLESLYDCFLTTMSNISPYIKTFSLPAASRAASLFELFANKNRLLRNENMPRYLVFLLEIFNNAIQYQYEGNPHLTYQVLRRKKVFAELTEIVENPAAAIAALPAAPEGSTPGKGGFKATAEWVKGWSDQLPMQPCLRLLQHLLPQLEEFCTEGNVNDEGVVVDFLKTTTMVGLLPVPHPILIRKYQQNEYTSLWFTTYVWGVVYLRTSHPPLFDGAHIKLFTISYVDA

Secondary structure (DSSP, 8-state):
-----PPPPTT-------------TTTTGGG---------S-HHHHHHHH---HHHHHHHHHHHHHHHHHHHHHHT-SSTTSS-----HHHHHHHHHHHHHH-HHHHHHHHHTS-THHHHHHHHHHHHHHTT-GGGHHHHHHHHHHHHHHHTSHHHHHHTTSBP-----TTPPP--SBHHHHHHHHHHHHHHHS-GGGGGGHHHHHHHHHHHGGG-S---HHHHHHHHHHHHHHH-HHHHTT-TTHHHHHHHHHHHHHHHHHHSTTT-HHHHHHHHHTHHHHHHHHHHHH-HHHHHHTPPPPPTT----TTT----HHHHHHHHTT---HHHHHHHHHHHHHHHHHHHHHT---HHHHHHHHHH---TTTSPPPPPP--------HHHHHHHHHHHHHHHHHHTBTTBSS-GGG-----------